Protein AF-0000000087416310 (afdb_homodimer)

Secondary structure (DSSP, 8-state):
-----------------------------------------------GGG--HHHHHHHHTTS-GGGEE--SSSSPP-HHHHHHHHHHT---EEEETTEEEEPP--HHHHHHHHHHHHHHHHHHHHTT-EEEE-TT-EEEEETTEEE--SEEEEEGGGSGGGS---SSEE----SEEEEEE-TT--HHHHHHHHHHHHHTT--EEEEEETTTTEEEEEEETTEEEEE-TTSEEEETTTEEEEEEEGGGTS--/-----------------------------------------------GGG--HHHHHHHHTTS-GGGEE--SSSSPP-HHHHHHHHHHTS--EEEETTEEEEPP--HHHHHHHHHHHHHHHHHHHHTT-EEEE-TT-EEEEETTEEE--SEEEEEGGGSGGGS---SSEE----SEEEEEE-TT--HHHHHHHHHHHHHTT--EEEEEETTTTEEEEEEETTEEEEE-TTSEEEETTTEEEEEEEGGGTS--

Solvent-accessible surface area (backbone atoms only — not comparable to full-atom values): 28622 Å² total; per-residue (Å²): 131,84,81,86,88,78,81,80,86,83,81,86,75,80,74,89,83,74,82,78,72,80,78,75,81,77,79,76,73,69,79,69,74,69,74,70,70,69,78,76,72,76,70,76,62,81,54,47,42,70,52,45,75,64,50,46,38,71,74,43,53,78,55,60,66,69,41,49,51,70,42,91,54,70,50,51,41,46,61,62,44,52,48,37,26,41,64,57,49,34,14,46,60,27,33,49,73,29,31,37,37,52,54,86,75,22,28,41,49,20,30,47,36,36,51,49,40,22,63,49,37,55,56,30,59,76,64,67,44,46,49,51,29,26,55,50,24,35,24,32,55,45,96,57,30,33,45,55,42,35,29,32,34,36,46,41,90,73,33,67,93,65,38,82,54,83,37,52,63,35,82,49,67,38,39,32,42,30,39,62,57,51,93,81,59,44,72,66,58,52,49,51,49,42,47,55,42,45,73,65,59,34,54,34,37,38,42,35,32,69,89,78,46,32,35,40,37,29,69,42,81,86,41,74,44,81,42,42,44,92,35,63,46,66,37,56,91,78,36,70,89,45,70,42,55,38,43,70,74,70,61,118,136,79,86,77,88,73,82,76,84,80,87,86,86,87,84,87,71,80,73,80,75,82,75,87,80,75,74,66,73,72,69,74,78,74,79,72,74,68,76,78,73,77,74,76,63,82,53,43,40,68,53,45,75,63,51,46,38,72,74,40,53,78,54,59,66,69,43,50,52,70,45,92,55,69,50,50,40,46,63,63,43,52,49,38,27,40,62,59,50,34,14,46,59,26,33,50,75,31,30,37,36,54,53,84,76,20,28,40,49,18,31,47,37,38,52,50,40,23,62,51,39,54,56,30,60,75,64,69,45,44,49,50,29,27,56,49,24,34,26,33,55,44,95,57,32,33,45,54,41,35,28,32,34,36,47,40,89,75,33,66,94,65,38,82,55,82,37,52,62,33,84,49,67,39,40,32,40,29,40,62,57,50,93,79,58,42,70,65,58,52,50,52,49,41,46,55,41,44,75,64,58,34,54,33,37,37,42,36,31,69,89,78,47,32,33,41,38,29,68,43,82,86,41,75,45,82,40,43,45,92,36,66,48,66,36,56,89,78,35,71,88,45,71,42,52,38,43,70,72,71,62,117

Sequence (504 aa):
MGSLIVYRCGPHLDLFRSRSQRIIGEETKEMLFFWEQAPMSHAVDSIAADWTAVDLAARYGAIPLSRIRLPHDSDPATEEDVVDIHDRENRLYELVDGVLLEKTMGTYESYIAMLLGQFLGDFIRQNNLGILLGADGILRLAPGLVRIPDVSFIARHKLPDGKVPRTLVATLVPDLAIEVISKGNTAEEMQEKLRDYFEVGVGLVWYVDHLRKQVRVYTAVDQEQIVGIEESLDGGDVLPGFTLPVSSIYAEMGSLIVYRCGPHLDLFRSRSQRIIGEETKEMLFFWEQAPMSHAVDSIAADWTAVDLAARYGAIPLSRIRLPHDSDPATEEDVVDIHDRENRLYELVDGVLLEKTMGTYESYIAMLLGQFLGDFIRQNNLGILLGADGILRLAPGLVRIPDVSFIARHKLPDGKVPRTLVATLVPDLAIEVISKGNTAEEMQEKLRDYFEVGVGLVWYVDHLRKQVRVYTAVDQEQIVGIEESLDGGDVLPGFTLPVSSIYAE

Nearest PDB structures (foldseek):
  6okh-assembly1_B  TM=8.309E-01  e=1.858E-12  Leptospira borgpetersenii serovar Hardjo-bovis str. JB197
  1wdj-assembly1_B  TM=8.757E-01  e=1.156E-11  Thermus thermophilus
  1wdj-assembly1_C  TM=8.071E-01  e=1.156E-11  Thermus thermophilus
  3ot2-assembly1_B  TM=8.196E-01  e=3.258E-11  Trichormus variabilis ATCC 29413
  4czl-assembly1_A  TM=5.033E-01  e=1.241E-01  Caulobacter vibrioides

Structure (mmCIF, N/CA/C/O backbone):
data_AF-0000000087416310-model_v1
#
loop_
_entity.id
_entity.type
_entity.pdbx_description
1 polymer 'Putative restriction endonuclease domain-containing protein'
#
loop_
_atom_site.group_PDB
_atom_site.id
_atom_site.type_symbol
_atom_site.label_atom_id
_atom_site.label_alt_id
_atom_site.label_comp_id
_atom_site.label_asym_id
_atom_site.label_entity_id
_atom_site.label_seq_id
_atom_site.pdbx_PDB_ins_code
_atom_site.Cartn_x
_atom_site.Cartn_y
_atom_site.Cartn_z
_atom_site.occupancy
_atom_site.B_iso_or_equiv
_atom_site.auth_seq_id
_atom_site.auth_comp_id
_atom_site.auth_asym_id
_atom_site.auth_atom_id
_atom_site.pdbx_PDB_model_num
ATOM 1 N N . MET A 1 1 ? -47.656 100.875 27.812 1 19.78 1 MET A N 1
ATOM 2 C CA . MET A 1 1 ? -47.5 101.438 26.469 1 19.78 1 MET A CA 1
ATOM 3 C C . MET A 1 1 ? -46.594 100.562 25.625 1 19.78 1 MET A C 1
ATOM 5 O O . MET A 1 1 ? -46.594 100.625 24.391 1 19.78 1 MET A O 1
ATOM 9 N N . GLY A 1 2 ? -45.406 100.125 26.234 1 18.08 2 GLY A N 1
ATOM 10 C CA . GLY A 1 2 ? -44.281 100.125 25.328 1 18.08 2 GLY A CA 1
ATOM 11 C C . GLY A 1 2 ? -44.469 99.188 24.125 1 18.08 2 GLY A C 1
ATOM 12 O O . GLY A 1 2 ? -45.375 98.375 24.125 1 18.08 2 GLY A O 1
ATOM 13 N N . SER A 1 3 ? -43.312 98.75 23.469 1 19.38 3 SER A N 1
ATOM 14 C CA . SER A 1 3 ? -42.531 99 22.266 1 19.38 3 SER A CA 1
ATOM 15 C C . SER A 1 3 ? -42.531 97.812 21.328 1 19.38 3 SER A C 1
ATOM 17 O O . SER A 1 3 ? -41.938 96.75 21.641 1 19.38 3 SER A O 1
ATOM 19 N N . LEU A 1 4 ? -43.656 97.5 20.75 1 18.33 4 LEU A N 1
ATOM 20 C CA . LEU A 1 4 ? -43.812 96.312 19.953 1 18.33 4 LEU A CA 1
ATOM 21 C C . LEU A 1 4 ? -42.562 96 19.125 1 18.33 4 LEU A C 1
ATOM 23 O O . LEU A 1 4 ? -41.75 96.938 18.922 1 18.33 4 LEU A O 1
ATOM 27 N N . ILE A 1 5 ? -42.656 95.25 17.953 1 17.64 5 ILE A N 1
ATOM 28 C CA . ILE A 1 5 ? -42.344 94 17.344 1 17.64 5 ILE A CA 1
ATOM 29 C C . ILE A 1 5 ? -41.25 94.188 16.281 1 17.64 5 ILE A C 1
ATOM 31 O O . ILE A 1 5 ? -40.219 93.5 16.328 1 17.64 5 ILE A O 1
ATOM 35 N N . VAL A 1 6 ? -41.562 94.125 14.844 1 18.02 6 VAL A N 1
ATOM 36 C CA . VAL A 1 6 ? -41.312 93.125 13.836 1 18.02 6 VAL A CA 1
ATOM 37 C C . VAL A 1 6 ? -40.219 93.625 12.875 1 18.02 6 VAL A C 1
ATOM 39 O O . VAL A 1 6 ? -39.688 92.812 12.109 1 18.02 6 VAL A O 1
ATOM 42 N N . TYR A 1 7 ? -39.906 95 12.898 1 15.37 7 TYR A N 1
ATOM 43 C CA . TYR A 1 7 ? -40.031 95.375 11.508 1 15.37 7 TYR A CA 1
ATOM 44 C C . TYR A 1 7 ? -39 94.688 10.641 1 15.37 7 TYR A C 1
ATOM 46 O O . TYR A 1 7 ? -39.312 94.125 9.586 1 15.37 7 TYR A O 1
ATOM 54 N N . ARG A 1 8 ? -37.75 95 10.812 1 16.84 8 ARG A N 1
ATOM 55 C CA . ARG A 1 8 ? -37.125 95.938 9.883 1 16.84 8 ARG A CA 1
ATOM 56 C C . ARG A 1 8 ? -36.531 95.188 8.68 1 16.84 8 ARG A C 1
ATOM 58 O O . ARG A 1 8 ? -36.344 94 8.727 1 16.84 8 ARG A O 1
ATOM 65 N N . CYS A 1 9 ? -35.312 95.625 8.258 1 16.92 9 CYS A N 1
ATOM 66 C CA . CYS A 1 9 ? -34.781 96.312 7.109 1 16.92 9 CYS A CA 1
ATOM 67 C C . CYS A 1 9 ? -34.312 95.375 6.027 1 16.92 9 CYS A C 1
ATOM 69 O O . CYS A 1 9 ? -34.031 94.188 6.305 1 16.92 9 CYS A O 1
ATOM 71 N N . GLY A 1 10 ? -33.781 95.875 4.984 1 18.34 10 GLY A N 1
ATOM 72 C CA . GLY A 1 10 ? -33.688 96.188 3.559 1 18.34 10 GLY A CA 1
ATOM 73 C C . GLY A 1 10 ? -32.844 95.188 2.795 1 18.34 10 GLY A C 1
ATOM 74 O O . GLY A 1 10 ? -32.25 94.25 3.389 1 18.34 10 GLY A O 1
ATOM 75 N N . PRO A 1 11 ? -32.094 95.75 1.868 1 20.34 11 PRO A N 1
ATOM 76 C CA . PRO A 1 11 ? -31.75 95.562 0.457 1 20.34 11 PRO A CA 1
ATOM 77 C C . PRO A 1 11 ? -30.625 94.562 0.253 1 20.34 11 PRO A C 1
ATOM 79 O O . PRO A 1 11 ? -29.797 94.375 1.143 1 20.34 11 PRO A O 1
ATOM 82 N N . HIS A 1 12 ? -30.781 93.5 -0.565 1 20.34 12 HIS A N 1
ATOM 83 C CA . HIS A 1 12 ? -30.188 92.25 -0.985 1 20.34 12 HIS A CA 1
ATOM 84 C C . HIS A 1 12 ? -28.812 92.438 -1.605 1 20.34 12 HIS A C 1
ATOM 86 O O . HIS A 1 12 ? -28.266 91.562 -2.207 1 20.34 12 HIS A O 1
ATOM 92 N N . LEU A 1 13 ? -28.5 93.75 -1.856 1 17.41 13 LEU A N 1
ATOM 93 C CA . LEU A 1 13 ? -27.781 93.938 -3.107 1 17.41 13 LEU A CA 1
ATOM 94 C C . LEU A 1 13 ? -26.531 93.062 -3.172 1 17.41 13 LEU A C 1
ATOM 96 O O . LEU A 1 13 ? -26.328 92.312 -4.148 1 17.41 13 LEU A O 1
ATOM 100 N N . ASP A 1 14 ? -25.453 93.812 -3.258 1 16.75 14 ASP A N 1
ATOM 101 C CA . ASP A 1 14 ? -24.422 94 -4.285 1 16.75 14 ASP A CA 1
ATOM 102 C C . ASP A 1 14 ? -23.328 92.938 -4.141 1 16.75 14 ASP A C 1
ATOM 104 O O . ASP A 1 14 ? -22.812 92.438 -5.137 1 16.75 14 ASP A O 1
ATOM 108 N N . LEU A 1 15 ? -22.672 93.125 -2.99 1 15.94 15 LEU A N 1
ATOM 109 C CA . LEU A 1 15 ? -21.234 93.312 -3.057 1 15.94 15 LEU A CA 1
ATOM 110 C C . LEU A 1 15 ? -20.5 92.125 -3.541 1 15.94 15 LEU A C 1
ATOM 112 O O . LEU A 1 15 ? -19.672 92.188 -4.449 1 15.94 15 LEU A O 1
ATOM 116 N N . PHE A 1 16 ? -19.984 91.375 -2.602 1 17.59 16 PHE A N 1
ATOM 117 C CA . PHE A 1 16 ? -18.562 91.188 -2.428 1 17.59 16 PHE A CA 1
ATOM 118 C C . PHE A 1 16 ? -18.078 90.062 -3.395 1 17.59 16 PHE A C 1
ATOM 120 O O . PHE A 1 16 ? -18.828 89.188 -3.758 1 17.59 16 PHE A O 1
ATOM 127 N N . ARG A 1 17 ? -16.812 90.188 -3.965 1 18.12 17 ARG A N 1
ATOM 128 C CA . ARG A 1 17 ? -15.719 90.062 -4.91 1 18.12 17 ARG A CA 1
ATOM 129 C C . ARG A 1 17 ? -15.383 88.562 -5.078 1 18.12 17 ARG A C 1
ATOM 131 O O . ARG A 1 17 ? -15.742 87.75 -4.234 1 18.12 17 ARG A O 1
ATOM 138 N N . SER A 1 18 ? -14.344 88.312 -5.922 1 18.08 18 SER A N 1
ATOM 139 C CA . SER A 1 18 ? -13.773 87.438 -6.922 1 18.08 18 SER A CA 1
ATOM 140 C C . SER A 1 18 ? -13.234 86.188 -6.285 1 18.08 18 SER A C 1
ATOM 142 O O . SER A 1 18 ? -13.023 85.188 -6.973 1 18.08 18 SER A O 1
ATOM 144 N N . ARG A 1 19 ? -12.75 86.312 -5.07 1 18.91 19 ARG A N 1
ATOM 145 C CA . ARG A 1 19 ? -11.477 85.625 -4.875 1 18.91 19 ARG A CA 1
ATOM 146 C C . ARG A 1 19 ? -11.633 84.125 -5.105 1 18.91 19 ARG A C 1
ATOM 148 O O . ARG A 1 19 ? -12.422 83.438 -4.43 1 18.91 19 ARG A O 1
ATOM 155 N N . SER A 1 20 ? -11.516 83.688 -6.367 1 19.28 20 SER A N 1
ATOM 156 C CA . SER A 1 20 ? -11.445 82.312 -6.977 1 19.28 20 SER A CA 1
ATOM 157 C C . SER A 1 20 ? -10.641 81.375 -6.113 1 19.28 20 SER A C 1
ATOM 159 O O . SER A 1 20 ? -9.406 81.438 -6.098 1 19.28 20 SER A O 1
ATOM 161 N N . GLN A 1 21 ? -10.773 81.25 -4.906 1 18.45 21 GLN A N 1
ATOM 162 C CA . GLN A 1 21 ? -10.008 80.5 -3.912 1 18.45 21 GLN A CA 1
ATOM 163 C C . GLN A 1 21 ? -9.727 79.125 -4.379 1 18.45 21 GLN A C 1
ATOM 165 O O . GLN A 1 21 ? -10.641 78.375 -4.805 1 18.45 21 GLN A O 1
ATOM 170 N N . ARG A 1 22 ? -8.375 78.75 -4.5 1 20.3 22 ARG A N 1
ATOM 171 C CA . ARG A 1 22 ? -7.457 77.688 -4.91 1 20.3 22 ARG A CA 1
ATOM 172 C C . ARG A 1 22 ? -7.844 76.375 -4.289 1 20.3 22 ARG A C 1
ATOM 174 O O . ARG A 1 22 ? -7.75 76.188 -3.07 1 20.3 22 ARG A O 1
ATOM 181 N N . ILE A 1 23 ? -8.836 75.75 -4.512 1 21.36 23 ILE A N 1
ATOM 182 C CA . ILE A 1 23 ? -9.352 74.438 -4.012 1 21.36 23 ILE A CA 1
ATOM 183 C C . ILE A 1 23 ? -8.266 73.375 -4.078 1 21.36 23 ILE A C 1
ATOM 185 O O . ILE A 1 23 ? -8.094 72.75 -5.113 1 21.36 23 ILE A O 1
ATOM 189 N N . ILE A 1 24 ? -7.012 73.812 -4.012 1 19.62 24 ILE A N 1
ATOM 190 C CA . ILE A 1 24 ? -5.938 72.875 -4.426 1 19.62 24 ILE A CA 1
ATOM 191 C C . ILE A 1 24 ? -6.234 71.5 -3.941 1 19.62 24 ILE A C 1
ATOM 193 O O . ILE A 1 24 ? -7.078 71.312 -3.062 1 19.62 24 ILE A O 1
ATOM 197 N N . GLY A 1 25 ? -5.012 70.5 -3.801 1 19.22 25 GLY A N 1
ATOM 198 C CA . GLY A 1 25 ? -4.246 69.312 -4.094 1 19.22 25 GLY A CA 1
ATOM 199 C C . GLY A 1 25 ? -4.395 68.25 -3.035 1 19.22 25 GLY A C 1
ATOM 200 O O . GLY A 1 25 ? -3.551 67.375 -2.93 1 19.22 25 GLY A O 1
ATOM 201 N N . GLU A 1 26 ? -5.168 68.188 -2.219 1 21.11 26 GLU A N 1
ATOM 202 C CA . GLU A 1 26 ? -5.07 67.562 -0.908 1 21.11 26 GLU A CA 1
ATOM 203 C C . GLU A 1 26 ? -4.812 66.062 -1.039 1 21.11 26 GLU A C 1
ATOM 205 O O . GLU A 1 26 ? -5.426 65.438 -1.871 1 21.11 26 GLU A O 1
ATOM 210 N N . GLU A 1 27 ? -3.668 65.625 -0.492 1 22.61 27 GLU A N 1
ATOM 211 C CA . GLU A 1 27 ? -2.941 64.375 -0.361 1 22.61 27 GLU A CA 1
ATOM 212 C C . GLU A 1 27 ? -3.854 63.25 0.141 1 22.61 27 GLU A C 1
ATOM 214 O O . GLU A 1 27 ? -4.41 63.344 1.237 1 22.61 27 GLU A O 1
ATOM 219 N N . THR A 1 28 ? -4.715 62.812 -0.566 1 22.88 28 THR A N 1
ATOM 220 C CA . THR A 1 28 ? -5.535 61.625 -0.338 1 22.88 28 THR A CA 1
ATOM 221 C C . THR A 1 28 ? -4.75 60.562 0.427 1 22.88 28 THR A C 1
ATOM 223 O O . THR A 1 28 ? -3.809 59.969 -0.109 1 22.88 28 THR A O 1
ATOM 226 N N . LYS A 1 29 ? -4.426 60.75 1.566 1 23.19 29 LYS A N 1
ATOM 227 C CA . LYS A 1 29 ? -3.865 59.844 2.566 1 23.19 29 LYS A CA 1
ATOM 228 C C . LYS A 1 29 ? -4.457 58.438 2.434 1 23.19 29 LYS A C 1
ATOM 230 O O . LYS A 1 29 ? -5.633 58.219 2.734 1 23.19 29 LYS A O 1
ATOM 235 N N . GLU A 1 30 ? -4.176 57.781 1.393 1 20.86 30 GLU A N 1
ATOM 236 C CA . GLU A 1 30 ? -4.402 56.375 1.148 1 20.86 30 GLU A CA 1
ATOM 237 C C . GLU A 1 30 ? -4.234 55.562 2.43 1 20.86 30 GLU A C 1
ATOM 239 O O . GLU A 1 30 ? -3.164 55.562 3.039 1 20.86 30 GLU A O 1
ATOM 244 N N . MET A 1 31 ? -5.09 55.562 3.303 1 19.27 31 MET A N 1
ATOM 245 C CA . MET A 1 31 ? -5.07 54.688 4.473 1 19.27 31 MET A CA 1
ATOM 246 C C . MET A 1 31 ? -4.496 53.312 4.121 1 19.27 31 MET A C 1
ATOM 248 O O . MET A 1 31 ? -5.125 52.562 3.398 1 19.27 31 MET A O 1
ATOM 252 N N . LEU A 1 32 ? -3.307 53.219 3.74 1 20.62 32 LEU A N 1
ATOM 253 C CA . LEU A 1 32 ? -2.508 52 3.729 1 20.62 32 LEU A CA 1
ATOM 254 C C . LEU A 1 32 ? -2.764 51.156 4.984 1 20.62 32 LEU A C 1
ATOM 256 O O . LEU A 1 32 ? -2.277 51.5 6.066 1 20.62 32 LEU A O 1
ATOM 260 N N . PHE A 1 33 ? -3.965 50.844 5.262 1 20.27 33 PHE A N 1
ATOM 261 C CA . PHE A 1 33 ? -4.117 49.906 6.371 1 20.27 33 PHE A CA 1
ATOM 262 C C . PHE A 1 33 ? -2.992 48.875 6.371 1 20.27 33 PHE A C 1
ATOM 264 O O . PHE A 1 33 ? -2.836 48.125 5.41 1 20.27 33 PHE A O 1
ATOM 271 N N . PHE A 1 34 ? -1.854 49.219 6.754 1 21.61 34 PHE A N 1
ATOM 272 C CA . PHE A 1 34 ? -0.766 48.344 7.188 1 21.61 34 PHE A CA 1
ATOM 273 C C . PHE A 1 34 ? -1.309 47.125 7.898 1 21.61 34 PHE A C 1
ATOM 275 O O . PHE A 1 34 ? -1.822 47.219 9.016 1 21.61 34 PHE A O 1
ATOM 282 N N . TRP A 1 35 ? -1.974 46.25 7.223 1 20.14 35 TRP A N 1
ATOM 283 C CA . TRP A 1 35 ? -2.109 44.906 7.758 1 20.14 35 TRP A CA 1
ATOM 284 C C . TRP A 1 35 ? -0.836 44.469 8.477 1 20.14 35 TRP A C 1
ATOM 286 O O . TRP A 1 35 ? 0.201 44.25 7.84 1 20.14 35 TRP A O 1
ATOM 296 N N . GLU A 1 36 ? -0.45 45.156 9.414 1 24.09 36 GLU A N 1
ATOM 297 C CA . GLU A 1 36 ? 0.564 44.656 10.336 1 24.09 36 GLU A CA 1
ATOM 298 C C . GLU A 1 36 ? 0.565 43.125 10.398 1 24.09 36 GLU A C 1
ATOM 300 O O . GLU A 1 36 ? -0.477 42.531 10.625 1 24.09 36 GLU A O 1
ATOM 305 N N . GLN A 1 37 ? 1.399 42.594 9.719 1 22.31 37 GLN A N 1
ATOM 306 C CA . GLN A 1 37 ? 1.951 41.25 9.695 1 22.31 37 GLN A CA 1
ATOM 307 C C . GLN A 1 37 ? 2.09 40.688 11.102 1 22.31 37 GLN A C 1
ATOM 309 O O . GLN A 1 37 ? 2.98 41.062 11.852 1 22.31 37 GLN A O 1
ATOM 314 N N . ALA A 1 38 ? 1.118 40.656 11.828 1 26.48 38 ALA A N 1
ATOM 315 C CA . ALA A 1 38 ? 1.539 40.031 13.086 1 26.48 38 ALA A CA 1
ATOM 316 C C . ALA A 1 38 ? 2.426 38.812 12.828 1 26.48 38 ALA A C 1
ATOM 318 O O . ALA A 1 38 ? 2.148 38.031 11.938 1 26.48 38 ALA A O 1
ATOM 319 N N . PRO A 1 39 ? 3.688 38.906 13.102 1 26.88 39 PRO A N 1
ATOM 320 C CA . PRO A 1 39 ? 4.613 37.781 13 1 26.88 39 PRO A CA 1
ATOM 321 C C . PRO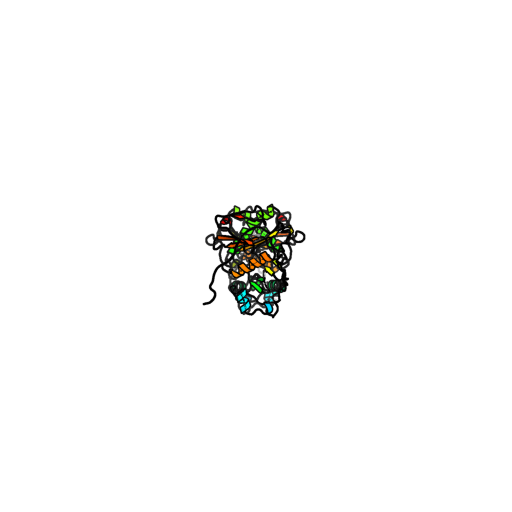 A 1 39 ? 3.986 36.469 13.469 1 26.88 39 PRO A C 1
ATOM 323 O O . PRO A 1 39 ? 3.479 36.375 14.586 1 26.88 39 PRO A O 1
ATOM 326 N N . MET A 1 40 ? 3.293 35.844 12.664 1 25.67 40 MET A N 1
ATOM 327 C CA . MET A 1 40 ? 2.855 34.5 13.031 1 25.67 40 MET A CA 1
ATOM 328 C C . MET A 1 40 ? 4.02 33.688 13.57 1 25.67 40 MET A C 1
ATOM 330 O O . MET A 1 40 ? 4.914 33.312 12.82 1 25.67 40 MET A O 1
ATOM 334 N N . SER A 1 41 ? 4.629 34.094 14.695 1 25.09 41 SER A N 1
ATOM 335 C CA . SER A 1 41 ? 5.574 33.25 15.414 1 25.09 41 SER A CA 1
ATOM 336 C C . SER A 1 41 ? 5.156 31.766 15.352 1 25.09 41 SER A C 1
ATOM 338 O O . SER A 1 41 ? 4.043 31.422 15.75 1 25.09 41 SER A O 1
ATOM 340 N N . HIS A 1 42 ? 5.496 31.062 14.461 1 29.58 42 HIS A N 1
ATOM 341 C CA . HIS A 1 42 ? 5.504 29.641 14.141 1 29.58 42 HIS A CA 1
ATOM 342 C C . HIS A 1 42 ? 5.855 28.797 15.359 1 29.58 42 HIS A C 1
ATOM 344 O O . HIS A 1 42 ? 6.672 27.875 15.281 1 29.58 42 HIS A O 1
ATOM 350 N N . ALA A 1 43 ? 5.812 29.359 16.578 1 28.77 43 ALA A N 1
ATOM 351 C CA . ALA A 1 43 ? 5.988 28.516 17.75 1 28.77 43 ALA A CA 1
ATOM 352 C C . ALA A 1 43 ? 4.992 27.359 17.75 1 28.77 43 ALA A C 1
ATOM 354 O O . ALA A 1 43 ? 3.814 27.547 18.078 1 28.77 43 ALA A O 1
ATOM 355 N N . VAL A 1 44 ? 5.008 26.547 16.844 1 30.45 44 VAL A N 1
ATOM 356 C CA . VAL A 1 44 ? 4.348 25.281 17.094 1 30.45 44 VAL A CA 1
ATOM 357 C C . VAL A 1 44 ? 4.738 24.766 18.484 1 30.45 44 VAL A C 1
ATOM 359 O O . VAL A 1 44 ? 5.859 24.297 18.688 1 30.45 44 VAL A O 1
ATOM 362 N N . ASP A 1 45 ? 4.406 25.359 19.5 1 29.48 45 ASP A N 1
ATOM 363 C CA . ASP A 1 45 ? 4.531 25.016 20.906 1 29.48 45 ASP A CA 1
ATOM 364 C C . ASP A 1 45 ? 4.262 23.531 21.125 1 29.48 45 ASP A C 1
ATOM 366 O O . ASP A 1 45 ? 3.428 22.938 20.453 1 29.48 45 ASP A O 1
ATOM 370 N N . SER A 1 46 ? 5.211 22.75 21.641 1 33.97 46 SER A N 1
ATOM 371 C CA . SER A 1 46 ? 5.172 21.438 22.281 1 33.97 46 SER A CA 1
ATOM 372 C C . SER A 1 46 ? 3.842 21.203 22.984 1 33.97 46 SER A C 1
ATOM 374 O O . SER A 1 46 ? 3.801 21.078 24.203 1 33.97 46 SER A O 1
ATOM 376 N N . ILE A 1 47 ? 2.854 21.672 22.453 1 38.06 47 ILE A N 1
ATOM 377 C CA . ILE A 1 47 ? 1.534 21.812 23.062 1 38.06 47 ILE A CA 1
ATOM 378 C C . ILE A 1 47 ? 0.995 20.422 23.438 1 38.06 47 ILE A C 1
ATOM 380 O O . ILE A 1 47 ? 0.213 20.297 24.375 1 38.06 47 ILE A O 1
ATOM 384 N N . ALA A 1 48 ? 1.454 19.375 22.719 1 43.78 48 ALA A N 1
ATOM 385 C CA . ALA A 1 48 ? 0.713 18.141 22.984 1 43.78 48 ALA A CA 1
ATOM 386 C C . ALA A 1 48 ? 1.027 17.594 24.375 1 43.78 48 ALA A C 1
ATOM 388 O O . ALA A 1 48 ? 0.209 16.891 24.969 1 43.78 48 ALA A O 1
ATOM 389 N N . ALA A 1 49 ? 2.195 17.891 24.844 1 44.25 49 ALA A N 1
ATOM 390 C CA . ALA A 1 49 ? 2.553 17.312 26.141 1 44.25 49 ALA A CA 1
ATOM 391 C C . ALA A 1 49 ? 1.502 17.656 27.188 1 44.25 49 ALA A C 1
ATOM 393 O O . ALA A 1 49 ? 1.348 16.922 28.172 1 44.25 49 ALA A O 1
ATOM 394 N N . ASP A 1 50 ? 0.751 18.703 26.906 1 49.28 50 ASP A N 1
ATOM 395 C CA . ASP A 1 50 ? -0.187 19.125 27.953 1 49.28 50 ASP A CA 1
ATOM 396 C C . ASP A 1 50 ? -1.632 18.922 27.5 1 49.28 50 ASP A C 1
ATOM 398 O O . ASP A 1 50 ? -2.547 19.547 28.031 1 49.28 50 ASP A O 1
ATOM 402 N N . TRP A 1 51 ? -1.698 18.016 26.438 1 51.38 51 TRP A N 1
ATOM 403 C CA . TRP A 1 51 ? -3.084 17.906 25.984 1 51.38 51 TRP A CA 1
ATOM 404 C C . TRP A 1 51 ? -3.898 17.031 26.938 1 51.38 51 TRP A C 1
ATOM 406 O O . TRP A 1 51 ? -3.453 15.953 27.328 1 51.38 51 TRP A O 1
ATOM 416 N N . THR A 1 52 ? -4.949 17.656 27.516 1 55.31 52 THR A N 1
ATOM 417 C CA . THR A 1 52 ? -5.941 16.906 28.281 1 55.31 52 THR A CA 1
ATOM 418 C C . THR A 1 52 ? -6.828 16.078 27.344 1 55.31 52 THR A C 1
ATOM 420 O O . THR A 1 52 ? -6.781 16.25 26.125 1 55.31 52 THR A O 1
ATOM 423 N N . ALA A 1 53 ? -7.43 15.125 27.859 1 54.06 53 ALA A N 1
ATOM 424 C CA . ALA A 1 53 ? -8.461 14.391 27.141 1 54.06 53 ALA A CA 1
ATOM 425 C C . ALA A 1 53 ? -9.438 15.344 26.453 1 54.06 53 ALA A C 1
ATOM 427 O O . ALA A 1 53 ? -9.914 15.07 25.359 1 54.06 53 ALA A O 1
ATOM 428 N N . VAL A 1 54 ? -9.602 16.469 27.016 1 54.47 54 VAL A N 1
ATOM 429 C CA . VAL A 1 54 ? -10.516 17.453 26.469 1 54.47 54 VAL A CA 1
ATOM 430 C C . VAL A 1 54 ? -9.922 18.078 25.203 1 54.47 54 VAL A C 1
ATOM 432 O O . VAL A 1 54 ? -10.633 18.281 24.203 1 54.47 54 VAL A O 1
ATOM 435 N N . ASP A 1 55 ? -8.594 18.297 25.188 1 56.75 55 ASP A N 1
ATOM 436 C CA . ASP A 1 55 ? -7.922 18.875 24.031 1 56.75 55 ASP A CA 1
ATOM 437 C C . ASP A 1 55 ? -7.973 17.906 22.844 1 56.75 55 ASP A C 1
ATOM 439 O O . ASP A 1 55 ? -8.227 18.328 21.703 1 56.75 55 ASP A O 1
ATOM 443 N N . LEU A 1 56 ? -7.738 16.719 23.172 1 57.06 56 LEU A N 1
ATOM 444 C CA . LEU A 1 56 ? -7.773 15.688 22.141 1 57.06 56 LEU A CA 1
ATOM 445 C C . LEU A 1 56 ? -9.172 15.555 21.562 1 57.06 56 LEU A C 1
ATOM 447 O O . LEU A 1 56 ? -9.328 15.461 20.344 1 57.06 56 LEU A O 1
ATOM 451 N N . ALA A 1 57 ? -10.109 15.57 22.469 1 57.53 57 ALA A N 1
ATOM 452 C CA . ALA A 1 57 ? -11.5 15.469 22.016 1 57.53 57 ALA A CA 1
ATOM 453 C C . ALA A 1 57 ? -11.891 16.656 21.156 1 57.53 57 ALA A C 1
ATOM 455 O O . ALA A 1 57 ? -12.602 16.516 20.156 1 57.53 57 ALA A O 1
ATOM 456 N N . ALA A 1 58 ? -11.359 17.781 21.531 1 60.47 58 ALA A N 1
ATOM 457 C CA . ALA A 1 58 ? -11.703 19 20.797 1 60.47 58 ALA A CA 1
ATOM 458 C C . ALA A 1 58 ? -11.094 18.984 19.406 1 60.47 58 ALA A C 1
ATOM 460 O O . ALA A 1 58 ? -11.719 19.438 18.438 1 60.47 58 ALA A O 1
ATOM 461 N N . ARG A 1 59 ? -9.891 18.438 19.406 1 59.09 59 ARG A N 1
ATOM 462 C CA . ARG A 1 59 ? -9.164 18.484 18.141 1 59.09 59 ARG A CA 1
ATOM 463 C C . ARG A 1 59 ? -9.531 17.312 17.25 1 59.09 59 ARG A C 1
ATOM 465 O O . ARG A 1 59 ? -9.664 17.453 16.031 1 59.09 59 ARG A O 1
ATOM 472 N N . TYR A 1 60 ? -9.633 16.125 17.984 1 59.06 60 TYR A N 1
ATOM 473 C CA . TYR A 1 60 ? -9.758 14.891 17.219 1 59.06 60 TYR A CA 1
ATOM 474 C C . TYR A 1 60 ? -11.086 14.203 17.5 1 59.06 60 TYR A C 1
ATOM 476 O O . TYR A 1 60 ? -11.273 13.031 17.156 1 59.06 60 TYR A O 1
ATOM 484 N N . GLY A 1 61 ? -11.992 14.805 18.359 1 53.75 61 GLY A N 1
ATOM 485 C CA . GLY A 1 61 ? -13.164 14.273 19.031 1 53.75 61 GLY A CA 1
ATOM 486 C C . GLY A 1 61 ? -13.891 13.211 18.234 1 53.75 61 GLY A C 1
ATOM 487 O O . GLY A 1 61 ? -14.453 12.273 18.797 1 53.75 61 GLY A O 1
ATOM 488 N N . ALA A 1 62 ? -13.773 13.359 16.875 1 63.78 62 ALA A N 1
ATOM 489 C CA . ALA A 1 62 ? -14.555 12.312 16.203 1 63.78 62 ALA A CA 1
ATOM 490 C C . ALA A 1 62 ? -13.695 11.086 15.93 1 63.78 62 ALA A C 1
ATOM 492 O O . ALA A 1 62 ? -14.211 10.039 15.523 1 63.78 62 ALA A O 1
ATOM 493 N N . ILE A 1 63 ? -12.469 11.203 16.094 1 57.84 63 ILE A N 1
ATOM 494 C CA . ILE A 1 63 ? -11.594 10.047 15.953 1 57.84 63 ILE A CA 1
ATOM 495 C C . ILE A 1 63 ? -11.609 9.227 17.234 1 57.84 63 ILE A C 1
ATOM 497 O O . ILE A 1 63 ? -11.344 9.758 18.328 1 57.84 63 ILE A O 1
ATOM 501 N N . PRO A 1 64 ? -12.07 7.945 17.156 1 60.5 64 PRO A N 1
ATOM 502 C CA . PRO A 1 64 ? -12.055 7.117 18.359 1 60.5 64 PRO A CA 1
ATOM 503 C C . PRO A 1 64 ? -10.711 7.137 19.062 1 60.5 64 PRO A C 1
ATOM 505 O O . PRO A 1 64 ? -9.664 7.09 18.422 1 60.5 64 PRO A O 1
ATOM 508 N N . LEU A 1 65 ? -10.758 7.32 20.359 1 60.38 65 LEU A N 1
ATOM 509 C CA . LEU A 1 65 ? -9.547 7.383 21.172 1 60.38 65 LEU A CA 1
ATOM 510 C C . LEU A 1 65 ? -8.68 6.148 20.969 1 60.38 65 LEU A C 1
ATOM 512 O O . LEU A 1 65 ? -7.453 6.219 21.078 1 60.38 65 LEU A O 1
ATOM 516 N N . SER A 1 66 ? -9.32 5.055 20.594 1 61.06 66 SER A N 1
ATOM 517 C CA . SER A 1 66 ? -8.586 3.812 20.391 1 61.06 66 SER A CA 1
ATOM 518 C C . SER A 1 66 ? -7.621 3.924 19.219 1 61.06 66 SER A C 1
ATOM 520 O O . SER A 1 66 ? -6.664 3.152 19.109 1 61.06 66 SER A O 1
ATOM 522 N N . ARG A 1 67 ? -7.871 4.953 18.406 1 61.88 67 ARG A N 1
ATOM 523 C CA . ARG A 1 67 ? -7.02 5.133 17.234 1 61.88 67 ARG A CA 1
ATOM 524 C C . ARG A 1 67 ? -5.949 6.188 17.484 1 61.88 67 ARG A C 1
ATOM 526 O O . ARG A 1 67 ? -5.164 6.508 16.594 1 61.88 67 ARG A O 1
ATOM 533 N N . ILE A 1 68 ? -5.949 6.703 18.734 1 59.44 68 ILE A N 1
ATOM 534 C CA . ILE A 1 68 ? -4.996 7.75 19.094 1 59.44 68 ILE A CA 1
ATOM 535 C C . ILE A 1 68 ? -3.955 7.195 20.062 1 59.44 68 ILE A C 1
ATOM 537 O O . ILE A 1 68 ? -4.305 6.578 21.062 1 59.44 68 ILE A O 1
ATOM 541 N N . ARG A 1 69 ? -2.711 7.148 19.703 1 60.47 69 ARG A N 1
ATOM 542 C CA . ARG A 1 69 ? -1.635 6.785 20.609 1 60.47 69 ARG A CA 1
ATOM 543 C C . ARG A 1 69 ? -0.894 8.023 21.109 1 60.47 69 ARG A C 1
ATOM 545 O O . ARG A 1 69 ? -0.262 8.727 20.312 1 60.47 69 ARG A O 1
ATOM 552 N N . LEU A 1 70 ? -1.13 8.258 22.375 1 54.38 70 LEU A N 1
ATOM 553 C CA . LEU A 1 70 ? -0.477 9.406 23 1 54.38 70 LEU A CA 1
ATOM 554 C C . LEU A 1 70 ? 0.917 9.031 23.5 1 54.38 70 LEU A C 1
ATOM 556 O O . LEU A 1 70 ? 1.169 7.879 23.844 1 54.38 70 LEU A O 1
ATOM 560 N N . PRO A 1 71 ? 1.865 9.938 23.359 1 50.03 71 PRO A N 1
ATOM 561 C CA . PRO A 1 71 ? 3.18 9.641 23.938 1 50.03 71 PRO A CA 1
ATOM 562 C C . PRO A 1 71 ? 3.107 9.312 25.422 1 50.03 71 PRO A C 1
ATOM 564 O O . PRO A 1 71 ? 2.186 9.75 26.109 1 50.03 71 PRO A O 1
ATOM 567 N N . HIS A 1 72 ? 3.83 8.125 25.734 1 51.78 72 HIS A N 1
ATOM 568 C CA . HIS A 1 72 ? 3.848 7.68 27.125 1 51.78 72 HIS A CA 1
ATOM 569 C C . HIS A 1 72 ? 4.223 8.82 28.062 1 51.78 72 HIS A C 1
ATOM 571 O O . HIS A 1 72 ? 3.713 8.898 29.172 1 51.78 72 HIS A O 1
ATOM 577 N N . ASP A 1 73 ? 5.293 9.422 27.656 1 51.66 73 ASP A N 1
ATOM 578 C CA . ASP A 1 73 ? 5.754 10.492 28.547 1 51.66 73 ASP A CA 1
ATOM 579 C C . ASP A 1 73 ? 5.281 11.859 28.047 1 51.66 73 ASP A C 1
ATOM 581 O O . ASP A 1 73 ? 4.555 11.945 27.047 1 51.66 73 ASP A O 1
ATOM 585 N N . SER A 1 74 ? 5.402 12.969 28.938 1 53.62 74 SER A N 1
ATOM 586 C CA . SER A 1 74 ? 5.039 14.367 28.719 1 53.62 74 SER A CA 1
ATOM 587 C C . SER A 1 74 ? 5.594 14.875 27.391 1 53.62 74 SER A C 1
ATOM 589 O O . SER A 1 74 ? 5.238 15.969 26.953 1 53.62 74 SER A O 1
ATOM 591 N N . ASP A 1 75 ? 6.281 13.977 26.609 1 55.44 75 ASP A N 1
ATOM 592 C CA . ASP A 1 75 ? 6.891 14.484 25.375 1 55.44 75 ASP A CA 1
ATOM 593 C C . ASP A 1 75 ? 6.066 14.094 24.156 1 55.44 75 ASP A C 1
ATOM 595 O O . ASP A 1 75 ? 5.586 12.961 24.062 1 55.44 75 ASP A O 1
ATOM 599 N N . PRO A 1 76 ? 5.824 15.141 23.391 1 57.12 76 PRO A N 1
ATOM 600 C CA . PRO A 1 76 ? 5.109 14.859 22.141 1 57.12 76 PRO A CA 1
ATOM 601 C C . PRO A 1 76 ? 5.77 13.758 21.328 1 57.12 76 PRO A C 1
ATOM 603 O O . PRO A 1 76 ? 6.984 13.562 21.406 1 57.12 76 PRO A O 1
ATOM 606 N N . ALA A 1 77 ? 4.879 12.875 20.688 1 58.72 77 ALA A N 1
ATOM 607 C CA . ALA A 1 77 ? 5.406 11.875 19.766 1 58.72 77 ALA A CA 1
ATOM 608 C C . ALA A 1 77 ? 6.266 12.523 18.688 1 58.72 77 ALA A C 1
ATOM 610 O O . ALA A 1 77 ? 6.027 13.672 18.297 1 58.72 77 ALA A O 1
ATOM 611 N N . THR A 1 78 ? 7.438 11.961 18.453 1 59.38 78 THR A N 1
ATOM 612 C CA . THR A 1 78 ? 8.383 12.453 17.453 1 59.38 78 THR A CA 1
ATOM 613 C C . THR A 1 78 ? 8.391 11.555 16.219 1 59.38 78 THR A C 1
ATOM 615 O O . THR A 1 78 ? 7.777 10.484 16.219 1 59.38 78 THR A O 1
ATOM 618 N N . GLU A 1 79 ? 8.906 12.047 15.148 1 58.09 79 GLU A N 1
ATOM 619 C CA . GLU A 1 79 ? 9.125 11.242 13.953 1 58.09 79 GLU A CA 1
ATOM 620 C C . GLU A 1 79 ? 9.859 9.945 14.281 1 58.09 79 GLU A C 1
ATOM 622 O O . GLU A 1 79 ? 9.602 8.906 13.672 1 58.09 79 GLU A O 1
ATOM 627 N N . GLU A 1 80 ? 10.797 10.156 15.164 1 57.94 80 GLU A N 1
ATOM 628 C CA . GLU A 1 80 ? 11.523 8.977 15.609 1 57.94 80 GLU A CA 1
ATOM 629 C C . GLU A 1 80 ? 10.562 7.918 16.156 1 57.94 80 GLU A C 1
ATOM 631 O O . GLU A 1 80 ? 10.789 6.719 15.992 1 57.94 80 GLU A O 1
ATOM 636 N N . ASP A 1 81 ? 9.539 8.5 16.828 1 57 81 ASP A N 1
ATOM 637 C CA . ASP A 1 81 ? 8.547 7.559 17.344 1 57 81 ASP A CA 1
ATOM 638 C C . ASP A 1 81 ? 7.859 6.805 16.203 1 57 81 ASP A C 1
ATOM 640 O O . ASP A 1 81 ? 7.594 5.605 16.328 1 57 81 ASP A O 1
ATOM 644 N N . VAL A 1 82 ? 7.527 7.566 15.133 1 53.69 82 VAL A N 1
ATOM 645 C CA . VAL A 1 82 ? 6.926 6.918 13.969 1 53.69 82 VAL A CA 1
ATOM 646 C C . VAL A 1 82 ? 7.844 5.809 13.461 1 53.69 82 VAL A C 1
ATOM 648 O O . VAL A 1 82 ? 7.395 4.688 13.219 1 53.69 82 VAL A O 1
ATOM 651 N N . VAL A 1 83 ? 9.086 6.266 13.312 1 53.91 83 VAL A N 1
ATOM 652 C CA . VAL A 1 83 ? 10.078 5.309 12.852 1 53.91 83 VAL A CA 1
ATOM 653 C C . VAL A 1 83 ? 10.234 4.184 13.867 1 53.91 83 VAL A C 1
ATOM 655 O O . VAL A 1 83 ? 10.289 3.006 13.5 1 53.91 83 VAL A O 1
ATOM 658 N N . ASP A 1 84 ? 10.297 4.691 15.094 1 51.84 84 ASP A N 1
ATOM 659 C CA . ASP A 1 84 ? 10.453 3.707 16.156 1 51.84 84 ASP A CA 1
ATOM 660 C C . ASP A 1 84 ? 9.258 2.758 16.203 1 51.84 84 ASP A C 1
ATOM 662 O O . ASP A 1 84 ? 9.43 1.548 16.375 1 51.84 84 ASP A O 1
ATOM 666 N N . ILE A 1 85 ? 8.141 3.369 16.234 1 54.12 85 ILE A N 1
ATOM 667 C CA . ILE A 1 85 ? 6.941 2.541 16.219 1 54.12 85 ILE A CA 1
ATOM 668 C C . ILE A 1 85 ? 6.938 1.658 14.977 1 54.12 85 ILE A C 1
ATOM 670 O O . ILE A 1 85 ? 6.602 0.473 15.055 1 54.12 85 ILE A O 1
ATOM 674 N N . HIS A 1 86 ? 7.16 2.393 13.891 1 50.31 86 HIS A N 1
ATOM 675 C CA . HIS A 1 86 ? 7.387 1.58 12.703 1 50.31 86 HIS A CA 1
ATOM 676 C C . HIS A 1 86 ? 8.453 0.518 12.953 1 50.31 86 HIS A C 1
ATOM 678 O O . HIS A 1 86 ? 8.266 -0.651 12.617 1 50.31 86 HIS A O 1
ATOM 684 N N . ASP A 1 87 ? 9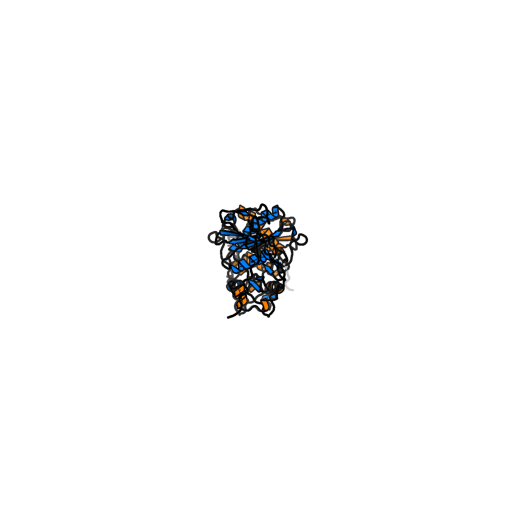.516 1.106 13.453 1 46.09 87 ASP A N 1
ATOM 685 C CA . ASP A 1 87 ? 10.602 0.182 13.773 1 46.09 87 ASP A CA 1
ATOM 686 C C . ASP A 1 87 ? 10.18 -0.801 14.867 1 46.09 87 ASP A C 1
ATOM 688 O O . ASP A 1 87 ? 10.633 -1.949 14.875 1 46.09 87 ASP A O 1
ATOM 692 N N . ARG A 1 88 ? 9.359 -0.183 15.789 1 42.97 88 ARG A N 1
ATOM 693 C CA . ARG A 1 88 ? 9.031 -0.985 16.969 1 42.97 88 ARG A CA 1
ATOM 694 C C . ARG A 1 88 ? 7.617 -1.543 16.875 1 42.97 88 ARG A C 1
ATOM 696 O O . ARG A 1 88 ? 7.336 -2.631 17.375 1 42.97 88 ARG A O 1
ATOM 703 N N . GLU A 1 89 ? 6.633 -0.653 16.422 1 44.94 89 GLU A N 1
ATOM 704 C CA . GLU A 1 89 ? 5.223 -0.959 16.656 1 44.94 89 GLU A CA 1
ATOM 705 C C . GLU A 1 89 ? 4.438 -0.926 15.344 1 44.94 89 GLU A C 1
ATOM 707 O O . GLU A 1 89 ? 3.447 -1.645 15.188 1 44.94 89 GLU A O 1
ATOM 712 N N . ASN A 1 90 ? 4.309 0.326 14.594 1 43 90 ASN A N 1
ATOM 713 C CA . ASN A 1 90 ? 3.424 0.861 13.562 1 43 90 ASN A CA 1
ATOM 714 C C . ASN A 1 90 ? 3.58 0.109 12.242 1 43 90 ASN A C 1
ATOM 716 O O . ASN A 1 90 ? 3.857 0.716 11.203 1 43 90 ASN A O 1
ATOM 720 N N . ARG A 1 91 ? 3.4 -1.171 12.523 1 53.88 91 ARG A N 1
ATOM 721 C CA . ARG A 1 91 ? 3.865 -2.176 11.57 1 53.88 91 ARG A CA 1
ATOM 722 C C . ARG A 1 91 ? 2.695 -2.959 10.984 1 53.88 91 ARG A C 1
ATOM 724 O O . ARG A 1 91 ? 1.622 -3.027 11.594 1 53.88 91 ARG A O 1
ATOM 731 N N . LEU A 1 92 ? 2.5 -2.781 9.719 1 63.5 92 LEU A N 1
ATOM 732 C CA . LEU A 1 92 ? 1.681 -3.881 9.227 1 63.5 92 LEU A CA 1
ATOM 733 C C . LEU A 1 92 ? 2.252 -5.227 9.664 1 63.5 92 LEU A C 1
ATOM 735 O O . LEU A 1 92 ? 3.465 -5.441 9.602 1 63.5 92 LEU A O 1
ATOM 739 N N . TYR A 1 93 ? 1.331 -5.996 10.344 1 63.81 93 TYR A N 1
ATOM 740 C CA . TYR A 1 93 ? 1.777 -7.301 10.812 1 63.81 93 TYR A CA 1
ATOM 741 C C . TYR A 1 93 ? 1.143 -8.422 9.992 1 63.81 93 TYR A C 1
ATOM 743 O O . TYR A 1 93 ? -0.036 -8.344 9.641 1 63.81 93 TYR A O 1
ATOM 751 N N . GLU A 1 94 ? 1.93 -9.359 9.695 1 62.44 94 GLU A N 1
ATOM 752 C CA . GLU A 1 94 ? 1.495 -10.648 9.156 1 62.44 94 GLU A CA 1
ATOM 753 C C . GLU A 1 94 ? 1.326 -11.68 10.266 1 62.44 94 GLU A C 1
ATOM 755 O O . GLU A 1 94 ? 2.002 -11.609 11.289 1 62.44 94 GLU A O 1
ATOM 760 N N . LEU A 1 95 ? 0.343 -12.531 10.203 1 58.12 95 LEU A N 1
ATOM 761 C CA . LEU A 1 95 ? 0.101 -13.609 11.156 1 58.12 95 LEU A CA 1
ATOM 762 C C . LEU A 1 95 ? 0.526 -14.953 10.578 1 58.12 95 LEU A C 1
ATOM 764 O O . LEU A 1 95 ? -0.018 -15.398 9.562 1 58.12 95 LEU A O 1
ATOM 768 N N . VAL A 1 96 ? 1.525 -15.508 11.148 1 59.47 96 VAL A N 1
ATOM 769 C CA . VAL A 1 96 ? 2.043 -16.828 10.773 1 59.47 96 VAL A CA 1
ATOM 770 C C . VAL A 1 96 ? 2.246 -17.672 12.016 1 59.47 96 VAL A C 1
ATOM 772 O O . VAL A 1 96 ? 2.969 -17.281 12.938 1 59.47 96 VAL A O 1
ATOM 775 N N . ASP A 1 97 ? 1.604 -18.844 12.031 1 65 97 ASP A N 1
ATOM 776 C CA . ASP A 1 97 ? 1.771 -19.797 13.117 1 65 97 ASP A CA 1
ATOM 777 C C . ASP A 1 97 ? 1.53 -19.141 14.477 1 65 97 ASP A C 1
ATOM 779 O O . ASP A 1 97 ? 2.297 -19.359 15.414 1 65 97 ASP A O 1
ATOM 783 N N . GLY A 1 98 ? 0.595 -18.406 14.523 1 61.25 98 GLY A N 1
ATOM 784 C CA . GLY A 1 98 ? 0.2 -17.797 15.789 1 61.25 98 GLY A CA 1
ATOM 785 C C . GLY A 1 98 ? 1.12 -16.672 16.219 1 61.25 98 GLY A C 1
ATOM 786 O O . GLY A 1 98 ? 1.069 -16.234 17.375 1 61.25 98 GLY A O 1
ATOM 787 N N . VAL A 1 99 ? 2.01 -16.375 15.336 1 59.41 99 VAL A N 1
ATOM 788 C CA . VAL A 1 99 ? 2.955 -15.305 15.617 1 59.41 99 VAL A CA 1
ATOM 789 C C . VAL A 1 99 ? 2.713 -14.133 14.672 1 59.41 99 VAL A C 1
ATOM 791 O O . VAL A 1 99 ? 2.416 -14.328 13.492 1 59.41 99 VAL A O 1
ATOM 794 N N . LEU A 1 100 ? 2.803 -12.914 15.328 1 63.72 100 LEU A N 1
ATOM 795 C CA . LEU A 1 100 ? 2.697 -11.719 14.5 1 63.72 100 LEU A CA 1
ATOM 796 C C . LEU A 1 100 ? 4.074 -11.242 14.055 1 63.72 100 LEU A C 1
ATOM 798 O O . LEU A 1 100 ? 4.969 -11.039 14.883 1 63.72 100 LEU A O 1
ATOM 802 N N . LEU A 1 101 ? 4.25 -11.18 12.664 1 64.38 101 LEU A N 1
ATOM 803 C CA . LEU A 1 101 ? 5.492 -10.695 12.07 1 64.38 101 LEU A CA 1
ATOM 804 C C . LEU A 1 101 ? 5.293 -9.328 11.43 1 64.38 101 LEU A C 1
ATOM 806 O O . LEU A 1 101 ? 4.398 -9.148 10.594 1 64.38 101 LEU A O 1
ATOM 810 N N . GLU A 1 102 ? 6.141 -8.375 11.828 1 65.94 102 GLU A N 1
ATOM 811 C CA . GLU A 1 102 ? 6.078 -7.043 11.242 1 65.94 102 GLU A CA 1
ATOM 812 C C . GLU A 1 102 ? 6.531 -7.062 9.781 1 65.94 102 GLU A C 1
ATOM 814 O O . GLU A 1 102 ? 7.578 -7.633 9.461 1 65.94 102 GLU A O 1
ATOM 819 N N . LYS A 1 103 ? 5.723 -6.387 8.938 1 70.06 103 LYS A N 1
ATOM 820 C CA . LYS A 1 103 ? 6.09 -6.27 7.527 1 70.06 103 LYS A CA 1
ATOM 821 C C . LYS A 1 103 ? 7.082 -5.133 7.312 1 70.06 103 LYS A C 1
ATOM 823 O O . LYS A 1 103 ? 6.914 -4.043 7.859 1 70.06 103 LYS A O 1
ATOM 828 N N . THR A 1 104 ? 8.156 -5.348 6.578 1 70.19 104 THR A N 1
ATOM 829 C CA . THR A 1 104 ? 9.094 -4.305 6.176 1 70.19 104 THR A CA 1
ATOM 830 C C . THR A 1 104 ? 8.484 -3.424 5.086 1 70.19 104 THR A C 1
ATOM 832 O O . THR A 1 104 ? 7.738 -3.908 4.234 1 70.19 104 THR A O 1
ATOM 835 N N . MET A 1 105 ? 8.727 -2.068 5.27 1 76.75 105 MET A N 1
ATOM 836 C CA . MET A 1 105 ? 8.234 -1.073 4.324 1 76.75 105 MET A CA 1
ATOM 837 C C . MET A 1 105 ? 9.352 -0.119 3.908 1 76.75 105 MET A C 1
ATOM 839 O O . MET A 1 105 ? 10.375 -0.016 4.59 1 76.75 105 MET A O 1
ATOM 843 N N . GLY A 1 106 ? 9.195 0.569 2.77 1 83 106 GLY A N 1
ATOM 844 C CA . GLY A 1 106 ? 10.125 1.564 2.26 1 83 106 GLY A CA 1
ATOM 845 C C . GLY A 1 106 ? 9.594 2.314 1.054 1 83 106 GLY A C 1
ATOM 846 O O . GLY A 1 106 ? 8.773 1.789 0.301 1 83 106 GLY A O 1
ATOM 847 N N . THR A 1 107 ? 10.18 3.537 0.941 1 89.56 107 THR A N 1
ATOM 848 C CA . THR A 1 107 ? 9.734 4.391 -0.152 1 89.56 107 THR A CA 1
ATOM 849 C C . THR A 1 107 ? 10.023 3.742 -1.502 1 89.56 107 THR A C 1
ATOM 851 O O . THR A 1 107 ? 9.164 3.719 -2.385 1 89.56 107 THR A O 1
ATOM 854 N N . TYR A 1 108 ? 11.195 3.232 -1.643 1 93.06 108 TYR A N 1
ATOM 855 C CA . TYR A 1 108 ? 11.562 2.623 -2.916 1 93.06 108 TYR A CA 1
ATOM 856 C C . TYR A 1 108 ? 10.734 1.37 -3.18 1 93.06 108 TYR A C 1
ATOM 858 O O . TYR A 1 108 ? 10.32 1.122 -4.312 1 93.06 108 TYR A O 1
ATOM 866 N N . GLU A 1 109 ? 10.508 0.583 -2.182 1 91.56 109 GLU A N 1
ATOM 867 C CA . GLU A 1 109 ? 9.672 -0.605 -2.318 1 91.56 109 GLU A CA 1
ATOM 868 C C . GLU A 1 109 ? 8.25 -0.233 -2.727 1 91.56 109 GLU A C 1
ATOM 870 O O . GLU A 1 109 ? 7.641 -0.91 -3.559 1 91.56 109 GLU A O 1
ATOM 875 N N . SER A 1 110 ? 7.754 0.818 -2.078 1 94.25 110 SER A N 1
ATOM 876 C CA . SER A 1 110 ? 6.441 1.316 -2.467 1 94.25 110 SER A CA 1
ATOM 877 C C . SER A 1 110 ? 6.41 1.715 -3.938 1 94.25 110 SER A C 1
ATOM 879 O O . SER A 1 110 ? 5.473 1.377 -4.66 1 94.25 110 SER A O 1
ATOM 881 N N . TYR A 1 111 ? 7.477 2.416 -4.43 1 97.06 111 TYR A N 1
ATOM 882 C CA . TYR A 1 111 ? 7.602 2.84 -5.82 1 97.06 111 TYR A CA 1
ATOM 883 C C . TYR A 1 111 ? 7.586 1.64 -6.758 1 97.06 111 TYR A C 1
ATOM 885 O O . TYR A 1 111 ? 6.824 1.612 -7.727 1 97.06 111 TYR A O 1
ATOM 893 N N . ILE A 1 112 ? 8.344 0.619 -6.438 1 96.88 112 ILE A N 1
ATOM 894 C CA . ILE A 1 112 ? 8.445 -0.569 -7.277 1 96.88 112 ILE A CA 1
ATOM 895 C C . ILE A 1 112 ? 7.109 -1.3 -7.309 1 96.88 112 ILE A C 1
ATOM 897 O O . ILE A 1 112 ? 6.66 -1.748 -8.367 1 96.88 112 ILE A O 1
ATOM 901 N N . ALA A 1 113 ? 6.473 -1.425 -6.164 1 96.62 113 ALA A N 1
ATOM 902 C CA . ALA A 1 113 ? 5.18 -2.098 -6.102 1 96.62 113 ALA A CA 1
ATOM 903 C C . ALA A 1 113 ? 4.145 -1.379 -6.969 1 96.62 113 ALA A C 1
ATOM 905 O O . ALA A 1 113 ? 3.396 -2.018 -7.711 1 96.62 113 ALA A O 1
ATOM 906 N N . MET A 1 114 ? 4.098 -0.058 -6.859 1 97.38 114 MET A N 1
ATOM 907 C CA . MET A 1 114 ? 3.172 0.719 -7.68 1 97.38 114 MET A CA 1
ATOM 908 C C . MET A 1 114 ? 3.492 0.562 -9.164 1 97.38 114 MET A C 1
ATOM 910 O O . MET A 1 114 ? 2.586 0.426 -9.984 1 97.38 114 MET A O 1
ATOM 914 N N . LEU A 1 115 ? 4.781 0.593 -9.5 1 96.75 115 LEU A N 1
ATOM 915 C CA . LEU A 1 115 ? 5.207 0.436 -10.891 1 96.75 115 LEU A CA 1
ATOM 916 C C . LEU A 1 115 ? 4.762 -0.913 -11.445 1 96.75 115 LEU A C 1
ATOM 918 O O . LEU A 1 115 ? 4.258 -0.991 -12.562 1 96.75 115 LEU A O 1
ATOM 922 N N . LEU A 1 116 ? 4.961 -1.941 -10.672 1 97.69 116 LEU A N 1
ATOM 923 C CA . LEU A 1 116 ? 4.508 -3.266 -11.078 1 97.69 116 LEU A CA 1
ATOM 924 C C . LEU A 1 116 ? 2.99 -3.297 -11.242 1 97.69 116 LEU A C 1
ATOM 926 O O . LEU A 1 116 ? 2.475 -3.916 -12.172 1 97.69 116 LEU A O 1
ATOM 930 N N . GLY A 1 117 ? 2.273 -2.67 -10.297 1 97.62 117 GLY A N 1
ATOM 931 C CA . GLY A 1 117 ? 0.83 -2.545 -10.43 1 97.62 117 GLY A CA 1
ATOM 932 C C . GLY A 1 117 ? 0.401 -1.868 -11.719 1 97.62 117 GLY A C 1
ATOM 933 O O . GLY A 1 117 ? -0.618 -2.234 -12.305 1 97.62 117 GLY A O 1
ATOM 934 N N . GLN A 1 118 ? 1.179 -0.909 -12.164 1 96.44 118 GLN A N 1
ATOM 935 C CA . GLN A 1 118 ? 0.889 -0.216 -13.414 1 96.44 118 GLN A CA 1
ATOM 936 C C . GLN A 1 118 ? 1.015 -1.159 -14.609 1 96.44 118 GLN A C 1
ATOM 938 O O . GLN A 1 118 ? 0.093 -1.268 -15.422 1 96.44 118 GLN A O 1
ATOM 943 N N . PHE A 1 119 ? 2.113 -1.857 -14.688 1 96.44 119 PHE A N 1
ATOM 944 C CA . PHE A 1 119 ? 2.373 -2.736 -15.828 1 96.44 119 PHE A CA 1
ATOM 945 C C . PHE A 1 119 ? 1.393 -3.902 -15.844 1 96.44 119 PHE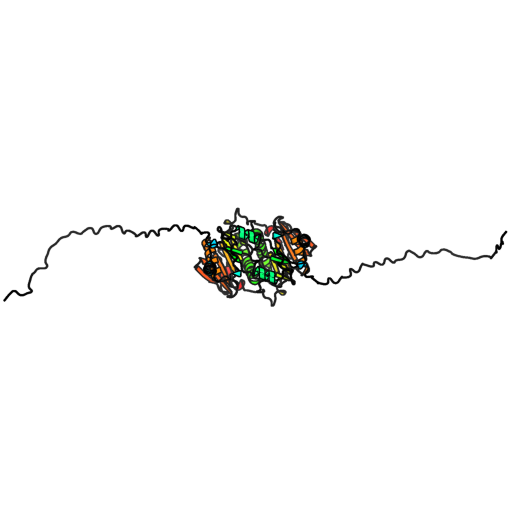 A C 1
ATOM 947 O O . PHE A 1 119 ? 0.826 -4.227 -16.891 1 96.44 119 PHE A O 1
ATOM 954 N N . LEU A 1 120 ? 1.143 -4.492 -14.719 1 97.56 120 LEU A N 1
ATOM 955 C CA . LEU A 1 120 ? 0.217 -5.617 -14.617 1 97.56 120 LEU A CA 1
ATOM 956 C C . LEU A 1 120 ? -1.219 -5.16 -14.852 1 97.56 120 LEU A C 1
ATOM 958 O O . LEU A 1 120 ? -2.004 -5.867 -15.484 1 97.56 120 LEU A O 1
ATOM 962 N N . GLY A 1 121 ? -1.461 -4 -14.266 1 95.81 121 GLY A N 1
ATOM 963 C CA . GLY A 1 121 ? -2.824 -3.494 -14.281 1 95.81 121 GLY A CA 1
ATOM 964 C C . GLY A 1 121 ? -3.375 -3.303 -15.68 1 95.81 121 GLY A C 1
ATOM 965 O O . GLY A 1 121 ? -4.527 -3.652 -15.953 1 95.81 121 GLY A O 1
ATOM 966 N N . ASP A 1 122 ? -2.619 -2.725 -16.531 1 91.19 122 ASP A N 1
ATOM 967 C CA . ASP A 1 122 ? -3.027 -2.523 -17.922 1 91.19 122 ASP A CA 1
ATOM 968 C C . ASP A 1 122 ? -3.42 -3.846 -18.578 1 91.19 122 ASP A C 1
ATOM 970 O O . ASP A 1 122 ? -4.48 -3.945 -19.203 1 91.19 122 ASP A O 1
ATOM 974 N N . PHE A 1 123 ? -2.598 -4.828 -18.406 1 96.06 123 PHE A N 1
ATOM 975 C CA . PHE A 1 123 ? -2.816 -6.145 -19 1 96.06 123 PHE A CA 1
ATOM 976 C C . PHE A 1 123 ? -4.055 -6.805 -18.406 1 96.06 123 PHE A C 1
ATOM 978 O O . PHE A 1 123 ? -4.891 -7.336 -19.141 1 96.06 123 PHE A O 1
ATOM 985 N N . ILE A 1 124 ? -4.227 -6.703 -17.125 1 96.5 124 ILE A N 1
ATOM 986 C CA . ILE A 1 124 ? -5.305 -7.367 -16.391 1 96.5 124 ILE A CA 1
ATOM 987 C C . ILE A 1 124 ? -6.641 -6.719 -16.734 1 96.5 124 ILE A C 1
ATOM 989 O O . ILE A 1 124 ? -7.629 -7.414 -16.984 1 96.5 124 ILE A O 1
ATOM 993 N N . ARG A 1 125 ? -6.672 -5.445 -16.812 1 92.56 125 ARG A N 1
ATOM 994 C CA . ARG A 1 125 ? -7.902 -4.727 -17.141 1 92.56 125 ARG A CA 1
ATOM 995 C C . ARG A 1 125 ? -8.32 -4.973 -18.578 1 92.56 125 ARG A C 1
ATOM 997 O O . ARG A 1 125 ? -9.492 -5.246 -18.859 1 92.56 125 ARG A O 1
ATOM 1004 N N . GLN A 1 126 ? -7.359 -4.918 -19.453 1 93.06 126 GLN A N 1
ATOM 1005 C CA . GLN A 1 126 ? -7.645 -5.082 -20.875 1 93.06 126 GLN A CA 1
ATOM 1006 C C . GLN A 1 126 ? -8.195 -6.473 -21.172 1 93.06 126 GLN A C 1
ATOM 1008 O O . GLN A 1 126 ? -8.984 -6.648 -22.109 1 93.06 126 GLN A O 1
ATOM 1013 N N . ASN A 1 127 ? -7.816 -7.453 -20.391 1 96.31 127 ASN A N 1
ATOM 1014 C CA . ASN A 1 127 ? -8.219 -8.836 -20.656 1 96.31 127 ASN A CA 1
ATOM 1015 C C . ASN A 1 127 ? -9.242 -9.312 -19.625 1 96.31 127 ASN A C 1
ATOM 1017 O O . ASN A 1 127 ? -9.602 -10.492 -19.609 1 96.31 127 ASN A O 1
ATOM 1021 N N . ASN A 1 128 ? -9.711 -8.398 -18.75 1 94.31 128 ASN A N 1
ATOM 1022 C CA . ASN A 1 128 ? -10.727 -8.695 -17.75 1 94.31 128 ASN A CA 1
ATOM 1023 C C . ASN A 1 128 ? -10.375 -9.938 -16.938 1 94.31 128 ASN A C 1
ATOM 1025 O O . ASN A 1 128 ? -11.195 -10.852 -16.797 1 94.31 128 ASN A O 1
ATOM 1029 N N . LEU A 1 129 ? -9.172 -9.93 -16.406 1 97.44 129 LEU A N 1
ATOM 1030 C CA . LEU A 1 129 ? -8.648 -11.156 -15.82 1 97.44 129 LEU A CA 1
ATOM 1031 C C . LEU A 1 129 ? -8.93 -11.203 -14.32 1 97.44 129 LEU A C 1
ATOM 1033 O O . LEU A 1 129 ? -8.898 -12.273 -13.711 1 97.44 129 LEU A O 1
ATOM 1037 N N . GLY A 1 130 ? -9.133 -10.031 -13.656 1 97.44 130 GLY A N 1
ATOM 1038 C CA . GLY A 1 130 ? -9.297 -9.969 -12.211 1 97.44 130 GLY A CA 1
ATOM 1039 C C . GLY A 1 130 ? -8.828 -8.656 -11.617 1 97.44 130 GLY A C 1
ATOM 1040 O O . GLY A 1 130 ? -8.977 -7.598 -12.227 1 97.44 130 GLY A O 1
ATOM 1041 N N . ILE A 1 131 ? -8.328 -8.711 -10.352 1 97.5 131 ILE A N 1
ATOM 1042 C CA . ILE A 1 131 ? -7.988 -7.473 -9.656 1 97.5 131 ILE A CA 1
ATOM 1043 C C . ILE A 1 131 ? -6.562 -7.551 -9.125 1 97.5 131 ILE A C 1
ATOM 1045 O O . ILE A 1 131 ? -5.988 -8.641 -9.023 1 97.5 131 ILE A O 1
ATOM 1049 N N . LEU A 1 132 ? -6.047 -6.348 -8.875 1 98.25 132 LEU A N 1
ATOM 1050 C CA . LEU A 1 132 ? -4.793 -6.199 -8.148 1 98.25 132 LEU A CA 1
ATOM 1051 C C . LEU A 1 132 ? -5.027 -5.551 -6.789 1 98.25 132 LEU A C 1
ATOM 1053 O O . LEU A 1 132 ? -5.84 -4.633 -6.664 1 98.25 132 LEU A O 1
ATOM 1057 N N . LEU A 1 133 ? -4.355 -6.043 -5.773 1 97.69 133 LEU A N 1
ATOM 1058 C CA . LEU A 1 133 ? -4.262 -5.391 -4.473 1 97.69 133 LEU A CA 1
ATOM 1059 C C . LEU A 1 133 ? -2.832 -4.938 -4.191 1 97.69 133 LEU A C 1
ATOM 1061 O O . LEU A 1 133 ? -1.875 -5.559 -4.664 1 97.69 133 LEU A O 1
ATOM 1065 N N . GLY A 1 134 ? -2.744 -3.789 -3.473 1 96.06 134 GLY A N 1
ATOM 1066 C CA . GLY A 1 134 ? -1.438 -3.256 -3.117 1 96.06 134 GLY A CA 1
ATOM 1067 C C . GLY A 1 134 ? -0.992 -3.65 -1.722 1 96.06 134 GLY A C 1
ATOM 1068 O O . GLY A 1 134 ? -1.476 -4.641 -1.166 1 96.06 134 GLY A O 1
ATOM 1069 N N . ALA A 1 135 ? -0.022 -2.879 -1.203 1 91.56 135 ALA A N 1
ATOM 1070 C CA . ALA A 1 135 ? 0.71 -3.225 0.012 1 91.56 135 ALA A CA 1
ATOM 1071 C C . ALA A 1 135 ? -0.176 -3.084 1.246 1 91.56 135 ALA A C 1
ATOM 1073 O O . ALA A 1 135 ? 0.23 -3.441 2.354 1 91.56 135 ALA A O 1
ATOM 1074 N N . ASP A 1 136 ? -1.361 -2.662 1.065 1 87.31 136 ASP A N 1
ATOM 1075 C CA . ASP A 1 136 ? -2.328 -2.576 2.154 1 87.31 136 ASP A CA 1
ATOM 1076 C C . ASP A 1 136 ? -3.457 -3.588 1.968 1 87.31 136 ASP A C 1
ATOM 1078 O O . ASP A 1 136 ? -4.477 -3.52 2.656 1 87.31 136 ASP A O 1
ATOM 1082 N N . GLY A 1 137 ? -3.35 -4.465 1.01 1 89.94 137 GLY A N 1
ATOM 1083 C CA . GLY A 1 137 ? -4.266 -5.582 0.85 1 89.94 137 GLY A CA 1
ATOM 1084 C C . GLY A 1 137 ? -3.957 -6.742 1.778 1 89.94 137 GLY A C 1
ATOM 1085 O O . GLY A 1 137 ? -3.066 -7.547 1.5 1 89.94 137 GLY A O 1
ATOM 1086 N N . ILE A 1 138 ? -4.746 -6.898 2.824 1 85.25 138 ILE A N 1
ATOM 1087 C CA . ILE A 1 138 ? -4.516 -7.922 3.84 1 85.25 138 ILE A CA 1
ATOM 1088 C C . ILE A 1 138 ? -5.285 -9.188 3.479 1 85.25 138 ILE A C 1
ATOM 1090 O O . ILE A 1 138 ? -6.512 -9.164 3.346 1 85.25 138 ILE A O 1
ATOM 1094 N N . LEU A 1 139 ? -4.551 -10.281 3.314 1 90 139 LEU A N 1
ATOM 1095 C CA . LEU A 1 139 ? -5.156 -11.516 2.836 1 90 139 LEU A CA 1
ATOM 1096 C C . LEU A 1 139 ? -5.07 -12.609 3.9 1 90 139 LEU A C 1
ATOM 1098 O O . LEU A 1 139 ? -3.99 -12.898 4.418 1 90 139 LEU A O 1
ATOM 1102 N N . ARG A 1 140 ? -6.207 -13.117 4.273 1 86.44 140 ARG A N 1
ATOM 1103 C CA . ARG A 1 140 ? -6.262 -14.391 4.984 1 86.44 140 ARG A CA 1
ATOM 1104 C C . ARG A 1 140 ? -6.137 -15.57 4.02 1 86.44 140 ARG A C 1
ATOM 1106 O O . ARG A 1 140 ? -7.09 -15.898 3.311 1 86.44 140 ARG A O 1
ATOM 1113 N N . LEU A 1 141 ? -4.969 -16.172 4.008 1 90.81 141 LEU A N 1
ATOM 1114 C CA . LEU A 1 141 ? -4.68 -17.266 3.074 1 90.81 141 LEU A CA 1
ATOM 1115 C C . LEU A 1 141 ? -5.273 -18.578 3.561 1 90.81 141 LEU A C 1
ATOM 1117 O O . LEU A 1 141 ? -5.656 -19.422 2.754 1 90.81 141 LEU A O 1
ATOM 1121 N N . ALA A 1 142 ? -5.297 -18.781 4.785 1 86.44 142 ALA A N 1
ATOM 1122 C CA . ALA A 1 142 ? -5.836 -19.922 5.523 1 86.44 142 ALA A CA 1
ATOM 1123 C C . ALA A 1 142 ? -6.117 -19.547 6.977 1 86.44 142 ALA A C 1
ATOM 1125 O O . ALA A 1 142 ? -5.723 -18.469 7.434 1 86.44 142 ALA A O 1
ATOM 1126 N N . PRO A 1 143 ? -6.918 -20.422 7.621 1 78.62 143 PRO A N 1
ATOM 1127 C CA . PRO A 1 143 ? -7.113 -20.141 9.047 1 78.62 143 PRO A CA 1
ATOM 1128 C C . PRO A 1 143 ? -5.797 -19.953 9.797 1 78.62 143 PRO A C 1
ATOM 1130 O O . PRO A 1 143 ? -4.941 -20.844 9.773 1 78.62 143 PRO A O 1
ATOM 1133 N N . GLY A 1 144 ? -5.59 -18.797 10.359 1 70.38 144 GLY A N 1
ATOM 1134 C CA . GLY A 1 144 ? -4.402 -18.516 11.148 1 70.38 144 GLY A CA 1
ATOM 1135 C C . GLY A 1 144 ? -3.215 -18.078 10.312 1 70.38 144 GLY A C 1
ATOM 1136 O O . GLY A 1 144 ? -2.104 -17.938 10.828 1 70.38 144 GLY A O 1
ATOM 1137 N N . LEU A 1 145 ? -3.424 -17.844 9.039 1 80.75 145 LEU A N 1
ATOM 1138 C CA . LEU A 1 145 ? -2.357 -17.422 8.141 1 80.75 145 LEU A CA 1
ATOM 1139 C C . LEU A 1 145 ? -2.762 -16.188 7.363 1 80.75 145 LEU A C 1
ATOM 1141 O O . LEU A 1 145 ? -3.553 -16.266 6.422 1 80.75 145 LEU A O 1
ATOM 1145 N N . VAL A 1 146 ? -2.264 -15.008 7.875 1 82.81 146 VAL A N 1
ATOM 1146 C CA . VAL A 1 146 ? -2.537 -13.727 7.238 1 82.81 146 VAL A CA 1
ATOM 1147 C C . VAL A 1 146 ? -1.245 -13.141 6.668 1 82.81 146 VAL A C 1
ATOM 1149 O O . VAL A 1 146 ? -0.236 -13.047 7.371 1 82.81 146 VAL A O 1
ATOM 1152 N N . ARG A 1 147 ? -1.246 -12.875 5.355 1 84.75 147 ARG A N 1
ATOM 1153 C CA . ARG A 1 147 ? -0.116 -12.258 4.668 1 84.75 147 ARG A CA 1
ATOM 1154 C C . ARG A 1 147 ? -0.539 -10.977 3.961 1 84.75 147 ARG A C 1
ATOM 1156 O O . ARG A 1 147 ? -1.725 -10.766 3.691 1 84.75 147 ARG A O 1
ATOM 1163 N N . ILE A 1 148 ? 0.447 -10.109 3.76 1 88.06 148 ILE A N 1
ATOM 1164 C CA . ILE A 1 148 ? 0.252 -8.852 3.039 1 88.06 148 ILE A CA 1
ATOM 1165 C C . ILE A 1 148 ? 1.31 -8.719 1.946 1 88.06 148 ILE A C 1
ATOM 1167 O O . ILE A 1 148 ? 2.295 -7.992 2.115 1 88.06 148 ILE A O 1
ATOM 1171 N N . PRO A 1 149 ? 1.087 -9.312 0.79 1 93.88 149 PRO A N 1
ATOM 1172 C CA . PRO A 1 149 ? 2.033 -9.109 -0.311 1 93.88 149 PRO A CA 1
ATOM 1173 C C . PRO A 1 149 ? 2.137 -7.652 -0.741 1 93.88 149 PRO A C 1
ATOM 1175 O O . PRO A 1 149 ? 1.199 -6.875 -0.535 1 93.88 149 PRO A O 1
ATOM 1178 N N . ASP A 1 150 ? 3.252 -7.332 -1.355 1 94.12 150 ASP A N 1
ATOM 1179 C CA . ASP A 1 150 ? 3.387 -5.973 -1.867 1 94.12 150 ASP A CA 1
ATOM 1180 C C . ASP A 1 150 ? 2.428 -5.723 -3.029 1 94.12 150 ASP A C 1
ATOM 1182 O O . ASP A 1 150 ? 1.929 -4.609 -3.201 1 94.12 150 ASP A O 1
ATOM 1186 N N . VAL A 1 151 ? 2.281 -6.691 -3.861 1 98.19 151 VAL A N 1
ATOM 1187 C CA . VAL A 1 151 ? 1.264 -6.723 -4.906 1 98.19 151 VAL A CA 1
ATOM 1188 C C . VAL A 1 151 ? 0.676 -8.125 -5.012 1 98.19 151 VAL A C 1
ATOM 1190 O O . VAL A 1 151 ? 1.404 -9.117 -4.93 1 98.19 151 VAL A O 1
ATOM 1193 N N . SER A 1 152 ? -0.646 -8.219 -5.203 1 98.5 152 SER A N 1
ATOM 1194 C CA . SER A 1 152 ? -1.277 -9.516 -5.426 1 98.5 152 SER A CA 1
ATOM 1195 C C . SER A 1 152 ? -2.279 -9.453 -6.574 1 98.5 152 SER A C 1
ATOM 1197 O O . SER A 1 152 ? -2.998 -8.461 -6.727 1 98.5 152 SER A O 1
ATOM 1199 N N . PHE A 1 153 ? -2.27 -10.445 -7.367 1 98.81 153 PHE A N 1
ATOM 1200 C CA . PHE A 1 153 ? -3.277 -10.625 -8.406 1 98.81 153 PHE A CA 1
ATOM 1201 C C . PHE A 1 153 ? -4.27 -11.719 -8.008 1 98.81 153 PHE A C 1
ATOM 1203 O O . PHE A 1 153 ? -3.871 -12.805 -7.598 1 98.81 153 PHE A O 1
ATOM 1210 N N . ILE A 1 154 ? -5.527 -11.398 -8.062 1 98.5 154 ILE A N 1
ATOM 1211 C CA . ILE A 1 154 ? -6.617 -12.344 -7.824 1 98.5 154 ILE A CA 1
ATOM 1212 C C . ILE A 1 154 ? -7.48 -12.461 -9.078 1 98.5 154 ILE A C 1
ATOM 1214 O O . ILE A 1 154 ? -8.023 -11.461 -9.562 1 98.5 154 ILE A O 1
ATOM 1218 N N . ALA A 1 155 ? -7.559 -13.641 -9.578 1 98.38 155 ALA A N 1
ATOM 1219 C CA . ALA A 1 155 ? -8.344 -13.883 -10.781 1 98.38 155 ALA A CA 1
ATOM 1220 C C . ALA A 1 155 ? -9.828 -13.609 -10.531 1 98.38 155 ALA A C 1
ATOM 1222 O O . ALA A 1 155 ? -10.328 -13.844 -9.43 1 98.38 155 ALA A O 1
ATOM 1223 N N . ARG A 1 156 ? -10.523 -13.312 -11.547 1 96.75 156 ARG A N 1
ATOM 1224 C CA . ARG A 1 156 ? -11.93 -12.922 -11.484 1 96.75 156 ARG A CA 1
ATOM 1225 C C . ARG A 1 156 ? -12.781 -14.039 -10.906 1 96.75 156 ARG A C 1
ATOM 1227 O O . ARG A 1 156 ? -13.672 -13.789 -10.086 1 96.75 156 ARG A O 1
ATOM 1234 N N . HIS A 1 157 ? -12.57 -15.234 -11.281 1 96.88 157 HIS A N 1
ATOM 1235 C CA . HIS A 1 157 ? -13.414 -16.359 -10.875 1 96.88 157 HIS A CA 1
ATOM 1236 C C . HIS A 1 157 ? -13.273 -16.641 -9.383 1 96.88 157 HIS A C 1
ATOM 1238 O O . HIS A 1 157 ? -14.102 -17.344 -8.797 1 96.88 157 HIS A O 1
ATOM 1244 N N . LYS A 1 158 ? -12.227 -16.109 -8.688 1 97.06 158 LYS A N 1
ATOM 1245 C CA . LYS A 1 158 ? -12.008 -16.344 -7.262 1 97.06 158 LYS A CA 1
ATOM 1246 C C . LYS A 1 158 ? -12.719 -15.297 -6.418 1 97.06 158 LYS A C 1
ATOM 1248 O O . LYS A 1 158 ? -12.844 -15.453 -5.199 1 97.06 158 LYS A O 1
ATOM 1253 N N . LEU A 1 159 ? -13.164 -14.227 -7.051 1 96.62 159 LEU A N 1
ATOM 1254 C CA . LEU A 1 159 ? -13.852 -13.172 -6.309 1 96.62 159 LEU A CA 1
ATOM 1255 C C . LEU A 1 159 ? -15.25 -13.617 -5.898 1 96.62 159 LEU A C 1
ATOM 1257 O O . LEU A 1 159 ? -16.031 -14.07 -6.734 1 96.62 159 LEU A O 1
ATOM 1261 N N . PRO A 1 160 ? -15.555 -13.461 -4.594 1 94.31 160 PRO A N 1
ATOM 1262 C CA . PRO A 1 160 ? -16.906 -13.812 -4.164 1 94.31 160 PRO A CA 1
ATOM 1263 C C . PRO A 1 160 ? -17.984 -12.969 -4.855 1 94.31 160 PRO A C 1
ATOM 1265 O O . PRO A 1 160 ? -17.938 -11.742 -4.809 1 94.31 160 PRO A O 1
ATOM 1268 N N . ASP A 1 161 ? -18.906 -13.656 -5.523 1 91.88 161 ASP A N 1
ATOM 1269 C CA . ASP A 1 161 ? -20.016 -13.023 -6.242 1 91.88 161 ASP A CA 1
ATOM 1270 C C . ASP A 1 161 ? -19.5 -12.055 -7.301 1 91.88 161 ASP A C 1
ATOM 1272 O O . ASP A 1 161 ? -20.156 -11.062 -7.613 1 91.88 161 ASP A O 1
ATOM 1276 N N . GLY A 1 162 ? -18.25 -12.273 -7.648 1 92.19 162 GLY A N 1
ATOM 1277 C CA . GLY A 1 162 ? -17.656 -11.453 -8.688 1 92.19 162 GLY A CA 1
ATOM 1278 C C . GLY A 1 162 ? -17.312 -10.047 -8.219 1 92.19 162 GLY A C 1
ATOM 1279 O O . GLY A 1 162 ? -17.094 -9.148 -9.039 1 92.19 162 GLY A O 1
ATOM 1280 N N . LYS A 1 163 ? -17.266 -9.844 -6.922 1 93.19 163 LYS A N 1
ATOM 1281 C CA . LYS A 1 163 ? -17.078 -8.5 -6.383 1 93.19 163 LYS A CA 1
ATOM 1282 C C . LYS A 1 163 ? -15.844 -8.438 -5.48 1 93.19 163 LYS A C 1
ATOM 1284 O O . LYS A 1 163 ? -15.492 -9.43 -4.836 1 93.19 163 LYS A O 1
ATOM 1289 N N . VAL A 1 164 ? -15.242 -7.293 -5.484 1 95.06 164 VAL A N 1
ATOM 1290 C CA . VAL A 1 164 ? -14.133 -7.074 -4.559 1 95.06 164 VAL A CA 1
ATOM 1291 C C . VAL A 1 164 ? -14.656 -7.031 -3.127 1 95.06 164 VAL A C 1
ATOM 1293 O O . VAL A 1 164 ? -15.617 -6.309 -2.828 1 95.06 164 VAL A O 1
ATOM 1296 N N . PRO A 1 165 ? -14.055 -7.789 -2.211 1 92.56 165 PRO A N 1
ATOM 1297 C CA . PRO A 1 165 ? -14.516 -7.773 -0.818 1 92.56 165 PRO A CA 1
ATOM 1298 C C . PRO A 1 165 ? -14.414 -6.391 -0.178 1 92.56 165 PRO A C 1
ATOM 1300 O O . PRO A 1 165 ? -13.523 -5.613 -0.518 1 92.56 165 PRO A O 1
ATOM 1303 N N . ARG A 1 166 ? -15.273 -6.133 0.765 1 87.94 166 ARG A N 1
ATOM 1304 C CA . ARG A 1 166 ? -15.289 -4.852 1.465 1 87.94 166 ARG A CA 1
ATOM 1305 C C . ARG A 1 166 ? -14.805 -5.004 2.9 1 87.94 166 ARG A C 1
ATOM 1307 O O . ARG A 1 166 ? -14.961 -4.094 3.717 1 87.94 166 ARG A O 1
ATOM 1314 N N . THR A 1 167 ? -14.117 -6.082 3.17 1 83.81 167 THR A N 1
ATOM 1315 C CA . THR A 1 167 ? -13.594 -6.375 4.5 1 83.81 167 THR A CA 1
ATOM 1316 C C . THR A 1 167 ? -12.172 -5.848 4.648 1 83.81 167 THR A C 1
ATOM 1318 O O . THR A 1 167 ? -11.492 -5.574 3.654 1 83.81 167 THR A O 1
ATOM 1321 N N . LEU A 1 168 ? -11.742 -5.641 5.875 1 80.19 168 LEU A N 1
ATOM 1322 C CA . LEU A 1 168 ? -10.352 -5.285 6.156 1 80.19 168 LEU A CA 1
ATOM 1323 C C . LEU A 1 168 ? -9.406 -6.391 5.703 1 80.19 168 LEU A C 1
ATOM 1325 O O . LEU A 1 168 ? -8.375 -6.113 5.082 1 80.19 168 LEU A O 1
ATOM 1329 N N . VAL A 1 169 ? -9.766 -7.613 6.141 1 83.94 169 VAL A N 1
ATOM 1330 C CA . VAL A 1 169 ? -9.031 -8.812 5.766 1 83.94 169 VAL A CA 1
ATOM 1331 C C . VAL A 1 169 ? -9.875 -9.664 4.824 1 83.94 169 VAL A C 1
ATOM 1333 O O . VAL A 1 169 ? -10.992 -10.062 5.168 1 83.94 169 VAL A O 1
ATOM 1336 N N . ALA A 1 170 ? -9.383 -9.898 3.631 1 89.5 170 ALA A N 1
ATOM 1337 C CA . ALA A 1 170 ? -10.109 -10.734 2.678 1 89.5 170 ALA A CA 1
ATOM 1338 C C . ALA A 1 170 ? -9.625 -12.18 2.736 1 89.5 170 ALA A C 1
ATOM 1340 O O . ALA A 1 170 ? -8.414 -12.438 2.789 1 89.5 170 ALA A O 1
ATOM 1341 N N . THR A 1 171 ? -10.586 -13.117 2.793 1 91.75 171 THR A N 1
ATOM 1342 C CA . THR A 1 171 ? -10.258 -14.531 2.682 1 91.75 171 THR A CA 1
ATOM 1343 C C . THR A 1 171 ? -10.102 -14.938 1.218 1 91.75 171 THR A C 1
ATOM 1345 O O . THR A 1 171 ? -11.062 -15.383 0.586 1 91.75 171 THR A O 1
ATOM 1348 N N . LEU A 1 172 ? -8.93 -14.688 0.643 1 95.56 172 LEU A N 1
ATOM 1349 C CA . LEU A 1 172 ? -8.602 -14.961 -0.75 1 95.56 172 LEU A CA 1
ATOM 1350 C C . LEU A 1 172 ? -7.164 -15.469 -0.877 1 95.56 172 LEU A C 1
ATOM 1352 O O . LEU A 1 172 ? -6.266 -14.961 -0.201 1 95.56 172 LEU A O 1
ATOM 1356 N N . VAL A 1 173 ? -6.984 -16.5 -1.68 1 97.12 173 VAL A N 1
ATOM 1357 C CA . VAL A 1 173 ? -5.656 -16.938 -2.084 1 97.12 173 VAL A CA 1
ATOM 1358 C C . VAL A 1 173 ? -5.289 -16.312 -3.428 1 97.12 173 VAL A C 1
ATOM 1360 O O . VAL A 1 173 ? -5.961 -16.547 -4.434 1 97.12 173 VAL A O 1
ATOM 1363 N N . PRO A 1 174 ? -4.266 -15.492 -3.494 1 98.5 174 PRO A N 1
ATOM 1364 C CA . PRO A 1 174 ? -3.912 -14.875 -4.777 1 98.5 174 PRO A CA 1
ATOM 1365 C C . PRO A 1 174 ? -3.357 -15.883 -5.781 1 98.5 174 PRO A C 1
ATOM 1367 O O . PRO A 1 174 ? -2.871 -16.953 -5.387 1 98.5 174 PRO A O 1
ATOM 1370 N N . ASP A 1 175 ? -3.494 -15.508 -7.055 1 98.88 175 ASP A N 1
ATOM 1371 C CA . ASP A 1 175 ? -2.893 -16.312 -8.117 1 98.88 175 ASP A CA 1
ATOM 1372 C C . ASP A 1 175 ? -1.424 -15.938 -8.312 1 98.88 175 ASP A C 1
ATOM 1374 O O . ASP A 1 175 ? -0.607 -16.797 -8.664 1 98.88 175 ASP A O 1
ATOM 1378 N N . LEU A 1 176 ? -1.097 -14.719 -8.133 1 98.88 176 LEU A N 1
ATOM 1379 C CA . LEU A 1 176 ? 0.257 -14.172 -8.141 1 98.88 176 LEU A CA 1
ATOM 1380 C C . LEU A 1 176 ? 0.519 -13.336 -6.895 1 98.88 176 LEU A C 1
ATOM 1382 O O . LEU A 1 176 ? -0.269 -12.445 -6.566 1 98.88 176 LEU A O 1
ATOM 1386 N N . ALA A 1 177 ? 1.558 -13.664 -6.133 1 98.69 177 ALA A N 1
ATOM 1387 C CA . ALA A 1 177 ? 2.049 -12.844 -5.027 1 98.69 177 ALA A CA 1
ATOM 1388 C C . ALA A 1 177 ? 3.414 -12.25 -5.352 1 98.69 177 ALA A C 1
ATOM 1390 O O . ALA A 1 177 ? 4.324 -12.961 -5.781 1 98.69 177 ALA A O 1
ATOM 1391 N N . ILE A 1 178 ? 3.549 -10.938 -5.18 1 98.62 178 ILE A N 1
ATOM 1392 C CA . ILE A 1 178 ? 4.805 -10.242 -5.434 1 98.62 178 ILE A CA 1
ATOM 1393 C C . ILE A 1 178 ? 5.332 -9.633 -4.137 1 98.62 178 ILE A C 1
ATOM 1395 O O . ILE A 1 178 ? 4.598 -8.938 -3.428 1 98.62 178 ILE A O 1
ATOM 1399 N N . GLU A 1 179 ? 6.57 -9.945 -3.799 1 96 179 GLU A N 1
ATOM 1400 C CA . GLU A 1 179 ? 7.305 -9.344 -2.693 1 96 179 GLU A CA 1
ATOM 1401 C C . GLU A 1 179 ? 8.5 -8.531 -3.199 1 96 179 GLU A C 1
ATOM 1403 O O . GLU A 1 179 ? 9.273 -9.016 -4.027 1 96 179 GLU A O 1
ATOM 1408 N N . VAL A 1 180 ? 8.547 -7.305 -2.824 1 95.44 180 VAL A N 1
ATOM 1409 C CA . VAL A 1 180 ? 9.734 -6.5 -3.104 1 95.44 180 VAL A CA 1
ATOM 1410 C C . VAL A 1 180 ? 10.719 -6.613 -1.943 1 95.44 180 VAL A C 1
ATOM 1412 O O . VAL A 1 180 ? 10.43 -6.172 -0.829 1 95.44 180 VAL A O 1
ATOM 1415 N N . ILE A 1 181 ? 11.836 -7.207 -2.252 1 89.38 181 ILE A N 1
ATOM 1416 C CA . ILE A 1 181 ? 12.812 -7.516 -1.212 1 89.38 181 ILE A CA 1
ATOM 1417 C C . ILE A 1 181 ? 13.508 -6.238 -0.758 1 89.38 181 ILE A C 1
ATOM 1419 O O . ILE A 1 181 ? 13.914 -5.418 -1.585 1 89.38 181 ILE A O 1
ATOM 1423 N N . SER A 1 182 ? 13.492 -6.039 0.494 1 77.06 182 SER A N 1
ATOM 1424 C CA . SER A 1 182 ? 14.219 -4.922 1.092 1 77.06 182 SER A CA 1
ATOM 1425 C C . SER A 1 182 ? 15.406 -5.406 1.914 1 77.06 182 SER A C 1
ATOM 1427 O O . SER A 1 182 ? 15.594 -6.609 2.088 1 77.06 182 SER A O 1
ATOM 1429 N N . LYS A 1 183 ? 16.25 -4.461 2.377 1 71 183 LYS A N 1
ATOM 1430 C CA . LYS A 1 183 ? 17.391 -4.793 3.215 1 71 183 LYS A CA 1
ATOM 1431 C C . LYS A 1 183 ? 16.953 -5.43 4.527 1 71 183 LYS A C 1
ATOM 1433 O O . LYS A 1 183 ? 17.688 -6.207 5.133 1 71 183 LYS A O 1
ATOM 1438 N N . GLY A 1 184 ? 15.656 -5.238 4.875 1 68.12 184 GLY A N 1
ATOM 1439 C CA . GLY A 1 184 ? 15.156 -5.75 6.145 1 68.12 184 GLY A CA 1
ATOM 1440 C C . GLY A 1 184 ? 14.609 -7.164 6.043 1 68.12 184 GLY A C 1
ATOM 1441 O O . GLY A 1 184 ? 14.367 -7.812 7.062 1 68.12 184 GLY A O 1
ATOM 1442 N N . ASN A 1 185 ? 14.492 -7.637 4.871 1 75.44 185 ASN A N 1
ATOM 1443 C CA . ASN A 1 185 ? 14.008 -9 4.703 1 75.44 185 ASN A CA 1
ATOM 1444 C C . ASN A 1 185 ? 15.125 -10.023 4.883 1 75.44 185 ASN A C 1
ATOM 1446 O O . ASN A 1 185 ? 16.234 -9.828 4.375 1 75.44 185 ASN A O 1
ATOM 1450 N N . THR A 1 186 ? 14.852 -11.07 5.652 1 75.12 186 THR A N 1
ATOM 1451 C CA . THR A 1 186 ? 15.82 -12.156 5.805 1 75.12 186 THR A CA 1
ATOM 1452 C C . THR A 1 186 ? 15.492 -13.305 4.859 1 75.12 186 THR A C 1
ATOM 1454 O O . THR A 1 186 ? 14.352 -13.453 4.422 1 75.12 186 THR A O 1
ATOM 1457 N N . ALA A 1 187 ? 16.516 -14.086 4.598 1 81.38 187 ALA A N 1
ATOM 1458 C CA . ALA A 1 187 ? 16.328 -15.258 3.75 1 81.38 187 ALA A CA 1
ATOM 1459 C C . ALA A 1 187 ? 15.305 -16.219 4.363 1 81.38 187 ALA A C 1
ATOM 1461 O O . ALA A 1 187 ? 14.484 -16.797 3.652 1 81.38 187 ALA A O 1
ATOM 1462 N N . GLU A 1 188 ? 15.375 -16.422 5.637 1 76.44 188 GLU A N 1
ATOM 1463 C CA . GLU A 1 188 ? 14.469 -17.312 6.344 1 76.44 188 GLU A CA 1
ATOM 1464 C C . GLU A 1 188 ? 13.023 -16.844 6.223 1 76.44 188 GLU A C 1
ATOM 1466 O O . GLU A 1 188 ? 12.125 -17.641 5.949 1 76.44 188 GLU A O 1
ATOM 1471 N N . GLU A 1 189 ? 12.812 -15.578 6.43 1 75.56 189 GLU A N 1
ATOM 1472 C CA . GLU A 1 189 ? 11.477 -15.008 6.289 1 75.56 189 GLU A CA 1
ATOM 1473 C C . GLU A 1 189 ? 10.93 -15.219 4.883 1 75.56 189 GLU A C 1
ATOM 1475 O O . GLU A 1 189 ? 9.766 -15.594 4.711 1 75.56 189 GLU A O 1
ATOM 1480 N N . MET A 1 190 ? 11.789 -15.023 3.955 1 86.75 190 MET A N 1
ATOM 1481 C CA . MET A 1 190 ? 11.352 -15.133 2.564 1 86.75 190 MET A CA 1
ATOM 1482 C C . MET A 1 190 ? 11.07 -16.594 2.203 1 86.75 190 MET A C 1
ATOM 1484 O O . MET A 1 190 ? 10.133 -16.875 1.448 1 86.75 190 MET A O 1
ATOM 1488 N N . GLN A 1 191 ? 11.844 -17.453 2.744 1 87.75 191 GLN A N 1
ATOM 1489 C CA . GLN A 1 191 ? 11.594 -18.875 2.512 1 87.75 191 GLN A CA 1
ATOM 1490 C C . GLN A 1 191 ? 10.289 -19.312 3.162 1 87.75 191 GLN A C 1
ATOM 1492 O O . GLN A 1 191 ? 9.539 -20.109 2.584 1 87.75 191 GLN A O 1
ATOM 1497 N N . GLU A 1 192 ? 10.047 -18.891 4.352 1 82.56 192 GLU A N 1
ATOM 1498 C CA . GLU A 1 192 ? 8.797 -19.219 5.031 1 82.56 192 GLU A CA 1
ATOM 1499 C C . GLU A 1 192 ? 7.598 -18.703 4.254 1 82.56 192 GLU A C 1
ATOM 1501 O O . GLU A 1 192 ? 6.598 -19.406 4.098 1 82.56 192 GLU A O 1
ATOM 1506 N N . LYS A 1 193 ? 7.695 -17.484 3.762 1 88.88 193 LYS A N 1
ATOM 1507 C CA . LYS A 1 193 ? 6.625 -16.922 2.943 1 88.88 193 LYS A CA 1
ATOM 1508 C C . LYS A 1 193 ? 6.375 -17.781 1.706 1 88.88 193 LYS A C 1
ATOM 1510 O O . LYS A 1 193 ? 5.223 -18.062 1.359 1 88.88 193 LYS A O 1
ATOM 1515 N N . LEU A 1 194 ? 7.445 -18.156 1.146 1 94.19 194 LEU A N 1
ATOM 1516 C CA . LEU A 1 194 ? 7.352 -18.953 -0.063 1 94.19 194 LEU A CA 1
ATOM 1517 C C . LEU A 1 194 ? 6.605 -20.266 0.213 1 94.19 194 LEU A C 1
ATOM 1519 O O . LEU A 1 194 ? 5.711 -20.641 -0.543 1 94.19 194 LEU A O 1
ATOM 1523 N N . ARG A 1 195 ? 6.965 -20.922 1.271 1 91.88 195 ARG A N 1
ATOM 1524 C CA . ARG A 1 195 ? 6.297 -22.156 1.659 1 91.88 195 ARG A CA 1
ATOM 1525 C C . ARG A 1 195 ? 4.812 -21.922 1.917 1 91.88 195 ARG A C 1
ATOM 1527 O O . ARG A 1 195 ? 3.965 -22.672 1.426 1 91.88 195 ARG A O 1
ATOM 1534 N N . ASP A 1 196 ? 4.492 -20.891 2.666 1 88.44 196 ASP A N 1
ATOM 1535 C CA . ASP A 1 196 ? 3.104 -20.547 2.967 1 88.44 196 ASP A CA 1
ATOM 1536 C C . ASP A 1 196 ? 2.299 -20.328 1.685 1 88.44 196 ASP A C 1
ATOM 1538 O O . ASP A 1 196 ? 1.194 -20.859 1.546 1 88.44 196 ASP A O 1
ATOM 1542 N N . TYR A 1 197 ? 2.855 -19.578 0.752 1 96.31 197 TYR A N 1
ATOM 1543 C CA . TYR A 1 197 ? 2.16 -19.25 -0.489 1 96.31 197 TYR A CA 1
ATOM 1544 C C . TYR A 1 197 ? 1.826 -20.516 -1.272 1 96.31 197 TYR A C 1
ATOM 1546 O O . TYR A 1 197 ? 0.678 -20.719 -1.675 1 96.31 197 TYR A O 1
ATOM 1554 N N . PHE A 1 198 ? 2.773 -21.359 -1.433 1 98 198 PHE A N 1
ATOM 1555 C CA . PHE A 1 198 ? 2.539 -22.5 -2.303 1 98 198 PHE A CA 1
ATOM 1556 C C . PHE A 1 198 ? 1.719 -23.578 -1.586 1 98 198 PHE A C 1
ATOM 1558 O O . PHE A 1 198 ? 0.934 -24.281 -2.215 1 98 198 PHE A O 1
ATOM 1565 N N . GLU A 1 199 ? 1.813 -23.641 -0.253 1 95.38 199 GLU A N 1
ATOM 1566 C CA . GLU A 1 199 ? 1.005 -24.594 0.517 1 95.38 199 GLU A CA 1
ATOM 1567 C C . GLU A 1 199 ? -0.485 -24.297 0.349 1 95.38 199 GLU A C 1
ATOM 1569 O O . GLU A 1 199 ? -1.302 -25.219 0.336 1 95.38 199 GLU A O 1
ATOM 1574 N N . VAL A 1 200 ? -0.808 -23.047 0.189 1 95.69 200 VAL A N 1
ATOM 1575 C CA . VAL A 1 200 ? -2.223 -22.703 0.136 1 95.69 200 VAL A CA 1
ATOM 1576 C C . VAL A 1 200 ? -2.676 -22.594 -1.318 1 95.69 200 VAL A C 1
ATOM 1578 O O . VAL A 1 200 ? -3.842 -22.312 -1.593 1 95.69 200 VAL A O 1
ATOM 1581 N N . GLY A 1 201 ? -1.76 -22.688 -2.303 1 97.5 201 GLY A N 1
ATOM 1582 C CA . GLY A 1 201 ? -2.199 -22.828 -3.682 1 97.5 201 GLY A CA 1
ATOM 1583 C C . GLY A 1 201 ? -1.89 -21.625 -4.543 1 97.5 201 GLY A C 1
ATOM 1584 O O . GLY A 1 201 ? -2.436 -21.484 -5.641 1 97.5 201 GLY A O 1
ATOM 1585 N N . VAL A 1 202 ? -1.091 -20.734 -4.094 1 98.12 202 VAL A N 1
ATOM 1586 C CA . VAL A 1 202 ? -0.614 -19.672 -4.969 1 98.12 202 VAL A CA 1
ATOM 1587 C C . VAL A 1 202 ? 0.125 -20.266 -6.16 1 98.12 202 VAL A C 1
ATOM 1589 O O . VAL A 1 202 ? 0.949 -21.172 -5.996 1 98.12 202 VAL A O 1
ATOM 1592 N N . GLY A 1 203 ? -0.153 -19.75 -7.375 1 98.12 203 GLY A N 1
ATOM 1593 C CA . GLY A 1 203 ? 0.387 -20.359 -8.578 1 98.12 203 GLY A CA 1
ATOM 1594 C C . GLY A 1 203 ? 1.729 -19.797 -8.992 1 98.12 203 GLY A C 1
ATOM 1595 O O . GLY A 1 203 ? 2.51 -20.453 -9.68 1 98.12 203 GLY A O 1
ATOM 1596 N N . LEU A 1 204 ? 1.961 -18.562 -8.648 1 98.81 204 LEU A N 1
ATOM 1597 C CA . LEU A 1 204 ? 3.145 -17.828 -9.078 1 98.81 204 LEU A CA 1
ATOM 1598 C C . LEU A 1 204 ? 3.58 -16.828 -8.008 1 98.81 204 LEU A C 1
ATOM 1600 O O . LEU A 1 204 ? 2.744 -16.141 -7.422 1 98.81 204 LEU A O 1
ATOM 1604 N N . VAL A 1 205 ? 4.918 -16.812 -7.707 1 98.81 205 VAL A N 1
ATOM 1605 C CA . VAL A 1 205 ? 5.48 -15.852 -6.77 1 98.81 205 VAL A CA 1
ATOM 1606 C C . VAL A 1 205 ? 6.66 -15.133 -7.414 1 98.81 205 VAL A C 1
ATOM 1608 O O . VAL A 1 205 ? 7.527 -15.766 -8.023 1 98.81 205 VAL A O 1
ATOM 1611 N N . TRP A 1 206 ? 6.684 -13.797 -7.363 1 98.75 206 TRP A N 1
ATOM 1612 C CA . TRP A 1 206 ? 7.828 -12.992 -7.762 1 98.75 206 TRP A CA 1
ATOM 1613 C C . TRP A 1 206 ? 8.477 -12.328 -6.551 1 98.75 206 TRP A C 1
ATOM 1615 O O . TRP A 1 206 ? 7.812 -11.625 -5.789 1 98.75 206 TRP A O 1
ATOM 1625 N N . TYR A 1 207 ? 9.719 -12.633 -6.328 1 97.88 207 TYR A N 1
ATOM 1626 C CA . TYR A 1 207 ? 10.547 -11.836 -5.422 1 97.88 207 TYR A CA 1
ATOM 1627 C C . TYR A 1 207 ? 11.391 -10.836 -6.199 1 97.88 207 TYR A C 1
ATOM 1629 O O . TYR A 1 207 ? 12.312 -11.219 -6.922 1 97.88 207 TYR A O 1
ATOM 1637 N N . VAL A 1 208 ? 11.07 -9.57 -6.07 1 97.81 208 VAL A N 1
ATOM 1638 C CA . VAL A 1 208 ? 11.75 -8.5 -6.781 1 97.81 208 VAL A CA 1
ATOM 1639 C C . VAL A 1 208 ? 12.922 -7.984 -5.949 1 97.81 208 VAL A C 1
ATOM 1641 O O . VAL A 1 208 ? 12.719 -7.406 -4.875 1 97.81 208 VAL A O 1
ATOM 1644 N N . ASP A 1 209 ? 14.117 -8.203 -6.457 1 94.38 209 ASP A N 1
ATOM 1645 C CA . ASP A 1 209 ? 15.344 -7.832 -5.77 1 94.38 209 ASP A CA 1
ATOM 1646 C C . ASP A 1 209 ? 15.984 -6.598 -6.398 1 94.38 209 ASP A C 1
ATOM 1648 O O . ASP A 1 209 ? 16.75 -6.711 -7.355 1 94.38 209 ASP A O 1
ATOM 1652 N N . HIS A 1 210 ? 15.719 -5.453 -5.816 1 90.5 210 HIS A N 1
ATOM 1653 C CA . HIS A 1 210 ? 16.188 -4.215 -6.426 1 90.5 210 HIS A CA 1
ATOM 1654 C C . HIS A 1 210 ? 17.672 -4.008 -6.18 1 90.5 210 HIS A C 1
ATOM 1656 O O . HIS A 1 210 ? 18.328 -3.262 -6.91 1 90.5 210 HIS A O 1
ATOM 1662 N N . LEU A 1 211 ? 18.219 -4.68 -5.168 1 86.06 211 LEU A N 1
ATOM 1663 C CA . LEU A 1 211 ? 19.656 -4.566 -4.926 1 86.06 211 LEU A CA 1
ATOM 1664 C C . LEU A 1 211 ? 20.453 -5.25 -6.035 1 86.06 211 LEU A C 1
ATOM 1666 O O . LEU A 1 211 ? 21.469 -4.723 -6.496 1 86.06 211 LEU A O 1
ATOM 1670 N N . ARG A 1 212 ? 20 -6.375 -6.473 1 91.81 212 ARG A N 1
ATOM 1671 C CA . ARG A 1 212 ? 20.672 -7.125 -7.523 1 91.81 212 ARG A CA 1
ATOM 1672 C C . ARG A 1 212 ? 20.031 -6.859 -8.883 1 91.81 212 ARG A C 1
ATOM 1674 O O . ARG A 1 212 ? 20.5 -7.371 -9.906 1 91.81 212 ARG A O 1
ATOM 1681 N N . LYS A 1 213 ? 19 -6.102 -8.945 1 94.44 213 LYS A N 1
ATOM 1682 C CA . LYS A 1 213 ? 18.266 -5.742 -10.164 1 94.44 213 LYS A CA 1
ATOM 1683 C C . LYS A 1 213 ? 17.844 -6.988 -10.93 1 94.44 213 LYS A C 1
ATOM 1685 O O . LYS A 1 213 ? 18.094 -7.102 -12.133 1 94.44 213 LYS A O 1
ATOM 1690 N N . GLN A 1 214 ? 17.172 -7.867 -10.234 1 97.25 214 GLN A N 1
ATOM 1691 C CA . GLN A 1 214 ? 16.641 -9.109 -10.789 1 97.25 214 GLN A CA 1
ATOM 1692 C C . GLN A 1 214 ? 15.305 -9.477 -10.133 1 97.25 214 GLN A C 1
ATOM 1694 O O . GLN A 1 214 ? 14.914 -8.867 -9.133 1 97.25 214 GLN A O 1
ATOM 1699 N N . VAL A 1 215 ? 14.648 -10.391 -10.781 1 98.44 215 VAL A N 1
ATOM 1700 C CA . VAL A 1 215 ? 13.438 -10.977 -10.219 1 98.44 215 VAL A CA 1
ATOM 1701 C C . VAL A 1 215 ? 13.602 -12.484 -10.102 1 98.44 215 VAL A C 1
ATOM 1703 O O . VAL A 1 215 ? 14.008 -13.148 -11.055 1 98.44 215 VAL A O 1
ATOM 1706 N N . ARG A 1 216 ? 13.398 -13.023 -8.891 1 98.31 216 ARG A N 1
ATOM 1707 C CA . ARG A 1 216 ? 13.289 -14.469 -8.703 1 98.31 216 ARG A CA 1
ATOM 1708 C C . ARG A 1 216 ? 11.852 -14.938 -8.883 1 98.31 216 ARG A C 1
ATOM 1710 O O . ARG A 1 216 ? 10.945 -14.445 -8.211 1 98.31 216 ARG A O 1
ATOM 1717 N N . VAL A 1 217 ? 11.727 -15.852 -9.797 1 98.81 217 VAL A N 1
ATOM 1718 C CA . VAL A 1 217 ? 10.406 -16.359 -10.148 1 98.81 217 VAL A CA 1
ATOM 1719 C C . VAL A 1 217 ? 10.242 -17.781 -9.609 1 98.81 217 VAL A C 1
ATOM 1721 O O . VAL A 1 217 ? 11.07 -18.656 -9.883 1 98.81 217 VAL A O 1
ATOM 1724 N N . TYR A 1 218 ? 9.141 -17.984 -8.812 1 98.75 218 TYR A N 1
ATOM 1725 C CA . TYR A 1 218 ? 8.859 -19.297 -8.242 1 98.75 218 TYR A CA 1
ATOM 1726 C C . TYR A 1 218 ? 7.531 -19.844 -8.75 1 98.75 218 TYR A C 1
ATOM 1728 O O . TYR A 1 218 ? 6.508 -19.141 -8.688 1 98.75 218 TYR A O 1
ATOM 1736 N N . THR A 1 219 ? 7.547 -21.062 -9.281 1 98.5 219 THR A N 1
ATOM 1737 C CA . THR A 1 219 ? 6.32 -21.766 -9.641 1 98.5 219 THR A CA 1
ATOM 1738 C C . THR A 1 219 ? 6.039 -22.906 -8.664 1 98.5 219 THR A C 1
ATOM 1740 O O . THR A 1 219 ? 4.969 -23.516 -8.703 1 98.5 219 THR A O 1
ATOM 1743 N N . ALA A 1 220 ? 6.93 -23.203 -7.848 1 98 220 ALA A N 1
ATOM 1744 C CA . ALA A 1 220 ? 6.891 -24.078 -6.672 1 98 220 ALA A CA 1
ATOM 1745 C C . ALA A 1 220 ? 7.992 -23.703 -5.684 1 98 220 ALA A C 1
ATOM 1747 O O . ALA A 1 220 ? 8.898 -22.938 -6.012 1 98 220 ALA A O 1
ATOM 1748 N N . VAL A 1 221 ? 7.906 -24.172 -4.484 1 96.06 221 VAL A N 1
ATOM 1749 C CA . VAL A 1 221 ? 8.836 -23.797 -3.424 1 96.06 221 VAL A CA 1
ATOM 1750 C C . VAL A 1 221 ? 10.273 -24.047 -3.883 1 96.06 221 VAL A C 1
ATOM 1752 O O . VAL A 1 221 ? 11.172 -23.25 -3.596 1 96.06 221 VAL A O 1
ATOM 1755 N N . ASP A 1 222 ? 10.438 -25.078 -4.652 1 96.06 222 ASP A N 1
ATOM 1756 C CA . ASP A 1 222 ? 11.789 -25.484 -5.027 1 96.06 222 ASP A CA 1
ATOM 1757 C C . ASP A 1 222 ? 12.047 -25.234 -6.512 1 96.06 222 ASP A C 1
ATOM 1759 O O . ASP A 1 222 ? 13.023 -25.734 -7.07 1 96.06 222 ASP A O 1
ATOM 1763 N N . GLN A 1 223 ? 11.203 -24.547 -7.207 1 97.75 223 GLN A N 1
ATOM 1764 C CA . GLN A 1 223 ? 11.367 -24.219 -8.617 1 97.75 223 GLN A CA 1
ATOM 1765 C C . GLN A 1 223 ? 11.562 -22.719 -8.82 1 97.75 223 GLN A C 1
ATOM 1767 O O . GLN A 1 223 ? 10.602 -21.984 -9.023 1 97.75 223 GLN A O 1
ATOM 1772 N N . GLU A 1 224 ? 12.828 -22.359 -8.789 1 97.81 224 GLU A N 1
ATOM 1773 C CA . GLU A 1 224 ? 13.219 -20.953 -8.898 1 97.81 224 GLU A CA 1
ATOM 1774 C C . GLU A 1 224 ? 13.852 -20.672 -10.258 1 97.81 224 GLU A C 1
ATOM 1776 O O . GLU A 1 224 ? 14.641 -21.469 -10.766 1 97.81 224 GLU A O 1
ATOM 1781 N N . GLN A 1 225 ? 13.5 -19.609 -10.875 1 98.19 225 GLN A N 1
ATOM 1782 C CA . GLN A 1 225 ? 14.172 -19.031 -12.031 1 98.19 225 GLN A CA 1
ATOM 1783 C C . GLN A 1 225 ? 14.57 -17.578 -11.758 1 98.19 225 GLN A C 1
ATOM 1785 O O . GLN A 1 225 ? 13.75 -16.781 -11.312 1 98.19 225 GLN A O 1
ATOM 1790 N N . ILE A 1 226 ? 15.812 -17.25 -11.977 1 98.25 226 ILE A N 1
ATOM 1791 C CA . ILE A 1 226 ? 16.281 -15.883 -11.836 1 98.25 226 ILE A CA 1
ATOM 1792 C C . ILE A 1 226 ? 16.203 -15.172 -13.188 1 98.25 226 ILE A C 1
ATOM 1794 O O . ILE A 1 226 ? 16.734 -15.656 -14.188 1 98.25 226 ILE A O 1
ATOM 1798 N N . VAL A 1 227 ? 15.469 -14.078 -13.234 1 98.56 227 VAL A N 1
ATOM 1799 C CA . VAL A 1 227 ? 15.344 -13.258 -14.43 1 98.56 227 VAL A CA 1
ATOM 1800 C C . VAL A 1 227 ? 16.109 -11.945 -14.242 1 98.56 227 VAL A C 1
ATOM 1802 O O . VAL A 1 227 ? 15.75 -11.125 -13.398 1 98.56 227 VAL A O 1
ATOM 1805 N N . GLY A 1 228 ? 17.094 -11.75 -15.062 1 97.62 228 GLY A N 1
ATOM 1806 C CA . GLY A 1 228 ? 17.984 -10.602 -14.891 1 97.62 228 GLY A CA 1
ATOM 1807 C C . GLY A 1 228 ? 17.516 -9.375 -15.656 1 97.62 228 GLY A C 1
ATOM 1808 O O . GLY A 1 228 ? 16.5 -9.422 -16.359 1 97.62 228 GLY A O 1
ATOM 1809 N N . ILE A 1 229 ? 18.297 -8.336 -15.508 1 96.31 229 ILE A N 1
ATOM 1810 C CA . ILE A 1 229 ? 17.938 -7.008 -15.984 1 96.31 229 ILE A CA 1
ATOM 1811 C C . ILE A 1 229 ? 17.844 -7.012 -17.5 1 96.31 229 ILE A C 1
ATOM 1813 O O . ILE A 1 229 ? 17.094 -6.23 -18.094 1 96.31 229 ILE A O 1
ATOM 1817 N N . GLU A 1 230 ? 18.5 -7.922 -18.219 1 96.81 230 GLU A N 1
ATOM 1818 C CA . GLU A 1 230 ? 18.516 -7.953 -19.688 1 96.81 230 GLU A CA 1
ATOM 1819 C C . GLU A 1 230 ? 17.422 -8.883 -20.219 1 96.81 230 GLU A C 1
ATOM 1821 O O . GLU A 1 230 ? 17.266 -9.023 -21.438 1 96.81 230 GLU A O 1
ATOM 1826 N N . GLU A 1 231 ? 16.688 -9.445 -19.312 1 98.25 231 GLU A N 1
ATOM 1827 C CA . GLU A 1 231 ? 15.672 -10.422 -19.688 1 98.25 231 GLU A CA 1
ATOM 1828 C C . GLU A 1 231 ? 14.266 -9.875 -19.453 1 98.25 231 GLU A C 1
ATOM 1830 O O . GLU A 1 231 ? 14.102 -8.703 -19.109 1 98.25 231 GLU A O 1
ATOM 1835 N N . SER A 1 232 ? 13.289 -10.742 -19.828 1 98.38 232 SER A N 1
ATOM 1836 C CA . SER A 1 232 ? 11.891 -10.359 -19.641 1 98.38 232 SER A CA 1
ATOM 1837 C C . SER A 1 232 ? 11.18 -11.32 -18.703 1 98.38 232 SER A C 1
ATOM 1839 O O . SER A 1 232 ? 11.383 -12.531 -18.766 1 98.38 232 SER A O 1
ATOM 1841 N N . LEU A 1 233 ? 10.414 -10.695 -17.844 1 97.56 233 LEU A N 1
ATOM 1842 C CA . LEU A 1 233 ? 9.5 -11.445 -16.984 1 97.56 233 LEU A CA 1
ATOM 1843 C C . LEU A 1 233 ? 8.266 -11.891 -17.766 1 97.56 233 LEU A C 1
ATOM 1845 O O . LEU A 1 233 ? 7.777 -11.164 -18.641 1 97.56 233 LEU A O 1
ATOM 1849 N N . ASP A 1 234 ? 7.762 -13.086 -17.469 1 97 234 ASP A N 1
ATOM 1850 C CA . ASP A 1 234 ? 6.496 -13.5 -18.062 1 97 234 ASP A CA 1
ATOM 1851 C C . ASP A 1 234 ? 5.523 -13.992 -17 1 97 234 ASP A C 1
ATOM 1853 O O . ASP A 1 234 ? 5.938 -14.398 -15.906 1 97 234 ASP A O 1
ATOM 1857 N N . GLY A 1 235 ? 4.238 -13.961 -17.312 1 97.75 235 GLY A N 1
ATOM 1858 C CA . GLY A 1 235 ? 3.184 -14.289 -16.359 1 97.75 235 GLY A CA 1
ATOM 1859 C C . GLY A 1 235 ? 2.875 -15.773 -16.312 1 97.75 235 GLY A C 1
ATOM 1860 O O . GLY A 1 235 ? 1.975 -16.203 -15.578 1 97.75 235 GLY A O 1
ATOM 1861 N N . GLY A 1 236 ? 3.605 -16.594 -17.031 1 96.75 236 GLY A N 1
ATOM 1862 C CA . GLY A 1 236 ? 3.377 -18.031 -17.047 1 96.75 236 GLY A CA 1
ATOM 1863 C C . GLY A 1 236 ? 1.919 -18.391 -17.234 1 96.75 236 GLY A C 1
ATOM 1864 O O . GLY A 1 236 ? 1.199 -17.75 -17.984 1 96.75 236 GLY A O 1
ATOM 1865 N N . ASP A 1 237 ? 1.538 -19.516 -16.531 1 97.38 237 ASP A N 1
ATOM 1866 C CA . ASP A 1 237 ? 0.173 -20.031 -16.656 1 97.38 237 ASP A CA 1
ATOM 1867 C C . ASP A 1 237 ? -0.813 -19.109 -15.93 1 97.38 237 ASP A C 1
ATOM 1869 O O . ASP A 1 237 ? -2.016 -19.156 -16.188 1 97.38 237 ASP A O 1
ATOM 1873 N N . VAL A 1 238 ? -0.318 -18.328 -15.055 1 98.38 238 VAL A N 1
ATOM 1874 C CA . VAL A 1 238 ? -1.164 -17.469 -14.227 1 98.38 238 VAL A CA 1
ATOM 1875 C C . VAL A 1 238 ? -1.631 -16.266 -15.039 1 98.38 238 VAL A C 1
ATOM 1877 O O . VAL A 1 238 ? -2.789 -15.852 -14.93 1 98.38 238 VAL A O 1
ATOM 1880 N N . LEU A 1 239 ? -0.757 -15.664 -15.82 1 98.38 239 LEU A N 1
ATOM 1881 C CA . LEU A 1 239 ? -1.05 -14.539 -16.703 1 98.38 239 LEU A CA 1
ATOM 1882 C C . LEU A 1 239 ? -0.514 -14.797 -18.109 1 98.38 239 LEU A C 1
ATOM 1884 O O . LEU A 1 239 ? 0.372 -14.078 -18.578 1 98.38 239 LEU A O 1
ATOM 1888 N N . PRO A 1 240 ? -1.187 -15.719 -18.781 1 98 240 PRO A N 1
ATOM 1889 C CA . PRO A 1 240 ? -0.688 -16.062 -20.109 1 98 240 PRO A CA 1
ATOM 1890 C C . PRO A 1 240 ? -0.637 -14.859 -21.047 1 98 240 PRO A C 1
ATOM 1892 O O . PRO A 1 240 ? -1.613 -14.109 -21.156 1 98 240 PRO A O 1
ATOM 1895 N N . GLY A 1 241 ? 0.559 -14.625 -21.672 1 97.81 241 GLY A N 1
ATOM 1896 C CA . GLY A 1 241 ? 0.725 -13.555 -22.641 1 97.81 241 GLY A CA 1
ATOM 1897 C C . GLY A 1 241 ? 1.366 -12.312 -22.062 1 97.81 241 GLY A C 1
ATOM 1898 O O . GLY A 1 241 ? 1.82 -11.438 -22.797 1 97.81 241 GLY A O 1
ATOM 1899 N N . PHE A 1 242 ? 1.413 -12.195 -20.75 1 98.31 242 PHE A N 1
ATOM 1900 C CA . PHE A 1 242 ? 2.039 -11.039 -20.125 1 98.31 242 PHE A CA 1
ATOM 1901 C C . PHE A 1 242 ? 3.557 -11.125 -20.219 1 98.31 242 PHE A C 1
ATOM 1903 O O . PHE A 1 242 ? 4.145 -12.172 -19.922 1 98.31 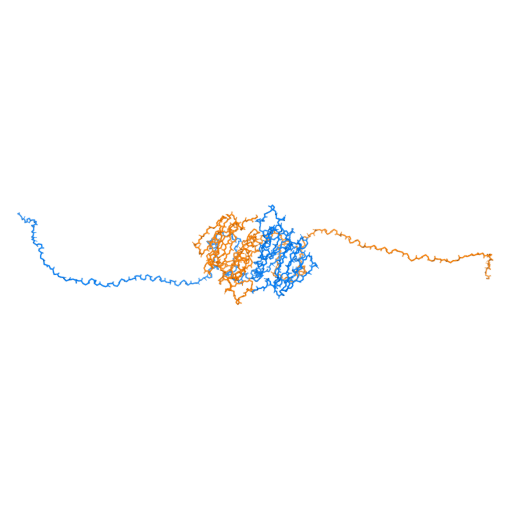242 PHE A O 1
ATOM 1910 N N . THR A 1 243 ? 4.172 -10.062 -20.594 1 98.06 243 THR A N 1
ATOM 1911 C CA . THR A 1 243 ? 5.621 -9.93 -20.578 1 98.06 243 THR A CA 1
ATOM 1912 C C . THR A 1 243 ? 6.035 -8.547 -20.094 1 98.06 243 THR A C 1
ATOM 1914 O O . THR A 1 243 ? 5.344 -7.559 -20.359 1 98.06 243 THR A O 1
ATOM 1917 N N . LEU A 1 244 ? 7.145 -8.469 -19.438 1 97.88 244 LEU A N 1
ATOM 1918 C CA . LEU A 1 244 ? 7.668 -7.223 -18.891 1 97.88 244 LEU A CA 1
ATOM 1919 C C . LEU A 1 244 ? 9.195 -7.238 -18.875 1 97.88 244 LEU A C 1
ATOM 1921 O O . LEU A 1 244 ? 9.805 -8.023 -18.156 1 97.88 244 LEU A O 1
ATOM 1925 N N . PRO A 1 245 ? 9.836 -6.383 -19.719 1 97.81 245 PRO A N 1
ATOM 1926 C CA . PRO A 1 245 ? 11.289 -6.281 -19.562 1 97.81 245 PRO A CA 1
ATOM 1927 C C . PRO A 1 245 ? 11.703 -5.898 -18.141 1 97.81 245 PRO A C 1
ATOM 1929 O O . PRO A 1 245 ? 11.195 -4.922 -17.594 1 97.81 245 PRO A O 1
ATOM 1932 N N . VAL A 1 246 ? 12.609 -6.656 -17.578 1 97.88 246 VAL A N 1
ATOM 1933 C CA . VAL A 1 246 ? 13.016 -6.414 -16.203 1 97.88 246 VAL A CA 1
ATOM 1934 C C . VAL A 1 246 ? 13.641 -5.027 -16.094 1 97.88 246 VAL A C 1
ATOM 1936 O O . VAL A 1 246 ? 13.484 -4.352 -15.07 1 97.88 246 VAL A O 1
ATOM 1939 N N . SER A 1 247 ? 14.258 -4.535 -17.156 1 96.38 247 SER A N 1
ATOM 1940 C CA . SER A 1 247 ? 14.875 -3.209 -17.156 1 96.38 247 SER A CA 1
ATOM 1941 C C . SER A 1 247 ? 13.828 -2.117 -16.922 1 96.38 247 SER A C 1
ATOM 1943 O O . SER A 1 247 ? 14.156 -1.046 -16.406 1 96.38 247 SER A O 1
ATOM 1945 N N . SER A 1 248 ? 12.57 -2.383 -17.281 1 94.75 248 SER A N 1
ATOM 1946 C CA . SER A 1 248 ? 11.5 -1.407 -17.109 1 94.75 248 SER A CA 1
ATOM 1947 C C . SER A 1 248 ? 11.172 -1.204 -15.641 1 94.75 248 SER A C 1
ATOM 1949 O O . SER A 1 248 ? 10.609 -0.173 -15.258 1 94.75 248 SER A O 1
ATOM 1951 N N . ILE A 1 249 ? 11.508 -2.184 -14.789 1 94.5 249 ILE A N 1
ATOM 1952 C CA . ILE A 1 249 ? 11.227 -2.109 -13.359 1 94.5 249 ILE A CA 1
ATOM 1953 C C . ILE A 1 249 ? 12.25 -1.196 -12.68 1 94.5 249 ILE A C 1
ATOM 1955 O O . ILE A 1 249 ? 11.93 -0.515 -11.703 1 94.5 249 ILE A O 1
ATOM 1959 N N . TYR A 1 250 ? 13.453 -1.133 -13.258 1 89.94 250 TYR A N 1
ATOM 1960 C CA . TYR A 1 250 ? 14.539 -0.445 -12.57 1 89.94 250 TYR A CA 1
ATOM 1961 C C . TYR A 1 250 ? 14.961 0.801 -13.336 1 89.94 250 TYR A C 1
ATOM 1963 O O . TYR A 1 250 ? 16.047 1.341 -13.109 1 89.94 250 TYR A O 1
ATOM 1971 N N . ALA A 1 251 ? 14.102 1.189 -14.336 1 74.56 251 ALA A N 1
ATOM 1972 C CA . ALA A 1 251 ? 14.438 2.316 -15.203 1 74.56 251 ALA A CA 1
ATOM 1973 C C . ALA A 1 251 ? 14.219 3.645 -14.484 1 74.56 251 ALA A C 1
ATOM 1975 O O . ALA A 1 251 ? 13.078 4.016 -14.195 1 74.56 251 ALA A O 1
ATOM 1976 N N . GLU A 1 252 ? 14.797 3.953 -13.367 1 66.81 252 GLU A N 1
ATOM 1977 C CA . GLU A 1 252 ? 14.562 5.234 -12.703 1 66.81 252 GLU A CA 1
ATOM 1978 C C . GLU A 1 252 ? 14.922 6.398 -13.625 1 66.81 252 GLU A C 1
ATOM 1980 O O . GLU A 1 252 ? 15.773 6.27 -14.5 1 66.81 252 GLU A O 1
ATOM 1985 N N . MET B 1 1 ? 40.125 -104.188 19.047 1 21.84 1 MET B N 1
ATOM 1986 C CA . MET B 1 1 ? 40.406 -105 17.844 1 21.84 1 MET B CA 1
ATOM 1987 C C . MET B 1 1 ? 39.25 -104.938 16.875 1 21.84 1 MET B C 1
ATOM 1989 O O . MET B 1 1 ? 39.094 -105.812 16.031 1 21.84 1 MET B O 1
ATOM 1993 N N . GLY B 1 2 ? 38.406 -103.812 17.031 1 21.47 2 GLY B N 1
ATOM 1994 C CA . GLY B 1 2 ? 37 -103.938 16.797 1 21.47 2 GLY B CA 1
ATOM 1995 C C . GLY B 1 2 ? 36.656 -104.062 15.32 1 21.47 2 GLY B C 1
ATOM 1996 O O . GLY B 1 2 ? 37.438 -103.688 14.453 1 21.47 2 GLY B O 1
ATOM 1997 N N . SER B 1 3 ? 35.469 -104.5 15.047 1 19.34 3 SER B N 1
ATOM 1998 C CA . SER B 1 3 ? 35 -105.375 13.938 1 19.34 3 SER B CA 1
ATOM 1999 C C . SER B 1 3 ? 34.844 -104.562 12.656 1 19.34 3 SER B C 1
ATOM 2001 O O . SER B 1 3 ? 34.531 -103.375 12.711 1 19.34 3 SER B O 1
ATOM 2003 N N . LEU B 1 4 ? 35.062 -105.125 11.375 1 18.83 4 LEU B N 1
ATOM 2004 C CA . LEU B 1 4 ? 35.656 -105.125 10.039 1 18.83 4 LEU B CA 1
ATOM 2005 C C . LEU B 1 4 ? 34.656 -104.625 9.008 1 18.83 4 LEU B C 1
ATOM 2007 O O . LEU B 1 4 ? 35.031 -104.062 7.984 1 18.83 4 LEU B O 1
ATOM 2011 N N . ILE B 1 5 ? 33.219 -104.5 9.336 1 19.58 5 ILE B N 1
ATOM 2012 C CA . ILE B 1 5 ? 32.531 -105.188 8.25 1 19.58 5 ILE B CA 1
ATOM 2013 C C . ILE B 1 5 ? 32.5 -104.25 7.012 1 19.58 5 ILE B C 1
ATOM 2015 O O . ILE B 1 5 ? 32 -103.188 7.062 1 19.58 5 ILE B O 1
ATOM 2019 N N . VAL B 1 6 ? 33.156 -104.562 5.777 1 18.5 6 VAL B N 1
ATOM 2020 C CA . VAL B 1 6 ? 33.75 -104.062 4.551 1 18.5 6 VAL B CA 1
ATOM 2021 C C . VAL B 1 6 ? 32.656 -103.938 3.479 1 18.5 6 VAL B C 1
ATOM 2023 O O . VAL B 1 6 ? 32.938 -103.5 2.357 1 18.5 6 VAL B O 1
ATOM 2026 N N . TYR B 1 7 ? 31.359 -104.062 3.891 1 16.5 7 TYR B N 1
ATOM 2027 C CA . TYR B 1 7 ? 30.703 -104.75 2.787 1 16.5 7 TYR B CA 1
ATOM 2028 C C . TYR B 1 7 ? 30.812 -103.938 1.497 1 16.5 7 TYR B C 1
ATOM 2030 O O . TYR B 1 7 ? 30.969 -102.75 1.531 1 16.5 7 TYR B O 1
ATOM 2038 N N . ARG B 1 8 ? 30.594 -104.562 0.297 1 16.5 8 ARG B N 1
ATOM 2039 C CA . ARG B 1 8 ? 30.906 -105 -1.071 1 16.5 8 ARG B CA 1
ATOM 2040 C C . ARG B 1 8 ? 30.125 -104.125 -2.078 1 16.5 8 ARG B C 1
ATOM 2042 O O . ARG B 1 8 ? 30.453 -104.125 -3.266 1 16.5 8 ARG B O 1
ATOM 2049 N N . CYS B 1 9 ? 28.859 -103.625 -1.614 1 16.86 9 CYS B N 1
ATOM 2050 C CA . CYS B 1 9 ? 27.875 -103.875 -2.658 1 16.86 9 CYS B CA 1
ATOM 2051 C C . CYS B 1 9 ? 28.266 -103.188 -3.963 1 16.86 9 CYS B C 1
ATOM 2053 O O . CYS B 1 9 ? 28.875 -102.125 -3.947 1 16.86 9 CYS B O 1
ATOM 2055 N N . GLY B 1 10 ? 27.797 -103.688 -5.059 1 18 10 GLY B N 1
ATOM 2056 C CA . GLY B 1 10 ? 28 -104 -6.461 1 18 10 GLY B CA 1
ATOM 2057 C C . GLY B 1 10 ? 27.953 -102.812 -7.367 1 18 10 GLY B C 1
ATOM 2058 O O . GLY B 1 10 ? 27.547 -101.688 -6.945 1 18 10 GLY B O 1
ATOM 2059 N N . PRO B 1 11 ? 27.531 -102.938 -8.625 1 18.97 11 PRO B N 1
ATOM 2060 C CA . PRO B 1 11 ? 28.094 -102.75 -9.961 1 18.97 11 PRO B CA 1
ATOM 2061 C C . PRO B 1 11 ? 27.844 -101.312 -10.5 1 18.97 11 PRO B C 1
ATOM 2063 O O . PRO B 1 11 ? 27.359 -100.5 -9.773 1 18.97 11 PRO B O 1
ATOM 2066 N N . HIS B 1 12 ? 27.031 -101.125 -11.625 1 18.11 12 HIS B N 1
ATOM 2067 C CA . HIS B 1 12 ? 27.391 -100.75 -12.984 1 18.11 12 HIS B CA 1
ATOM 2068 C C . HIS B 1 12 ? 27.141 -99.25 -13.211 1 18.11 12 HIS B C 1
ATOM 2070 O O . HIS B 1 12 ? 28.031 -98.562 -13.648 1 18.11 12 HIS B O 1
ATOM 2076 N N . LEU B 1 13 ? 25.859 -98.75 -13.875 1 17.23 13 LEU B N 1
ATOM 2077 C CA . LEU B 1 13 ? 25.641 -98.312 -15.242 1 17.23 13 LEU B CA 1
ATOM 2078 C C . LEU B 1 13 ? 25.797 -96.812 -15.344 1 17.23 13 LEU B C 1
ATOM 2080 O O . LEU B 1 13 ? 25.719 -96.125 -14.336 1 17.23 13 LEU B O 1
ATOM 2084 N N . ASP B 1 14 ? 24.938 -96.062 -16.375 1 17.03 14 ASP B N 1
ATOM 2085 C CA . ASP B 1 14 ? 25.25 -95.312 -17.578 1 17.03 14 ASP B CA 1
ATOM 2086 C C . ASP B 1 14 ? 25.422 -93.812 -17.25 1 17.03 14 ASP B C 1
ATOM 2088 O O . ASP B 1 14 ? 25.172 -93.375 -16.125 1 17.03 14 ASP B O 1
ATOM 2092 N N . LEU B 1 15 ? 24.531 -92.938 -18.109 1 17.52 15 LEU B N 1
ATOM 2093 C CA . LEU B 1 15 ? 24.797 -91.875 -19.125 1 17.52 15 LEU B CA 1
ATOM 2094 C C . LEU B 1 15 ? 24.984 -90.5 -18.469 1 17.52 15 LEU B C 1
ATOM 2096 O O . LEU B 1 15 ? 24.625 -90.312 -17.297 1 17.52 15 LEU B O 1
ATOM 2100 N N . PHE B 1 16 ? 24.438 -89.438 -19.344 1 18.47 16 PHE B N 1
ATOM 2101 C CA . PHE B 1 16 ? 24.906 -88.125 -19.781 1 18.47 16 PHE B CA 1
ATOM 2102 C C . PHE B 1 16 ? 24.625 -87.062 -18.734 1 18.47 16 PHE B C 1
ATOM 2104 O O . PHE B 1 16 ? 23.469 -86.938 -18.328 1 18.47 16 PHE B O 1
ATOM 2111 N N . ARG B 1 17 ? 25.5 -86.625 -18.016 1 17.27 17 ARG B N 1
ATOM 2112 C CA . ARG B 1 17 ? 25.672 -85.938 -16.75 1 17.27 17 ARG B CA 1
ATOM 2113 C C . ARG B 1 17 ? 25.281 -84.438 -16.859 1 17.27 17 ARG B C 1
ATOM 2115 O O . ARG B 1 17 ? 25.484 -83.688 -15.922 1 17.27 17 ARG B O 1
ATOM 2122 N N . SER B 1 18 ? 25.188 -83.938 -18.156 1 16.97 18 SER B N 1
ATOM 2123 C CA . SER B 1 18 ? 25.688 -82.625 -18.25 1 16.97 18 SER B CA 1
ATOM 2124 C C . SER B 1 18 ? 24.766 -81.625 -17.531 1 16.97 18 SER B C 1
ATOM 2126 O O . SER B 1 18 ? 23.594 -81.438 -17.906 1 16.97 18 SER B O 1
ATOM 2128 N N . ARG B 1 19 ? 24.75 -81.438 -16.312 1 19.94 19 ARG B N 1
ATOM 2129 C CA . ARG B 1 19 ? 23.828 -80.812 -15.398 1 19.94 19 ARG B CA 1
ATOM 2130 C C . ARG B 1 19 ? 23.75 -79.312 -15.688 1 19.94 19 ARG B C 1
ATOM 2132 O O . ARG B 1 19 ? 24.734 -78.562 -15.461 1 19.94 19 ARG B O 1
ATOM 2139 N N . SER B 1 20 ? 23.078 -78.938 -16.797 1 18.34 20 SER B N 1
ATOM 2140 C CA . SER B 1 20 ? 22.734 -77.625 -17.328 1 18.34 20 SER B CA 1
ATOM 2141 C C . SER B 1 20 ? 22.219 -76.688 -16.234 1 18.34 20 SER B C 1
ATOM 2143 O O . SER B 1 20 ? 21.172 -76.938 -15.641 1 18.34 20 SER B O 1
ATOM 2145 N N . GLN B 1 21 ? 23.031 -76.125 -15.438 1 19.61 21 GLN B N 1
ATOM 2146 C CA . GLN B 1 21 ? 23.016 -75.312 -14.227 1 19.61 21 GLN B CA 1
ATOM 2147 C C . GLN B 1 21 ? 22.047 -74.125 -14.367 1 19.61 21 GLN B C 1
ATOM 2149 O O . GLN B 1 21 ? 22.094 -73.375 -15.359 1 19.61 21 GLN B O 1
ATOM 2154 N N . ARG B 1 22 ? 20.875 -74.25 -13.664 1 20.25 22 ARG B N 1
ATOM 2155 C CA . ARG B 1 22 ? 19.656 -73.5 -13.383 1 20.25 22 ARG B CA 1
ATOM 2156 C C . ARG B 1 22 ? 19.984 -72 -13.07 1 20.25 22 ARG B C 1
ATOM 2158 O O . ARG B 1 22 ? 20.656 -71.75 -12.086 1 20.25 22 ARG B O 1
ATOM 2165 N N . ILE B 1 23 ? 20.219 -71.25 -14.07 1 20.06 23 ILE B N 1
ATOM 2166 C CA . ILE B 1 23 ? 20.578 -69.875 -14.172 1 20.06 23 ILE B CA 1
ATOM 2167 C C . ILE B 1 23 ? 19.875 -69.062 -13.062 1 20.06 23 ILE B C 1
ATOM 2169 O O . ILE B 1 23 ? 18.812 -69.5 -12.578 1 20.06 23 ILE B O 1
ATOM 2173 N N . ILE B 1 24 ? 20.484 -67.938 -12.602 1 22.3 24 ILE B N 1
ATOM 2174 C CA . ILE B 1 24 ? 20.656 -66.812 -11.703 1 22.3 24 ILE B CA 1
ATOM 2175 C C . ILE B 1 24 ? 19.359 -66 -11.633 1 22.3 24 ILE B C 1
ATOM 2177 O O . ILE B 1 24 ? 18.859 -65.5 -12.648 1 22.3 24 ILE B O 1
ATOM 2181 N N . GLY B 1 25 ? 18.422 -66.25 -10.734 1 21.41 25 GLY B N 1
ATOM 2182 C CA . GLY B 1 25 ? 17.078 -65.938 -10.312 1 21.41 25 GLY B CA 1
ATOM 2183 C C . GLY B 1 25 ? 16.812 -64.438 -10.383 1 21.41 25 GLY B C 1
ATOM 2184 O O . GLY B 1 25 ? 17.719 -63.625 -10.148 1 21.41 25 GLY B O 1
ATOM 2185 N N . GLU B 1 26 ? 15.898 -63.969 -11.164 1 24.39 26 GLU B N 1
ATOM 2186 C CA . GLU B 1 26 ? 15.219 -62.844 -11.781 1 24.39 26 GLU B CA 1
ATOM 2187 C C . GLU B 1 26 ? 14.734 -61.844 -10.734 1 24.39 26 GLU B C 1
ATOM 2189 O O . GLU B 1 26 ? 14.016 -60.875 -11.055 1 24.39 26 GLU B O 1
ATOM 2194 N N . GLU B 1 27 ? 14.891 -62.281 -9.438 1 23.27 27 GLU B N 1
ATOM 2195 C CA . GLU B 1 27 ? 13.922 -61.562 -8.609 1 23.27 27 GLU B CA 1
ATOM 2196 C C . GLU B 1 27 ? 14.133 -60.062 -8.688 1 23.27 27 GLU B C 1
ATOM 2198 O O . GLU B 1 27 ? 14.977 -59.5 -7.98 1 23.27 27 GLU B O 1
ATOM 2203 N N . THR B 1 28 ? 14.648 -59.594 -9.633 1 21.5 28 THR B N 1
ATOM 2204 C CA . THR B 1 28 ? 14.914 -58.156 -9.484 1 21.5 28 THR B CA 1
ATOM 2205 C C . THR B 1 28 ? 13.672 -57.406 -9.008 1 21.5 28 THR B C 1
ATOM 2207 O O . THR B 1 28 ? 12.781 -57.125 -9.805 1 21.5 28 THR B O 1
ATOM 2210 N N . LYS B 1 29 ? 12.977 -57.938 -8.07 1 22.88 29 LYS B N 1
ATOM 2211 C CA . LYS B 1 29 ? 11.797 -57.219 -7.605 1 22.88 29 LYS B CA 1
ATOM 2212 C C . LYS B 1 29 ? 12.047 -55.719 -7.605 1 22.88 29 LYS B C 1
ATOM 2214 O O . LYS B 1 29 ? 12.938 -55.219 -6.914 1 22.88 29 LYS B O 1
ATOM 2219 N N . GLU B 1 30 ? 11.945 -55.094 -8.633 1 19.77 30 GLU B N 1
ATOM 2220 C CA . GLU B 1 30 ? 11.852 -53.656 -8.844 1 19.77 30 GLU B CA 1
ATOM 2221 C C . GLU B 1 30 ? 11.016 -53 -7.746 1 19.77 30 GLU B C 1
ATOM 2223 O O . GLU B 1 30 ? 9.797 -52.875 -7.867 1 19.77 30 GLU B O 1
ATOM 2228 N N . MET B 1 31 ? 10.812 -53.562 -6.633 1 20.03 31 MET B N 1
ATOM 2229 C CA . MET B 1 31 ? 9.805 -52.969 -5.746 1 20.03 31 MET B CA 1
ATOM 2230 C C . MET B 1 31 ? 10.008 -51.469 -5.598 1 20.03 31 MET B C 1
ATOM 2232 O O . MET B 1 31 ? 11.008 -51.031 -5.027 1 20.03 31 MET B O 1
ATOM 2236 N N . LEU B 1 32 ? 9.742 -50.688 -6.512 1 20.44 32 LEU B N 1
ATOM 2237 C CA . LEU B 1 32 ? 9.523 -49.25 -6.336 1 20.44 32 LEU B CA 1
ATOM 2238 C C . LEU B 1 32 ? 8.758 -48.969 -5.047 1 20.44 32 LEU B C 1
ATOM 2240 O O . LEU B 1 32 ? 7.703 -49.562 -4.805 1 20.44 32 LEU B O 1
ATOM 2244 N N . PHE B 1 33 ? 9.406 -48.5 -3.992 1 20.48 33 PHE B N 1
ATOM 2245 C CA . PHE B 1 33 ? 9.133 -47.875 -2.699 1 20.48 33 PHE B CA 1
ATOM 2246 C C . PHE B 1 33 ? 7.902 -46.969 -2.771 1 20.48 33 PHE B C 1
ATOM 2248 O O . PHE B 1 33 ? 7.879 -46 -3.537 1 20.48 33 PHE B O 1
ATOM 2255 N N . PHE B 1 34 ? 6.75 -47.469 -2.766 1 21.94 34 PHE B N 1
ATOM 2256 C CA . PHE B 1 34 ? 5.477 -46.844 -2.467 1 21.94 34 PHE B CA 1
ATOM 2257 C C . PHE B 1 34 ? 5.633 -45.812 -1.354 1 21.94 34 PHE B C 1
ATOM 2259 O O . PHE B 1 34 ? 5.977 -46.156 -0.222 1 21.94 34 PHE B O 1
ATOM 2266 N N . TRP B 1 35 ? 6.09 -44.562 -1.634 1 20.22 35 TRP B N 1
ATOM 2267 C CA . TRP B 1 35 ? 5.961 -43.375 -0.812 1 20.22 35 TRP B CA 1
ATOM 2268 C C . TRP B 1 35 ? 4.59 -43.312 -0.149 1 20.22 35 TRP B C 1
ATOM 2270 O O . TRP B 1 35 ? 3.576 -43.094 -0.82 1 20.22 35 TRP B O 1
ATOM 2280 N N . GLU B 1 36 ? 4.305 -44.25 0.631 1 24.78 36 GLU B N 1
ATOM 2281 C CA . GLU B 1 36 ? 3.168 -44.156 1.54 1 24.78 36 GLU B CA 1
ATOM 2282 C C . GLU B 1 36 ? 2.961 -42.719 2.012 1 24.78 36 GLU B C 1
ATOM 2284 O O . GLU B 1 36 ? 3.895 -42.062 2.498 1 24.78 36 GLU B O 1
ATOM 2289 N N . GLN B 1 37 ? 2.031 -42.125 1.555 1 22.2 37 GLN B N 1
ATOM 2290 C CA . GLN B 1 37 ? 1.316 -40.875 1.817 1 22.2 37 GLN B CA 1
ATOM 2291 C C . GLN B 1 37 ? 1.036 -40.719 3.309 1 22.2 37 GLN B C 1
ATOM 2293 O O . GLN B 1 37 ? 0.187 -41.406 3.869 1 22.2 37 GLN B O 1
ATOM 2298 N N . ALA B 1 38 ? 1.963 -40.656 4.141 1 25.2 38 ALA B N 1
ATOM 2299 C CA . ALA B 1 38 ? 1.512 -40.406 5.508 1 25.2 38 ALA B CA 1
ATOM 2300 C C . ALA B 1 38 ? 0.495 -39.25 5.555 1 25.2 38 ALA B C 1
ATOM 2302 O O . ALA B 1 38 ? 0.672 -38.25 4.891 1 25.2 38 ALA B O 1
ATOM 2303 N N . PRO B 1 39 ? -0.694 -39.594 5.922 1 26.81 39 PRO B N 1
ATOM 2304 C CA . PRO B 1 39 ? -1.738 -38.594 6.113 1 26.81 39 PRO B CA 1
ATOM 2305 C C . PRO B 1 39 ? -1.253 -37.375 6.906 1 26.81 39 PRO B C 1
ATOM 2307 O O . PRO B 1 39 ? -0.695 -37.531 7.996 1 26.81 39 PRO B O 1
ATOM 2310 N N . MET B 1 40 ? -0.707 -36.406 6.309 1 25.78 40 MET B N 1
ATOM 2311 C CA . MET B 1 40 ? -0.387 -35.156 6.984 1 25.78 40 MET B CA 1
ATOM 2312 C C . MET B 1 40 ? -1.58 -34.656 7.789 1 25.78 40 MET B C 1
ATOM 2314 O O . MET B 1 40 ? -2.588 -34.219 7.219 1 25.78 40 MET B O 1
ATOM 2318 N N . SER B 1 41 ? -1.947 -35.406 8.844 1 25.67 41 SER B N 1
ATOM 2319 C CA . SER B 1 41 ? -2.873 -34.875 9.844 1 25.67 41 SER B CA 1
ATOM 2320 C C . SER B 1 41 ? -2.617 -33.406 10.109 1 25.67 41 SER B C 1
ATOM 2322 O O . SER B 1 41 ? -1.479 -33 10.359 1 25.67 41 SER B O 1
ATOM 2324 N N . HIS B 1 42 ? -3.322 -32.5 9.633 1 27.11 42 HIS B N 1
ATOM 2325 C CA . HIS B 1 42 ? -3.564 -31.078 9.703 1 27.11 42 HIS B CA 1
ATOM 2326 C C . HIS B 1 42 ? -3.629 -30.609 11.148 1 27.11 42 HIS B C 1
ATOM 2328 O O . HIS B 1 42 ? -4.277 -29.594 11.453 1 27.11 42 HIS B O 1
ATOM 2334 N N . ALA B 1 43 ? -3.33 -31.422 12.211 1 27.17 43 ALA B N 1
ATOM 2335 C CA . ALA B 1 43 ? -3.309 -30.812 13.539 1 27.17 43 ALA B CA 1
ATOM 2336 C C . ALA B 1 43 ? -2.357 -29.625 13.594 1 27.17 43 ALA B C 1
ATOM 2338 O O . ALA B 1 43 ? -1.137 -29.797 13.633 1 27.17 43 ALA B O 1
ATOM 2339 N N . VAL B 1 44 ? -2.527 -28.594 12.906 1 28.7 44 VAL B N 1
ATOM 2340 C CA . VAL B 1 44 ? -1.86 -27.359 13.32 1 28.7 44 VAL B CA 1
ATOM 2341 C C . VAL B 1 44 ? -1.973 -27.188 14.836 1 28.7 44 VAL B C 1
ATOM 2343 O O . VAL B 1 44 ? -3.043 -26.859 15.352 1 28.7 44 VAL B O 1
ATOM 2346 N N . ASP B 1 45 ? -1.435 -27.969 15.578 1 29.5 45 ASP B N 1
ATOM 2347 C CA . ASP B 1 45 ? -1.28 -27.891 17.031 1 29.5 45 ASP B CA 1
ATOM 2348 C C . ASP B 1 45 ? -0.957 -26.469 17.469 1 29.5 45 ASP B C 1
ATOM 2350 O O . ASP B 1 45 ? -0.231 -25.75 16.781 1 29.5 45 ASP B O 1
ATOM 2354 N N . SER B 1 46 ? -1.755 -25.766 18.266 1 34.28 46 SER B N 1
ATOM 2355 C CA . SER B 1 46 ? -1.622 -24.562 19.094 1 34.28 46 SER B CA 1
ATOM 2356 C C . SER B 1 46 ? -0.201 -24.422 19.625 1 34.28 46 SER B C 1
ATOM 2358 O O . SER B 1 46 ? 0.029 -24.531 20.828 1 34.28 46 SER B O 1
ATOM 2360 N N . ILE B 1 47 ? 0.712 -24.719 18.906 1 37.69 47 ILE B N 1
ATOM 2361 C CA . ILE B 1 47 ? 2.109 -24.938 19.281 1 37.69 47 ILE B CA 1
ATOM 2362 C C . ILE B 1 47 ? 2.715 -23.625 19.766 1 37.69 47 ILE B C 1
ATOM 2364 O O . ILE B 1 47 ? 3.621 -23.625 20.594 1 37.69 47 ILE B O 1
ATOM 2368 N N . ALA B 1 48 ? 2.162 -22.484 19.375 1 43.41 48 ALA B N 1
ATOM 2369 C CA . ALA B 1 48 ? 2.953 -21.297 19.703 1 43.41 48 ALA B CA 1
ATOM 2370 C C . ALA B 1 48 ? 2.879 -20.984 21.188 1 43.41 48 ALA B C 1
ATOM 2372 O O . ALA B 1 48 ? 3.807 -20.406 21.766 1 43.41 48 ALA B O 1
ATOM 2373 N N . ALA B 1 49 ? 1.753 -21.344 21.812 1 44.94 49 ALA B N 1
ATOM 2374 C CA . ALA B 1 49 ? 1.629 -20.969 23.219 1 44.94 49 ALA B CA 1
ATOM 2375 C C . ALA B 1 49 ? 2.826 -21.469 24.016 1 44.94 49 ALA B C 1
ATOM 2377 O O . ALA B 1 49 ? 3.158 -20.891 25.062 1 44.94 49 ALA B O 1
ATOM 2378 N N . ASP B 1 50 ? 3.469 -22.438 23.438 1 49.59 50 ASP B N 1
ATOM 2379 C CA . ASP B 1 50 ? 4.543 -23.016 24.234 1 49.59 50 ASP B CA 1
ATOM 2380 C C . ASP B 1 50 ? 5.906 -22.766 23.609 1 49.59 50 ASP B C 1
ATOM 2382 O O . ASP B 1 50 ? 6.871 -23.469 23.875 1 49.59 50 ASP B O 1
ATOM 2386 N N . TRP B 1 51 ? 5.809 -21.703 22.719 1 51.94 51 TRP B N 1
ATOM 2387 C CA . TRP B 1 51 ? 7.109 -21.531 22.094 1 51.94 51 TRP B CA 1
ATOM 2388 C C . TRP B 1 51 ? 8.086 -20.828 23.016 1 51.94 51 TRP B C 1
ATOM 2390 O O . TRP B 1 51 ? 7.734 -19.812 23.625 1 51.94 51 TRP B O 1
ATOM 2400 N N . THR B 1 52 ? 9.203 -21.531 23.328 1 55.28 52 THR B N 1
ATOM 2401 C CA . THR B 1 52 ? 10.312 -20.906 24.047 1 55.28 52 THR B CA 1
ATOM 2402 C C . THR B 1 52 ? 11.062 -19.938 23.125 1 55.28 52 THR B C 1
ATOM 2404 O O . THR B 1 52 ? 10.828 -19.906 21.906 1 55.28 52 THR B O 1
ATOM 2407 N N . ALA B 1 53 ? 11.75 -19.062 23.719 1 54.47 53 ALA B N 1
ATOM 2408 C CA . ALA B 1 53 ? 12.664 -18.219 22.953 1 54.47 53 ALA B CA 1
ATOM 2409 C C . ALA B 1 53 ? 13.516 -19.047 22 1 54.47 53 ALA B C 1
ATOM 2411 O O . ALA B 1 53 ? 13.82 -18.594 20.891 1 54.47 53 ALA B O 1
ATOM 2412 N N . VAL B 1 54 ? 13.758 -20.25 22.344 1 55.31 54 VAL B N 1
ATOM 2413 C CA . VAL B 1 54 ? 14.562 -21.141 21.516 1 55.31 54 VAL B CA 1
ATOM 2414 C C . VAL B 1 54 ? 13.773 -21.547 20.266 1 55.31 54 VAL B C 1
ATOM 2416 O O . VAL B 1 54 ? 14.312 -21.594 19.156 1 55.31 54 VAL B O 1
ATOM 2419 N N . ASP B 1 55 ? 12.477 -21.797 20.438 1 57.09 55 ASP B N 1
ATOM 2420 C CA . ASP B 1 55 ? 11.617 -22.188 19.328 1 57.09 55 ASP B CA 1
ATOM 2421 C C . ASP B 1 55 ? 11.5 -21.062 18.312 1 57.09 55 ASP B C 1
ATOM 2423 O O . ASP B 1 55 ? 11.57 -21.297 17.094 1 57.09 55 ASP B O 1
ATOM 2427 N N . LEU B 1 56 ? 11.336 -19.922 18.859 1 57.5 56 LEU B N 1
ATOM 2428 C CA . LEU B 1 56 ? 11.227 -18.75 18.016 1 57.5 56 LEU B CA 1
ATOM 2429 C C . LEU B 1 56 ? 12.523 -18.516 17.234 1 57.5 56 LEU B C 1
ATOM 2431 O O . LEU B 1 56 ? 12.492 -18.234 16.031 1 57.5 56 LEU B O 1
ATOM 2435 N N . ALA B 1 57 ? 13.586 -18.688 17.969 1 57.97 57 ALA B N 1
ATOM 2436 C CA . ALA B 1 57 ? 14.891 -18.516 17.328 1 57.97 57 ALA B CA 1
ATOM 2437 C C . ALA B 1 57 ? 15.117 -19.562 16.234 1 57.97 57 ALA B C 1
ATOM 2439 O O . ALA B 1 57 ? 15.672 -19.25 15.18 1 57.97 57 ALA B O 1
ATOM 2440 N N . ALA B 1 58 ? 14.648 -20.734 16.516 1 61.03 58 ALA B N 1
ATOM 2441 C CA . ALA B 1 58 ? 14.844 -21.828 15.562 1 61.03 58 ALA B CA 1
ATOM 2442 C C . ALA B 1 58 ? 14.023 -21.594 14.289 1 61.03 58 ALA B C 1
ATOM 2444 O O . ALA B 1 58 ? 14.484 -21.891 13.188 1 61.03 58 ALA B O 1
ATOM 2445 N N . ARG B 1 59 ? 12.867 -21.062 14.57 1 59.75 59 ARG B N 1
ATOM 2446 C CA . ARG B 1 59 ? 11.953 -20.922 13.438 1 59.75 59 ARG B CA 1
ATOM 2447 C C . ARG B 1 59 ? 12.203 -19.625 12.695 1 59.75 59 ARG B C 1
ATOM 2449 O O . ARG B 1 59 ? 12.148 -19.594 11.461 1 59.75 59 ARG B O 1
ATOM 2456 N N . TYR B 1 60 ? 12.445 -18.562 13.586 1 59.44 60 TYR B N 1
ATOM 2457 C CA . TYR B 1 60 ? 12.469 -17.219 13 1 59.44 60 TYR B CA 1
ATOM 2458 C C . TYR B 1 60 ? 13.836 -16.578 13.164 1 59.44 60 TYR B C 1
ATOM 2460 O O . TYR B 1 60 ? 13.992 -15.375 12.961 1 59.44 60 TYR B O 1
ATOM 2468 N N . GLY B 1 61 ? 14.844 -17.312 13.766 1 54.19 61 GLY B N 1
ATOM 2469 C CA . GLY B 1 61 ? 16.125 -16.891 14.305 1 54.19 61 GLY B CA 1
ATOM 2470 C C . GLY B 1 61 ? 16.719 -15.695 13.578 1 54.19 61 GLY B C 1
ATOM 2471 O O . GLY B 1 61 ? 17.359 -14.836 14.195 1 54.19 61 GLY B O 1
ATOM 2472 N N . ALA B 1 62 ? 16.406 -15.625 12.258 1 64.31 62 ALA B N 1
ATOM 2473 C CA . ALA B 1 62 ? 17.078 -14.484 11.648 1 64.31 62 ALA B CA 1
ATOM 2474 C C . ALA B 1 62 ? 16.203 -13.234 11.688 1 64.31 62 ALA B C 1
ATOM 2476 O O . ALA B 1 62 ? 16.656 -12.133 11.367 1 64.31 62 ALA B O 1
ATOM 2477 N N . ILE B 1 63 ? 15.023 -13.414 12.039 1 58.25 63 ILE B N 1
ATOM 2478 C CA . ILE B 1 63 ? 14.148 -12.258 12.203 1 58.25 63 ILE B CA 1
ATOM 2479 C C . ILE B 1 63 ? 14.367 -11.633 13.578 1 58.25 63 ILE B C 1
ATOM 2481 O O . ILE B 1 63 ? 14.281 -12.312 14.602 1 58.25 63 ILE B O 1
ATOM 2485 N N . PRO B 1 64 ? 14.836 -10.336 13.602 1 60.88 64 PRO B N 1
ATOM 2486 C CA . PRO B 1 64 ? 15.031 -9.695 14.906 1 60.88 64 PRO B CA 1
ATOM 2487 C C . PRO B 1 64 ? 13.805 -9.828 15.812 1 60.88 64 PRO B C 1
ATOM 2489 O O . PRO B 1 64 ? 12.672 -9.688 15.352 1 60.88 64 PRO B O 1
ATOM 2492 N N . LEU B 1 65 ? 14.047 -10.195 17.047 1 60.84 65 LEU B N 1
ATOM 2493 C CA . LEU B 1 65 ? 12.992 -10.391 18.031 1 60.84 65 LEU B CA 1
ATOM 2494 C C . LEU B 1 65 ? 12.117 -9.141 18.141 1 60.84 65 LEU B C 1
ATOM 2496 O O . LEU B 1 65 ? 10.922 -9.234 18.422 1 60.84 65 LEU B O 1
ATOM 2500 N N . SER B 1 66 ? 12.703 -7.992 17.828 1 61.22 66 SER B N 1
ATOM 2501 C CA . SER B 1 66 ? 11.961 -6.738 17.938 1 61.22 66 SER B CA 1
ATOM 2502 C C . SER B 1 66 ? 10.828 -6.68 16.922 1 61.22 66 SER B C 1
ATOM 2504 O O . SER B 1 66 ? 9.875 -5.906 17.094 1 61.22 66 SER B O 1
ATOM 2506 N N . ARG B 1 67 ? 10.922 -7.594 15.938 1 62.19 67 ARG B N 1
ATOM 2507 C CA . ARG B 1 67 ? 9.891 -7.605 14.906 1 62.19 67 ARG B CA 1
ATOM 2508 C C . ARG B 1 67 ? 8.852 -8.688 15.18 1 62.19 67 ARG B C 1
ATOM 2510 O O . ARG B 1 67 ? 7.922 -8.875 14.398 1 62.19 67 ARG B O 1
ATOM 2517 N N . ILE B 1 68 ? 9.055 -9.391 16.328 1 59.72 68 ILE B N 1
ATOM 2518 C CA . ILE B 1 68 ? 8.148 -10.484 16.672 1 59.72 68 ILE B CA 1
ATOM 2519 C C . ILE B 1 68 ? 7.289 -10.078 17.875 1 59.72 68 ILE B C 1
ATOM 2521 O O . ILE B 1 68 ? 7.805 -9.602 18.875 1 59.72 68 ILE B O 1
ATOM 2525 N N . ARG B 1 69 ? 6 -9.984 17.719 1 60.81 69 ARG B N 1
ATOM 2526 C CA . ARG B 1 69 ? 5.09 -9.758 18.844 1 60.81 69 ARG B CA 1
ATOM 2527 C C . ARG B 1 69 ? 4.418 -11.062 19.266 1 60.81 69 ARG B C 1
ATOM 2529 O O . ARG B 1 69 ? 3.652 -11.648 18.5 1 60.81 69 ARG B O 1
ATOM 2536 N N . LEU B 1 70 ? 4.84 -11.469 20.438 1 54.59 70 LEU B N 1
ATOM 2537 C CA . LEU B 1 70 ? 4.27 -12.695 21 1 54.59 70 LEU B CA 1
ATOM 2538 C C . LEU B 1 70 ? 2.988 -12.398 21.766 1 54.59 70 LEU B C 1
ATOM 2540 O O . LEU B 1 70 ? 2.826 -11.312 22.312 1 54.59 70 LEU B O 1
ATOM 2544 N N . PRO B 1 71 ? 2.008 -13.266 21.656 1 50.47 71 PRO B N 1
ATOM 2545 C CA . PRO B 1 71 ? 0.811 -13.062 22.484 1 50.47 71 PRO B CA 1
ATOM 2546 C C . PRO B 1 71 ? 1.127 -12.961 23.969 1 50.47 71 PRO B C 1
ATOM 2548 O O . PRO B 1 71 ? 2.135 -13.5 24.438 1 50.47 71 PRO B O 1
ATOM 2551 N N . HIS B 1 72 ? 0.478 -11.844 24.562 1 51.75 72 HIS B N 1
ATOM 2552 C CA . HIS B 1 72 ? 0.689 -11.609 25.984 1 51.75 72 HIS B CA 1
ATOM 2553 C C . HIS B 1 72 ? 0.455 -12.883 26.781 1 51.75 72 HIS B C 1
ATOM 2555 O O . HIS B 1 72 ? 1.126 -13.125 27.797 1 51.75 72 HIS B O 1
ATOM 2561 N N . ASP B 1 73 ? -0.661 -13.445 26.484 1 52.31 73 ASP B N 1
ATOM 2562 C CA . ASP B 1 73 ? -0.984 -14.648 27.25 1 52.31 73 ASP B CA 1
ATOM 2563 C C . ASP B 1 73 ? -0.592 -15.914 26.484 1 52.31 73 ASP B C 1
ATOM 2565 O O . ASP B 1 73 ? -0.023 -15.828 25.391 1 52.31 73 ASP B O 1
ATOM 2569 N N . SER B 1 74 ? -0.582 -17.125 27.203 1 53.72 74 SER B N 1
ATOM 2570 C CA . SER B 1 74 ? -0.261 -18.469 26.719 1 53.72 74 SER B CA 1
ATOM 2571 C C . SER B 1 74 ? -1.03 -18.797 25.438 1 53.72 74 SER B C 1
ATOM 2573 O O . SER B 1 74 ? -0.761 -19.797 24.781 1 53.72 74 SER B O 1
ATOM 2575 N N . ASP B 1 75 ? -1.84 -17.812 24.906 1 55.66 75 ASP B N 1
ATOM 2576 C CA . ASP B 1 75 ? -2.645 -18.156 23.734 1 55.66 75 ASP B CA 1
ATOM 2577 C C . ASP B 1 75 ? -2.021 -17.578 22.469 1 55.66 75 ASP B C 1
ATOM 2579 O O . ASP B 1 75 ? -1.546 -16.438 22.453 1 55.66 75 ASP B O 1
ATOM 2583 N N . PRO B 1 76 ? -1.932 -18.531 21.531 1 57.22 76 PRO B N 1
ATOM 2584 C CA . PRO B 1 76 ? -1.422 -18.062 20.234 1 57.22 76 PRO B CA 1
ATOM 2585 C C . PRO B 1 76 ? -2.186 -16.859 19.688 1 57.22 76 PRO B C 1
ATOM 2587 O O . PRO B 1 76 ? -3.367 -16.688 20 1 57.22 76 PRO B O 1
ATOM 2590 N N . ALA B 1 77 ? -1.394 -15.906 19.078 1 59.25 77 ALA B N 1
ATOM 2591 C CA . ALA B 1 77 ? -2.045 -14.789 18.406 1 59.25 77 ALA B CA 1
ATOM 2592 C C . ALA B 1 77 ? -3.08 -15.281 17.406 1 59.25 77 ALA B C 1
ATOM 2594 O O . ALA B 1 77 ? -2.924 -16.359 16.812 1 59.25 77 ALA B O 1
ATOM 2595 N N . THR B 1 78 ? -4.246 -14.703 17.438 1 59.94 78 THR B N 1
ATOM 2596 C CA . THR B 1 78 ? -5.352 -15.055 16.547 1 59.94 78 THR B CA 1
ATOM 2597 C C . THR B 1 78 ? -5.543 -13.984 15.484 1 59.94 78 THR B C 1
ATOM 2599 O O . THR B 1 78 ? -4.918 -12.922 15.539 1 59.94 78 THR B O 1
ATOM 2602 N N . GLU B 1 79 ? -6.23 -14.32 14.445 1 58.31 79 GLU B N 1
ATOM 2603 C CA . GLU B 1 79 ? -6.625 -13.352 13.438 1 58.31 79 GLU B CA 1
ATOM 2604 C C . GLU B 1 79 ? -7.27 -12.117 14.07 1 58.31 79 GLU B C 1
ATOM 2606 O O . GLU B 1 79 ? -7.09 -11 13.586 1 58.31 79 GLU B O 1
ATOM 2611 N N . GLU B 1 80 ? -8.062 -12.477 15.062 1 58.09 80 GLU B N 1
ATOM 2612 C CA . GLU B 1 80 ? -8.68 -11.375 15.789 1 58.09 80 GLU B CA 1
ATOM 2613 C C . GLU B 1 80 ? -7.633 -10.406 16.328 1 58.09 80 GLU B C 1
ATOM 2615 O O . GLU B 1 80 ? -7.863 -9.195 16.375 1 58.09 80 GLU B O 1
ATOM 2620 N N . ASP B 1 81 ? -6.523 -11.062 16.703 1 57.47 81 ASP B N 1
ATOM 2621 C CA . ASP B 1 81 ? -5.445 -10.203 17.188 1 57.47 81 ASP B CA 1
ATOM 2622 C C . ASP B 1 81 ? -4.941 -9.281 16.078 1 57.47 81 ASP B C 1
ATOM 2624 O O . ASP B 1 81 ? -4.648 -8.109 16.328 1 57.47 81 ASP B O 1
ATOM 2628 N N . VAL B 1 82 ? -4.801 -9.875 14.867 1 53.69 82 VAL B N 1
ATOM 2629 C CA . VAL B 1 82 ? -4.383 -9.062 13.734 1 53.69 82 VAL B CA 1
ATOM 2630 C C . VAL B 1 82 ? -5.355 -7.895 13.547 1 53.69 82 VAL B C 1
ATOM 2632 O O . VAL B 1 82 ? -4.938 -6.746 13.406 1 53.69 82 VAL B O 1
ATOM 2635 N N . VAL B 1 83 ? -6.613 -8.336 13.555 1 54.06 83 VAL B N 1
ATOM 2636 C CA . VAL B 1 83 ? -7.66 -7.336 13.406 1 54.06 83 VAL B CA 1
ATOM 2637 C C . VAL B 1 83 ? -7.629 -6.367 14.586 1 54.06 83 VAL B C 1
ATOM 2639 O O . VAL B 1 83 ? -7.73 -5.152 14.406 1 54.06 83 VAL B O 1
ATOM 2642 N N . ASP B 1 84 ? -7.508 -7.035 15.711 1 52.38 84 ASP B N 1
ATOM 2643 C CA . ASP B 1 84 ? -7.477 -6.215 16.922 1 52.38 84 ASP B CA 1
ATOM 2644 C C . ASP B 1 84 ? -6.273 -5.273 16.906 1 52.38 84 ASP B C 1
ATOM 2646 O O . ASP B 1 84 ? -6.395 -4.098 17.266 1 52.38 84 ASP B O 1
ATOM 2650 N N . ILE B 1 85 ? -5.16 -5.898 16.672 1 54.53 85 ILE B N 1
ATOM 2651 C CA . ILE B 1 85 ? -3.965 -5.062 16.594 1 54.53 85 ILE B CA 1
ATOM 2652 C C . ILE B 1 85 ? -4.148 -4.012 15.492 1 54.53 85 ILE B C 1
ATOM 2654 O O . ILE B 1 85 ? -3.789 -2.848 15.68 1 54.53 85 ILE B O 1
ATOM 2658 N N . HIS B 1 86 ? -4.551 -4.574 14.375 1 51.56 86 HIS B N 1
ATOM 2659 C CA . HIS B 1 86 ? -4.949 -3.6 13.367 1 51.56 86 HIS B CA 1
ATOM 2660 C C . HIS B 1 86 ? -5.93 -2.584 13.938 1 51.56 86 HIS B C 1
ATOM 2662 O O . HIS B 1 86 ? -5.77 -1.377 13.742 1 51.56 86 HIS B O 1
ATOM 2668 N N . ASP B 1 87 ? -6.953 -3.225 14.5 1 46.31 87 ASP B N 1
ATOM 2669 C CA . ASP B 1 87 ? -7.945 -2.346 15.109 1 46.31 87 ASP B CA 1
ATOM 2670 C C . ASP B 1 87 ? -7.328 -1.52 16.234 1 46.31 87 ASP B C 1
ATOM 2672 O O . ASP B 1 87 ? -7.727 -0.374 16.469 1 46.31 87 ASP B O 1
ATOM 2676 N N . ARG B 1 88 ? -6.41 -2.27 16.938 1 43.12 88 ARG B N 1
ATOM 2677 C CA . ARG B 1 88 ? -5.883 -1.628 18.141 1 43.12 88 ARG B CA 1
ATOM 2678 C C . ARG B 1 88 ? -4.5 -1.044 17.891 1 43.12 88 ARG B C 1
ATOM 2680 O O . ARG B 1 88 ? -4.133 -0.025 18.484 1 43.12 88 ARG B O 1
ATOM 2687 N N . GLU B 1 89 ? -3.609 -1.863 17.156 1 44.94 89 GLU B N 1
ATOM 2688 C CA . GLU B 1 89 ? -2.176 -1.592 17.203 1 44.94 89 GLU B CA 1
ATOM 2689 C C . GLU B 1 89 ? -1.605 -1.442 15.789 1 44.94 89 GLU B C 1
ATOM 2691 O O . GLU B 1 89 ? -0.641 -0.704 15.578 1 44.94 89 GLU B O 1
ATOM 2696 N N . ASN B 1 90 ? -1.633 -2.553 14.883 1 42.97 90 ASN B N 1
ATOM 2697 C CA . ASN B 1 90 ? -0.91 -2.943 13.68 1 42.97 90 ASN B CA 1
ATOM 2698 C C . ASN B 1 90 ? -1.27 -2.049 12.492 1 42.97 90 ASN B C 1
ATOM 2700 O O . ASN B 1 90 ? -1.697 -2.539 11.445 1 42.97 90 ASN B O 1
ATOM 2704 N N . ARG B 1 91 ? -1.051 -0.828 12.906 1 53.81 91 ARG B N 1
ATOM 2705 C CA . ARG B 1 91 ? -1.664 0.291 12.203 1 53.81 91 ARG B CA 1
ATOM 2706 C C . ARG B 1 91 ? -0.605 1.173 11.547 1 53.81 91 ARG B C 1
ATOM 2708 O O . ARG B 1 91 ? 0.555 1.173 11.969 1 53.81 91 ARG B O 1
ATOM 2715 N N . LEU B 1 92 ? -0.615 1.175 10.258 1 63.16 92 LEU B N 1
ATOM 2716 C CA . LEU B 1 92 ? 0.117 2.35 9.797 1 63.16 92 LEU B CA 1
ATOM 2717 C C . LEU B 1 92 ? -0.365 3.605 10.516 1 63.16 92 LEU B C 1
ATOM 2719 O O . LEU B 1 92 ? -1.57 3.811 10.68 1 63.16 92 LEU B O 1
ATOM 2723 N N . TYR B 1 93 ? 0.676 4.293 11.141 1 63.47 93 TYR B N 1
ATOM 2724 C CA . TYR B 1 93 ? 0.324 5.508 11.867 1 63.47 93 TYR B CA 1
ATOM 2725 C C . TYR B 1 93 ? 0.832 6.746 11.141 1 63.47 93 TYR B C 1
ATOM 2727 O O . TYR B 1 93 ? 1.938 6.742 10.594 1 63.47 93 TYR B O 1
ATOM 2735 N N . GLU B 1 94 ? 0.008 7.691 11.102 1 62.09 94 GLU B N 1
ATOM 2736 C CA . GLU B 1 94 ? 0.364 9.047 10.695 1 62.09 94 GLU B CA 1
ATOM 2737 C C . GLU B 1 94 ? 0.721 9.906 11.906 1 62.09 94 GLU B C 1
ATOM 2739 O O . GLU B 1 94 ? 0.216 9.68 13.008 1 62.09 94 GLU B O 1
ATOM 27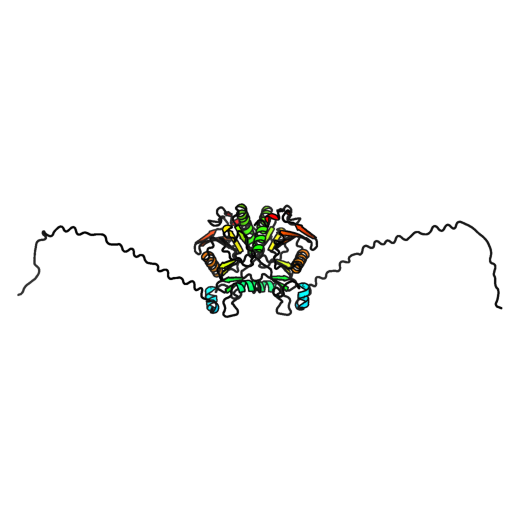44 N N . LEU B 1 95 ? 1.704 10.766 11.812 1 58 95 LEU B N 1
ATOM 2745 C CA . LEU B 1 95 ? 2.109 11.68 12.867 1 58 95 LEU B CA 1
ATOM 2746 C C . LEU B 1 95 ? 1.611 13.094 12.578 1 58 95 LEU B C 1
ATOM 2748 O O . LEU B 1 95 ? 1.991 13.695 11.57 1 58 95 LEU B O 1
ATOM 2752 N N . VAL B 1 96 ? 0.711 13.547 13.375 1 58.03 96 VAL B N 1
ATOM 2753 C CA . VAL B 1 96 ? 0.152 14.891 13.281 1 58.03 96 VAL B CA 1
ATOM 2754 C C . VAL B 1 96 ? 0.151 15.547 14.656 1 58.03 96 VAL B C 1
ATOM 2756 O O . VAL B 1 96 ? -0.416 15.008 15.609 1 58.03 96 VAL B O 1
ATOM 2759 N N . ASP B 1 97 ? 0.796 16.719 14.75 1 64.69 97 ASP B N 1
ATOM 2760 C CA . ASP B 1 97 ? 0.807 17.5 15.977 1 64.69 97 ASP B CA 1
ATOM 2761 C C . ASP B 1 97 ? 1.256 16.656 17.172 1 64.69 97 ASP B C 1
ATOM 2763 O O . ASP B 1 97 ? 0.654 16.719 18.234 1 64.69 97 ASP B O 1
ATOM 2767 N N . GLY B 1 98 ? 2.195 15.961 16.953 1 60.97 98 GLY B N 1
ATOM 2768 C CA . GLY B 1 98 ? 2.785 15.18 18.031 1 60.97 98 GLY B CA 1
ATOM 2769 C C . GLY B 1 98 ? 1.937 13.984 18.438 1 60.97 98 GLY B C 1
ATOM 2770 O O . GLY B 1 98 ? 2.172 13.383 19.484 1 60.97 98 GLY B O 1
ATOM 2771 N N . VAL B 1 99 ? 0.913 13.82 17.672 1 59.38 99 VAL B N 1
ATOM 2772 C CA . VAL B 1 99 ? 0.02 12.695 17.938 1 59.38 99 VAL B CA 1
ATOM 2773 C C . VAL B 1 99 ? 0.096 11.68 16.812 1 59.38 99 VAL B C 1
ATOM 2775 O O . VAL B 1 99 ? 0.202 12.055 15.633 1 59.38 99 VAL B O 1
ATOM 2778 N N . LEU B 1 100 ? 0.094 10.383 17.266 1 63.69 100 LEU B N 1
ATOM 2779 C CA . LEU B 1 100 ? 0.054 9.32 16.266 1 63.69 100 LEU B CA 1
ATOM 2780 C C . LEU B 1 100 ? -1.384 8.898 15.977 1 63.69 100 LEU B C 1
ATOM 2782 O O . LEU B 1 100 ? -2.135 8.57 16.906 1 63.69 100 LEU B O 1
ATOM 2786 N N . LEU B 1 101 ? -1.781 9.039 14.633 1 64.19 101 LEU B N 1
ATOM 2787 C CA . LEU B 1 101 ? -3.107 8.633 14.188 1 64.19 101 LEU B CA 1
ATOM 2788 C C . LEU B 1 101 ? -3.027 7.375 13.328 1 64.19 101 LEU B C 1
ATOM 2790 O O . LEU B 1 101 ? -2.287 7.336 12.344 1 64.19 101 LEU B O 1
ATOM 2794 N N . GLU B 1 102 ? -3.816 6.355 13.719 1 66.25 102 GLU B N 1
ATOM 2795 C CA . GLU B 1 102 ? -3.869 5.125 12.938 1 66.25 102 GLU B CA 1
ATOM 2796 C C . GLU B 1 102 ? -4.551 5.352 11.594 1 66.25 102 GLU B C 1
ATOM 2798 O O . GLU B 1 102 ? -5.633 5.945 11.531 1 66.25 102 GLU B O 1
ATOM 2803 N N . LYS B 1 103 ? -3.893 4.812 10.539 1 70.38 103 LYS B N 1
ATOM 2804 C CA . LYS B 1 103 ? -4.484 4.898 9.203 1 70.38 103 LYS B CA 1
AT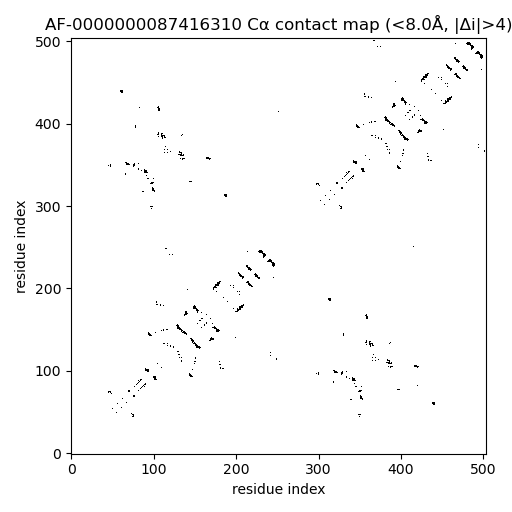OM 2805 C C . LYS B 1 103 ? -5.512 3.793 8.984 1 70.38 103 LYS B C 1
ATOM 2807 O O . LYS B 1 103 ? -5.27 2.635 9.336 1 70.38 103 LYS B O 1
ATOM 2812 N N . THR B 1 104 ? -6.699 4.098 8.484 1 70.25 104 THR B N 1
ATOM 2813 C CA . THR B 1 104 ? -7.699 3.113 8.094 1 70.25 104 THR B CA 1
ATOM 2814 C C . THR B 1 104 ? -7.285 2.404 6.809 1 70.25 104 THR B C 1
ATOM 2816 O O . THR B 1 104 ? -6.684 3.018 5.922 1 70.25 104 THR B O 1
ATOM 2819 N N . MET B 1 105 ? -7.523 1.029 6.832 1 76.94 105 MET B N 1
ATOM 2820 C CA . MET B 1 105 ? -7.203 0.187 5.684 1 76.94 105 MET B CA 1
ATOM 2821 C C . MET B 1 105 ? -8.383 -0.707 5.32 1 76.94 105 MET B C 1
ATOM 2823 O O . MET B 1 105 ? -9.281 -0.923 6.137 1 76.94 105 MET B O 1
ATOM 2827 N N . GLY B 1 106 ? -8.406 -1.217 4.082 1 83.12 106 GLY B N 1
ATOM 2828 C CA . GLY B 1 106 ? -9.422 -2.137 3.59 1 83.12 106 GLY B CA 1
ATOM 2829 C C . GLY B 1 106 ? -9.102 -2.695 2.217 1 83.12 106 GLY B C 1
ATOM 2830 O O . GLY B 1 106 ? -8.406 -2.053 1.425 1 83.12 106 GLY B O 1
ATOM 2831 N N . THR B 1 107 ? -9.719 -3.9 2.014 1 89.62 107 THR B N 1
ATOM 2832 C CA . THR B 1 107 ? -9.461 -4.578 0.748 1 89.62 107 THR B CA 1
ATOM 2833 C C . THR B 1 107 ? -9.961 -3.742 -0.426 1 89.62 107 THR B C 1
ATOM 2835 O O . THR B 1 107 ? -9.258 -3.582 -1.425 1 89.62 107 THR B O 1
ATOM 2838 N N . TYR B 1 108 ? -11.117 -3.23 -0.271 1 93.19 108 TYR B N 1
ATOM 2839 C CA . TYR B 1 108 ? -11.68 -2.445 -1.364 1 93.19 108 TYR B CA 1
ATOM 2840 C C . TYR B 1 108 ? -10.891 -1.16 -1.577 1 93.19 108 TYR B C 1
ATOM 2842 O O . TYR B 1 108 ? -10.664 -0.747 -2.715 1 93.19 108 TYR B O 1
ATOM 2850 N N . GLU B 1 109 ? -10.492 -0.519 -0.525 1 91.56 109 GLU B N 1
ATOM 2851 C CA . GLU B 1 109 ? -9.672 0.686 -0.622 1 91.56 109 GLU B CA 1
ATOM 2852 C C . GLU B 1 109 ? -8.344 0.395 -1.311 1 91.56 109 GLU B C 1
ATOM 2854 O O . GLU B 1 109 ? -7.875 1.191 -2.125 1 91.56 109 GLU B O 1
ATOM 2859 N N . SER B 1 110 ? -7.777 -0.742 -0.932 1 94.31 110 SER B N 1
ATOM 2860 C CA . SER B 1 110 ? -6.547 -1.164 -1.597 1 94.31 110 SER B CA 1
ATOM 2861 C C . SER B 1 110 ? -6.766 -1.345 -3.096 1 94.31 110 SER B C 1
ATOM 2863 O O . SER B 1 110 ? -5.953 -0.893 -3.904 1 94.31 110 SER B O 1
ATOM 2865 N N . TYR B 1 111 ? -7.898 -1.974 -3.488 1 97 111 TYR B N 1
ATOM 2866 C CA . TYR B 1 111 ? -8.25 -2.191 -4.887 1 97 111 TYR B CA 1
ATOM 2867 C C . TYR B 1 111 ? -8.375 -0.867 -5.629 1 97 111 TYR B C 1
ATOM 2869 O O . TYR B 1 111 ? -7.781 -0.69 -6.695 1 97 111 TYR B O 1
ATOM 2877 N N . ILE B 1 112 ? -9.062 0.08 -5.051 1 96.75 112 ILE B N 1
ATOM 2878 C CA . ILE B 1 112 ? -9.289 1.376 -5.684 1 96.75 112 ILE B CA 1
ATOM 2879 C C . ILE B 1 112 ? -7.965 2.119 -5.824 1 96.75 112 ILE B C 1
ATOM 2881 O O . ILE B 1 112 ? -7.691 2.723 -6.863 1 96.75 112 ILE B O 1
ATOM 2885 N N . ALA B 1 113 ? -7.145 2.088 -4.793 1 96.69 113 ALA B N 1
ATOM 2886 C CA . ALA B 1 113 ? -5.848 2.758 -4.848 1 96.69 113 ALA B CA 1
ATOM 2887 C C . ALA B 1 113 ? -4.98 2.186 -5.965 1 96.69 113 ALA B C 1
ATOM 2889 O O . ALA B 1 113 ? -4.352 2.936 -6.719 1 96.69 113 ALA B O 1
ATOM 2890 N N . MET B 1 114 ? -4.938 0.868 -6.066 1 97.44 114 MET B N 1
ATOM 2891 C CA . MET B 1 114 ? -4.168 0.229 -7.129 1 97.44 114 MET B CA 1
ATOM 2892 C C . MET B 1 114 ? -4.723 0.596 -8.5 1 97.44 114 MET B C 1
ATOM 2894 O O . MET B 1 114 ? -3.961 0.859 -9.438 1 97.44 114 MET B O 1
ATOM 2898 N N . LEU B 1 115 ? -6.039 0.605 -8.625 1 96.75 115 LEU B N 1
ATOM 2899 C CA . LEU B 1 115 ? -6.68 0.96 -9.883 1 96.75 115 LEU B CA 1
ATOM 2900 C C . LEU B 1 115 ? -6.312 2.381 -10.297 1 96.75 115 LEU B C 1
ATOM 2902 O O . LEU B 1 115 ? -5.992 2.627 -11.469 1 96.75 115 LEU B O 1
ATOM 2906 N N . LEU B 1 116 ? -6.371 3.277 -9.359 1 97.62 116 LEU B N 1
ATOM 2907 C CA . LEU B 1 116 ? -5.977 4.652 -9.633 1 97.62 116 LEU B CA 1
ATOM 2908 C C . LEU B 1 116 ? -4.504 4.727 -10.031 1 97.62 116 LEU B C 1
ATOM 2910 O O . LEU B 1 116 ? -4.137 5.484 -10.938 1 97.62 116 LEU B O 1
ATOM 2914 N N . GLY B 1 117 ? -3.66 3.971 -9.328 1 97.69 117 GLY B N 1
ATOM 2915 C CA . GLY B 1 117 ? -2.258 3.883 -9.711 1 97.69 117 GLY B CA 1
ATOM 2916 C C . GLY B 1 117 ? -2.051 3.41 -11.133 1 97.69 117 GLY B C 1
ATOM 2917 O O . GLY B 1 117 ? -1.136 3.869 -11.82 1 97.69 117 GLY B O 1
ATOM 2918 N N . GLN B 1 118 ? -2.891 2.52 -11.594 1 96.5 118 GLN B N 1
ATOM 2919 C CA . GLN B 1 118 ? -2.816 2.023 -12.969 1 96.5 118 GLN B CA 1
ATOM 2920 C C . GLN B 1 118 ? -3.123 3.131 -13.969 1 96.5 118 GLN B C 1
ATOM 2922 O O . GLN B 1 118 ? -2.348 3.365 -14.898 1 96.5 118 GLN B O 1
ATOM 2927 N N . PHE B 1 119 ? -4.211 3.814 -13.766 1 96.5 119 PHE B N 1
ATOM 2928 C CA . PHE B 1 119 ? -4.645 4.848 -14.695 1 96.5 119 PHE B CA 1
ATOM 2929 C C . PHE B 1 119 ? -3.662 6.012 -14.703 1 96.5 119 PHE B C 1
ATOM 2931 O O . PHE B 1 119 ? -3.27 6.492 -15.773 1 96.5 119 PHE B O 1
ATOM 2938 N N . LEU B 1 120 ? -3.227 6.438 -13.555 1 97.56 120 LEU B N 1
ATOM 2939 C CA . LEU B 1 120 ? -2.283 7.547 -13.445 1 97.56 120 L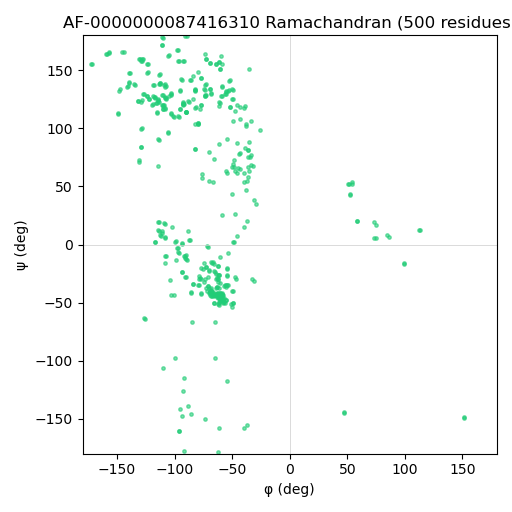EU B CA 1
ATOM 2940 C C . L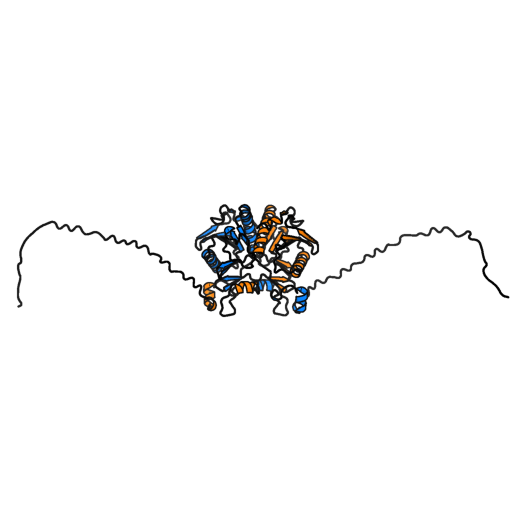EU B 1 120 ? -0.91 7.148 -13.977 1 97.56 120 LEU B C 1
ATOM 2942 O O . LEU B 1 120 ? -0.231 7.949 -14.617 1 97.56 120 LEU B O 1
ATOM 2946 N N . GLY B 1 121 ? -0.588 5.918 -13.625 1 95.88 121 GLY B N 1
ATOM 2947 C CA . GLY B 1 121 ? 0.748 5.434 -13.938 1 95.88 121 GLY B CA 1
ATOM 2948 C C . GLY B 1 121 ? 1.06 5.453 -15.422 1 95.88 121 GLY B C 1
ATOM 2949 O O . GLY B 1 121 ? 2.154 5.852 -15.82 1 95.88 121 GLY B O 1
ATOM 2950 N N . ASP B 1 122 ? 0.158 5 -16.203 1 91.69 122 ASP B N 1
ATOM 2951 C CA . ASP B 1 122 ? 0.33 5.004 -17.656 1 91.69 122 ASP B CA 1
ATOM 2952 C C . ASP B 1 122 ? 0.632 6.41 -18.156 1 91.69 122 ASP B C 1
ATOM 2954 O O . ASP B 1 122 ? 1.583 6.609 -18.922 1 91.69 122 ASP B O 1
ATOM 2958 N N . PHE B 1 123 ? -0.133 7.336 -17.719 1 96 123 PHE B N 1
ATOM 2959 C CA . PHE B 1 123 ? 0.003 8.727 -18.141 1 96 123 PHE B CA 1
ATOM 2960 C C . PHE B 1 123 ? 1.33 9.305 -17.672 1 96 123 PHE B C 1
ATOM 2962 O O . PHE B 1 123 ? 2.041 9.953 -18.438 1 96 123 PHE B O 1
ATOM 2969 N N . ILE B 1 124 ? 1.709 9.047 -16.453 1 96.5 124 ILE B N 1
ATOM 2970 C CA . ILE B 1 124 ? 2.895 9.609 -15.82 1 96.5 124 ILE B CA 1
ATOM 2971 C C . ILE B 1 124 ? 4.152 9.039 -16.469 1 96.5 124 ILE B C 1
ATOM 2973 O O . ILE B 1 124 ? 5.098 9.773 -16.766 1 96.5 124 ILE B O 1
ATOM 2977 N N . ARG B 1 125 ? 4.16 7.785 -16.75 1 92.81 125 ARG B N 1
ATOM 2978 C CA . ARG B 1 125 ? 5.316 7.137 -17.359 1 92.81 125 ARG B CA 1
ATOM 2979 C C . ARG B 1 125 ? 5.496 7.598 -18.797 1 92.81 125 ARG B C 1
ATOM 2981 O O . ARG B 1 125 ? 6.609 7.926 -19.219 1 92.81 125 ARG B O 1
ATOM 2988 N N . GLN B 1 126 ? 4.402 7.656 -19.5 1 93.44 126 GLN B N 1
ATOM 2989 C CA . GLN B 1 126 ? 4.457 8.023 -20.906 1 93.44 126 GLN B CA 1
ATOM 2990 C C . GLN B 1 126 ? 4.969 9.453 -21.078 1 93.44 126 GLN B C 1
ATOM 2992 O O . GLN B 1 126 ? 5.594 9.773 -22.094 1 93.44 126 GLN B O 1
ATOM 2997 N N . ASN B 1 127 ? 4.727 10.289 -20.125 1 96.25 127 ASN B N 1
ATOM 2998 C CA . ASN B 1 127 ? 5.094 11.703 -20.234 1 96.25 127 ASN B CA 1
ATOM 2999 C C . ASN B 1 127 ? 6.277 12.047 -19.328 1 96.25 127 ASN B C 1
ATOM 3001 O O . ASN B 1 127 ? 6.637 13.211 -19.188 1 96.25 127 ASN B O 1
ATOM 3005 N N . ASN B 1 128 ? 6.863 11.023 -18.672 1 94.38 128 ASN B N 1
ATOM 3006 C CA . ASN B 1 128 ? 8.031 11.18 -17.828 1 94.38 128 ASN B CA 1
ATOM 3007 C C . ASN B 1 128 ? 7.836 12.297 -16.797 1 94.38 128 ASN B C 1
ATOM 3009 O O . ASN B 1 128 ? 8.68 13.18 -16.672 1 94.38 128 ASN B O 1
ATOM 3013 N N . LEU B 1 129 ? 6.738 12.203 -16.078 1 97.38 129 LEU B N 1
ATOM 3014 C CA . LEU B 1 129 ? 6.332 13.32 -15.234 1 97.38 129 LEU B CA 1
ATOM 3015 C C . LEU B 1 129 ? 6.855 13.148 -13.812 1 97.38 129 LEU B C 1
ATOM 3017 O O . LEU B 1 129 ? 6.93 14.125 -13.055 1 97.38 129 LEU B O 1
ATOM 3021 N N . GLY B 1 130 ? 7.141 11.898 -13.367 1 97.44 130 GLY B N 1
ATOM 3022 C CA . GLY B 1 130 ? 7.535 11.625 -11.992 1 97.44 130 GLY B CA 1
ATOM 3023 C C . GLY B 1 130 ? 7.148 10.234 -11.523 1 97.44 130 GLY B C 1
ATOM 3024 O O . GLY B 1 130 ? 7.188 9.281 -12.297 1 97.44 130 GLY B O 1
ATOM 3025 N N . ILE B 1 131 ? 6.863 10.109 -10.219 1 97.5 131 ILE B N 1
ATOM 3026 C CA . ILE B 1 131 ? 6.633 8.773 -9.672 1 97.5 131 ILE B CA 1
ATOM 3027 C C . ILE B 1 131 ? 5.309 8.758 -8.906 1 97.5 131 ILE B C 1
ATOM 3029 O O . ILE B 1 131 ? 4.773 9.812 -8.562 1 97.5 131 ILE B O 1
ATOM 3033 N N . LEU B 1 132 ? 4.828 7.504 -8.758 1 98.31 132 LEU B N 1
ATOM 3034 C CA . LEU B 1 132 ? 3.707 7.238 -7.859 1 98.31 132 LEU B CA 1
ATOM 3035 C C . LEU B 1 132 ? 4.148 6.398 -6.668 1 98.31 132 LEU B C 1
ATOM 3037 O O . LEU B 1 132 ? 4.957 5.48 -6.816 1 98.31 132 LEU B O 1
ATOM 3041 N N . LEU B 1 133 ? 3.664 6.738 -5.488 1 97.62 133 LEU B N 1
ATOM 3042 C CA . LEU B 1 133 ? 3.773 5.902 -4.297 1 97.62 133 LEU B CA 1
ATOM 3043 C C . LEU B 1 133 ? 2.402 5.395 -3.861 1 97.62 133 LEU B C 1
ATOM 3045 O O . LEU B 1 133 ? 1.391 6.062 -4.082 1 97.62 133 LEU B O 1
ATOM 3049 N N . GLY B 1 134 ? 2.424 4.156 -3.312 1 96.06 134 GLY B N 1
ATOM 3050 C CA . GLY B 1 134 ? 1.188 3.559 -2.834 1 96.06 134 GLY B CA 1
ATOM 3051 C C . GLY B 1 134 ? 0.973 3.746 -1.344 1 96.06 134 GLY B C 1
ATOM 3052 O O . GLY B 1 134 ? 1.551 4.648 -0.736 1 96.06 134 GLY B O 1
ATOM 3053 N N . ALA B 1 135 ? 0.091 2.895 -0.793 1 91.62 135 ALA B N 1
ATOM 3054 C CA . ALA B 1 135 ? -0.433 3.051 0.561 1 91.62 135 ALA B CA 1
ATOM 3055 C C . ALA B 1 135 ? 0.638 2.738 1.603 1 91.62 135 ALA B C 1
ATOM 3057 O O . ALA B 1 135 ? 0.416 2.916 2.803 1 91.62 135 ALA B O 1
ATOM 3058 N N . ASP B 1 136 ? 1.775 2.373 1.178 1 87.25 136 ASP B N 1
ATOM 3059 C CA . ASP B 1 136 ? 2.904 2.143 2.074 1 87.25 136 ASP B CA 1
ATOM 3060 C C . ASP B 1 136 ? 4 3.184 1.853 1 87.25 136 ASP B C 1
ATOM 3062 O O . ASP B 1 136 ? 5.121 3.027 2.346 1 87.25 136 ASP B O 1
ATOM 3066 N N . GLY B 1 137 ? 3.744 4.18 1.065 1 89.88 137 GLY B N 1
ATOM 3067 C CA . GLY B 1 137 ? 4.633 5.324 0.927 1 89.88 137 GLY B CA 1
ATOM 3068 C C . GLY B 1 137 ? 4.496 6.328 2.057 1 89.88 137 GLY B C 1
ATOM 3069 O O . GLY B 1 137 ? 3.574 7.145 2.059 1 89.88 137 GLY B O 1
ATOM 3070 N N . ILE B 1 138 ? 5.457 6.348 2.979 1 85.31 138 ILE B N 1
ATOM 3071 C CA . ILE B 1 138 ? 5.41 7.207 4.156 1 85.31 138 ILE B CA 1
ATOM 3072 C C . ILE B 1 138 ? 6.125 8.523 3.867 1 85.31 138 ILE B C 1
ATOM 3074 O O . ILE B 1 138 ? 7.316 8.531 3.543 1 85.31 138 ILE B O 1
ATOM 3078 N N . LEU B 1 139 ? 5.379 9.625 3.977 1 90.06 139 LEU B N 1
ATOM 3079 C CA . LEU B 1 139 ? 5.91 10.93 3.592 1 90.06 139 LEU B CA 1
ATOM 3080 C C . LEU B 1 139 ? 6.016 11.852 4.805 1 90.06 139 LEU B C 1
ATOM 3082 O O . LEU B 1 139 ? 5.035 12.047 5.523 1 90.06 139 LEU B O 1
ATOM 3086 N N . ARG B 1 140 ? 7.203 12.305 5.051 1 86.81 140 ARG B N 1
ATOM 3087 C CA . ARG B 1 140 ? 7.395 13.461 5.922 1 86.81 140 ARG B CA 1
ATOM 3088 C C . ARG B 1 140 ? 7.125 14.766 5.172 1 86.81 140 ARG B C 1
ATOM 3090 O O . ARG B 1 140 ? 7.957 15.211 4.379 1 86.81 140 ARG B O 1
ATOM 3097 N N . LEU B 1 141 ? 5.973 15.344 5.434 1 90.75 141 LEU B N 1
ATOM 3098 C CA . LEU B 1 141 ? 5.547 16.547 4.73 1 90.75 141 LEU B CA 1
ATOM 3099 C C . LEU B 1 141 ? 6.23 17.781 5.301 1 90.75 141 LEU B C 1
ATOM 3101 O O . LEU B 1 141 ? 6.492 18.75 4.578 1 90.75 141 LEU B O 1
ATOM 3105 N N . ALA B 1 142 ? 6.461 17.812 6.539 1 86 142 ALA B N 1
ATOM 3106 C CA . ALA B 1 142 ? 7.129 18.828 7.34 1 86 142 ALA B CA 1
ATOM 3107 C C . ALA B 1 142 ? 7.637 18.25 8.656 1 86 142 ALA B C 1
ATOM 3109 O O . ALA B 1 142 ? 7.301 17.125 9.016 1 86 142 ALA B O 1
ATOM 3110 N N . PRO B 1 143 ? 8.555 19.031 9.273 1 78.62 143 PRO B N 1
ATOM 3111 C CA . PRO B 1 143 ? 8.977 18.547 10.586 1 78.62 143 PRO B CA 1
ATOM 3112 C C . PRO B 1 143 ? 7.793 18.25 11.508 1 78.62 143 PRO B C 1
ATOM 3114 O O . PRO B 1 143 ? 6.961 19.125 11.75 1 78.62 143 PRO B O 1
ATOM 3117 N N . GLY B 1 144 ? 7.652 17.016 11.922 1 70.69 144 GLY B N 1
ATOM 3118 C CA . GLY B 1 144 ? 6.605 16.625 12.844 1 70.69 144 GLY B CA 1
ATOM 3119 C C . GLY B 1 144 ? 5.293 16.297 12.164 1 70.69 144 GLY B C 1
ATOM 3120 O O . GLY B 1 144 ? 4.277 16.062 12.82 1 70.69 144 GLY B O 1
ATOM 3121 N N . LEU B 1 145 ? 5.293 16.266 10.859 1 80.75 145 LEU B N 1
ATOM 3122 C CA . LEU B 1 145 ? 4.09 15.969 10.094 1 80.75 145 LEU B CA 1
ATOM 3123 C C . LEU B 1 145 ? 4.348 14.852 9.086 1 80.75 145 LEU B C 1
ATOM 3125 O O . LEU B 1 145 ? 4.98 15.07 8.055 1 80.75 145 LEU B O 1
ATOM 3129 N N . VAL B 1 146 ? 3.904 13.602 9.477 1 82.69 146 VAL B N 1
ATOM 3130 C CA . VAL B 1 146 ? 4.059 12.43 8.625 1 82.69 146 VAL B CA 1
ATOM 3131 C C . VAL B 1 146 ? 2.688 11.922 8.195 1 82.69 146 VAL B C 1
ATOM 3133 O O . VAL B 1 146 ? 1.804 11.719 9.031 1 82.69 146 VAL B O 1
ATOM 3136 N N . ARG B 1 147 ? 2.482 11.836 6.879 1 84.62 147 ARG B N 1
ATOM 3137 C CA . ARG B 1 147 ? 1.249 11.312 6.301 1 84.62 147 ARG B CA 1
ATOM 3138 C C . ARG B 1 147 ? 1.537 10.148 5.355 1 84.62 147 ARG B C 1
ATOM 3140 O O . ARG B 1 147 ? 2.66 10.008 4.867 1 84.62 147 ARG B O 1
ATOM 3147 N N . ILE B 1 148 ? 0.519 9.305 5.191 1 88.12 148 ILE B N 1
ATOM 3148 C CA . ILE B 1 148 ? 0.576 8.172 4.273 1 88.12 148 ILE B CA 1
ATOM 3149 C C . ILE B 1 148 ? -0.648 8.188 3.359 1 88.12 148 ILE B C 1
ATOM 3151 O O . ILE B 1 148 ? -1.605 7.445 3.58 1 88.12 148 ILE B O 1
ATOM 3155 N N . PRO B 1 149 ? -0.601 8.953 2.279 1 94 149 PRO B N 1
ATOM 3156 C CA . PRO B 1 149 ? -1.716 8.906 1.33 1 94 149 PRO B CA 1
ATOM 3157 C C . PRO B 1 149 ? -1.904 7.52 0.715 1 94 149 PRO B C 1
ATOM 3159 O O . PRO B 1 149 ? -0.956 6.734 0.65 1 94 149 PRO B O 1
ATOM 3162 N N . ASP B 1 150 ? -3.115 7.277 0.247 1 94.19 150 ASP B N 1
ATOM 3163 C CA . ASP B 1 150 ? -3.346 6.004 -0.428 1 94.19 150 ASP B CA 1
ATOM 3164 C C . ASP B 1 150 ? -2.59 5.938 -1.753 1 94.19 150 ASP B C 1
ATOM 3166 O O . ASP B 1 150 ? -2.139 4.867 -2.164 1 94.19 150 ASP B O 1
ATOM 3170 N N . VAL B 1 151 ? -2.568 7.023 -2.449 1 98.19 151 VAL B N 1
ATOM 3171 C CA . VAL B 1 151 ? -1.735 7.215 -3.631 1 98.19 151 VAL B CA 1
ATOM 3172 C C . VAL B 1 151 ? -1.153 8.625 -3.627 1 98.19 151 VAL B C 1
ATOM 3174 O O . VAL B 1 151 ? -1.844 9.594 -3.279 1 98.19 151 VAL B O 1
ATOM 3177 N N . SER B 1 152 ? 0.127 8.75 -4.008 1 98.5 152 SER B N 1
ATOM 3178 C CA . SER B 1 152 ? 0.729 10.07 -4.137 1 98.5 152 SER B CA 1
ATOM 3179 C C . SER B 1 152 ? 1.531 10.195 -5.43 1 98.5 152 SER B C 1
ATOM 3181 O O . SER B 1 152 ? 2.201 9.242 -5.84 1 98.5 152 SER B O 1
ATOM 3183 N N . PHE B 1 153 ? 1.396 11.266 -6.066 1 98.75 153 PHE B N 1
ATOM 3184 C CA . PHE B 1 153 ? 2.225 11.609 -7.215 1 98.75 153 PHE B CA 1
ATOM 3185 C C . PHE B 1 153 ? 3.285 12.633 -6.832 1 98.75 153 PHE B C 1
ATOM 3187 O O . PHE B 1 153 ? 2.979 13.648 -6.199 1 98.75 153 PHE B O 1
ATOM 3194 N N . ILE B 1 154 ? 4.504 12.375 -7.145 1 98.5 154 ILE B N 1
ATOM 3195 C CA . ILE B 1 154 ? 5.629 13.281 -6.949 1 98.5 154 ILE B CA 1
ATOM 3196 C C . ILE B 1 154 ? 6.277 13.594 -8.297 1 98.5 154 ILE B C 1
ATOM 3198 O O . ILE B 1 154 ? 6.73 12.68 -9 1 98.5 154 ILE B O 1
ATOM 3202 N N . ALA B 1 155 ? 6.281 14.828 -8.609 1 98.38 155 ALA B N 1
ATOM 3203 C CA . ALA B 1 155 ? 6.867 15.25 -9.875 1 98.38 155 ALA B CA 1
ATOM 3204 C C . ALA B 1 155 ? 8.367 14.969 -9.914 1 98.38 155 ALA B C 1
ATOM 3206 O O . ALA B 1 155 ? 9.039 15.039 -8.883 1 98.38 155 ALA B O 1
ATOM 3207 N N . ARG B 1 156 ? 8.875 14.836 -11.055 1 96.81 156 ARG B N 1
ATOM 3208 C CA . ARG B 1 156 ? 10.266 14.461 -11.281 1 96.81 156 ARG B CA 1
ATOM 3209 C C . ARG B 1 156 ? 11.219 15.492 -10.688 1 96.81 156 ARG B C 1
ATOM 3211 O O . ARG B 1 156 ? 12.227 15.141 -10.07 1 96.81 156 ARG B O 1
ATOM 3218 N N . HIS B 1 157 ? 10.969 16.734 -10.844 1 96.81 157 HIS B N 1
ATOM 3219 C CA . HIS B 1 157 ? 11.883 17.781 -10.422 1 96.81 157 HIS B CA 1
ATOM 3220 C C . HIS B 1 157 ? 11.984 17.844 -8.906 1 96.81 157 HIS B C 1
ATOM 3222 O O . HIS B 1 157 ? 12.898 18.469 -8.367 1 96.81 157 HIS B O 1
ATOM 3228 N N . LYS B 1 158 ? 11.078 17.219 -8.141 1 97 158 LYS B N 1
ATOM 3229 C CA . LYS B 1 158 ? 11.094 17.25 -6.684 1 97 158 LYS B CA 1
ATOM 3230 C C . LYS B 1 158 ? 11.914 16.094 -6.121 1 97 158 LYS B C 1
ATOM 3232 O O . LYS B 1 158 ? 12.234 16.078 -4.934 1 97 158 LYS B O 1
ATOM 3237 N N . LEU B 1 159 ? 12.242 15.148 -6.973 1 96.69 159 LEU B N 1
ATOM 3238 C CA . LEU B 1 159 ? 13.023 14.008 -6.512 1 96.69 159 LEU B CA 1
ATOM 3239 C C . LEU B 1 159 ? 14.477 14.398 -6.27 1 96.69 159 LEU B C 1
ATOM 3241 O O . LEU B 1 159 ? 15.117 14.984 -7.148 1 96.69 159 LEU B O 1
ATOM 3245 N N . PRO B 1 160 ? 14.977 14.055 -5.074 1 94.19 160 PRO B N 1
ATOM 3246 C CA . PRO B 1 160 ? 16.391 14.352 -4.824 1 94.19 160 PRO B CA 1
ATOM 3247 C C . PRO B 1 160 ? 17.328 13.641 -5.797 1 94.19 160 PRO B C 1
ATOM 3249 O O . PRO B 1 160 ? 17.281 12.414 -5.922 1 94.19 160 PRO B O 1
ATOM 3252 N N . ASP B 1 161 ? 18.125 14.43 -6.504 1 91.88 161 ASP B N 1
ATOM 3253 C CA . ASP B 1 161 ? 19.094 13.93 -7.477 1 91.88 161 ASP B CA 1
ATOM 3254 C C . ASP B 1 161 ? 18.406 13.109 -8.562 1 91.88 161 ASP B C 1
ATOM 3256 O O . ASP B 1 161 ? 18.984 12.18 -9.117 1 91.88 161 ASP B O 1
ATOM 3260 N N . GLY B 1 162 ? 17.109 13.352 -8.68 1 92 162 GLY B N 1
ATOM 3261 C CA . GLY B 1 162 ? 16.344 12.672 -9.703 1 92 162 GLY B CA 1
ATOM 3262 C C . GLY B 1 162 ? 16.094 11.211 -9.398 1 92 162 GLY B C 1
ATOM 3263 O O . GLY B 1 162 ? 15.719 10.438 -10.281 1 92 162 GLY B O 1
ATOM 3264 N N . LYS B 1 163 ? 16.234 10.836 -8.141 1 93.31 163 LYS B N 1
ATOM 3265 C CA . LYS B 1 163 ? 16.141 9.43 -7.777 1 93.31 163 LYS B CA 1
ATOM 3266 C C . LYS B 1 163 ? 15.062 9.219 -6.711 1 93.31 163 LYS B C 1
ATOM 3268 O O . LYS B 1 163 ? 14.828 10.094 -5.879 1 93.31 163 LYS B O 1
ATOM 3273 N N . VAL B 1 164 ? 14.453 8.07 -6.785 1 95.06 164 VAL B N 1
ATOM 3274 C CA . VAL B 1 164 ? 13.508 7.695 -5.738 1 95.06 164 VAL B CA 1
ATOM 3275 C C . VAL B 1 164 ? 14.258 7.453 -4.43 1 95.06 164 VAL B C 1
ATOM 3277 O O . VAL B 1 164 ? 15.242 6.707 -4.402 1 95.06 164 VAL B O 1
ATOM 3280 N N . PRO B 1 165 ? 13.82 8.07 -3.316 1 92.69 165 PRO B N 1
ATOM 3281 C CA . PRO B 1 165 ? 14.5 7.863 -2.035 1 92.69 165 PRO B CA 1
ATOM 3282 C C . PRO B 1 165 ? 14.492 6.398 -1.595 1 92.69 165 PRO B C 1
ATOM 3284 O O . PRO B 1 165 ? 13.547 5.668 -1.888 1 92.69 165 PRO B O 1
ATOM 3287 N N . ARG B 1 166 ? 15.492 6.02 -0.863 1 88.06 166 ARG B N 1
ATOM 3288 C CA . ARG B 1 166 ? 15.617 4.652 -0.367 1 88.06 166 ARG B CA 1
ATOM 3289 C C . ARG B 1 166 ? 15.359 4.586 1.136 1 88.06 166 ARG B C 1
ATOM 3291 O O . ARG B 1 166 ? 15.641 3.57 1.774 1 88.06 166 ARG B O 1
ATOM 3298 N N . THR B 1 167 ? 14.75 5.605 1.67 1 83.81 167 THR B N 1
ATOM 3299 C CA . THR B 1 167 ? 14.445 5.695 3.094 1 83.81 167 THR B CA 1
ATOM 3300 C C . THR B 1 167 ? 13.062 5.137 3.391 1 83.81 167 THR B C 1
ATOM 3302 O O . THR B 1 167 ? 12.234 5.004 2.488 1 83.81 167 THR B O 1
ATOM 3305 N N . LEU B 1 168 ? 12.836 4.742 4.625 1 80.31 168 LEU B N 1
ATOM 3306 C CA . LEU B 1 168 ? 11.508 4.328 5.07 1 80.31 168 LEU B CA 1
ATOM 3307 C C . LEU B 1 168 ? 10.508 5.473 4.941 1 80.31 168 LEU B C 1
ATOM 3309 O O . LEU B 1 168 ? 9.391 5.277 4.453 1 80.31 168 LEU B O 1
ATOM 3313 N N . VAL B 1 169 ? 10.953 6.617 5.504 1 83.94 169 VAL B N 1
ATOM 3314 C CA . VAL B 1 169 ? 10.18 7.855 5.434 1 83.94 169 VAL B CA 1
ATOM 3315 C C . VAL B 1 169 ? 10.867 8.844 4.496 1 83.94 169 VAL B C 1
ATOM 3317 O O . VAL B 1 169 ? 12.031 9.195 4.707 1 83.94 169 VAL B O 1
ATOM 3320 N N . ALA B 1 170 ? 10.188 9.25 3.447 1 89.62 170 ALA B N 1
ATOM 3321 C CA . ALA B 1 170 ? 10.758 10.219 2.52 1 89.62 170 ALA B CA 1
ATOM 3322 C C . ALA B 1 170 ? 10.312 11.633 2.863 1 89.62 170 ALA B C 1
ATOM 3324 O O . ALA B 1 170 ? 9.133 11.867 3.139 1 89.62 170 ALA B O 1
ATOM 3325 N N . THR B 1 171 ? 11.289 12.555 2.902 1 91.62 171 THR B N 1
ATOM 3326 C CA . THR B 1 171 ? 10.961 13.969 3.053 1 91.62 171 THR B CA 1
ATOM 3327 C C . THR B 1 171 ? 10.578 14.586 1.711 1 91.62 171 THR B C 1
ATOM 3329 O O . THR B 1 171 ? 11.422 15.133 1.003 1 91.62 171 THR B O 1
ATOM 3332 N N . LEU B 1 172 ? 9.328 14.398 1.301 1 95.5 172 LEU B N 1
ATOM 3333 C CA . LEU B 1 172 ? 8.773 14.867 0.036 1 95.5 172 LEU B CA 1
ATOM 3334 C C . LEU B 1 172 ? 7.344 15.367 0.22 1 95.5 172 LEU B C 1
ATOM 3336 O O . LEU B 1 172 ? 6.559 14.766 0.956 1 95.5 172 LEU B O 1
ATOM 3340 N N . VAL B 1 173 ? 7.059 16.484 -0.383 1 97.25 173 VAL B N 1
ATOM 3341 C CA . VAL B 1 173 ? 5.684 16.969 -0.495 1 97.25 173 VAL B CA 1
ATOM 3342 C C . VAL B 1 173 ? 5.094 16.547 -1.837 1 97.25 173 VAL B C 1
ATOM 3344 O O . VAL B 1 173 ? 5.598 16.922 -2.895 1 97.25 173 VAL B O 1
ATOM 3347 N N . PRO B 1 174 ? 4.051 15.734 -1.878 1 98.56 174 PRO B N 1
ATOM 3348 C CA . PRO B 1 174 ? 3.486 15.312 -3.16 1 98.56 174 PRO B CA 1
ATOM 3349 C C . PRO B 1 174 ? 2.791 16.453 -3.902 1 98.56 174 PRO B C 1
ATOM 3351 O O . PRO B 1 174 ? 2.393 17.438 -3.285 1 98.56 174 PRO B O 1
ATOM 3354 N N . ASP B 1 175 ? 2.717 16.266 -5.227 1 98.88 175 ASP B N 1
ATOM 3355 C CA . ASP B 1 175 ? 1.964 17.203 -6.051 1 98.88 175 ASP B CA 1
ATOM 3356 C C . ASP B 1 175 ? 0.478 16.859 -6.062 1 98.88 175 ASP B C 1
ATOM 3358 O O . ASP B 1 175 ? -0.374 17.734 -6.152 1 98.88 175 ASP B O 1
ATOM 3362 N N . LEU B 1 176 ? 0.162 15.625 -6.004 1 98.88 176 LEU B N 1
ATOM 3363 C CA . LEU B 1 176 ? -1.182 15.078 -5.875 1 98.88 176 LEU B CA 1
ATOM 3364 C C . LEU B 1 176 ? -1.245 14.062 -4.738 1 98.88 176 LEU B C 1
ATOM 3366 O O . LEU B 1 176 ? -0.428 13.141 -4.68 1 98.88 176 LEU B O 1
ATOM 3370 N N . ALA B 1 177 ? -2.127 14.273 -3.762 1 98.69 177 ALA B N 1
ATOM 3371 C CA . ALA B 1 177 ? -2.439 13.297 -2.727 1 98.69 177 ALA B CA 1
ATOM 3372 C C . ALA B 1 177 ? -3.848 12.734 -2.91 1 98.69 177 ALA B C 1
ATOM 3374 O O . ALA B 1 177 ? -4.809 13.492 -3.072 1 98.69 177 ALA B O 1
ATOM 3375 N N . ILE B 1 178 ? -3.979 11.414 -2.912 1 98.62 178 ILE B N 1
ATOM 3376 C CA . ILE B 1 178 ? -5.266 10.75 -3.062 1 98.62 178 ILE B CA 1
ATOM 3377 C C . ILE B 1 178 ? -5.586 9.953 -1.8 1 98.62 178 ILE B C 1
ATOM 3379 O O . ILE B 1 178 ? -4.754 9.172 -1.324 1 98.62 178 ILE B O 1
ATOM 3383 N N . GLU B 1 179 ? -6.758 10.188 -1.22 1 96 179 GLU B N 1
ATOM 3384 C CA . GLU B 1 179 ? -7.312 9.414 -0.113 1 96 179 GLU B CA 1
ATOM 3385 C C . GLU B 1 179 ? -8.578 8.68 -0.535 1 96 179 GLU B C 1
ATOM 3387 O O . GLU B 1 179 ? -9.477 9.266 -1.145 1 96 179 GLU B O 1
ATOM 3392 N N . VAL B 1 180 ? -8.586 7.41 -0.344 1 95.56 180 VAL B N 1
ATOM 3393 C CA . VAL B 1 180 ? -9.805 6.641 -0.542 1 95.56 180 VAL B CA 1
ATOM 3394 C C . VAL B 1 180 ? -10.594 6.57 0.767 1 95.56 180 VAL B C 1
ATOM 3396 O O . VAL B 1 180 ? -10.133 5.969 1.742 1 95.56 180 VAL B O 1
ATOM 3399 N N . ILE B 1 181 ? -11.742 7.188 0.736 1 89.38 181 ILE B N 1
ATOM 3400 C CA . ILE B 1 181 ? -12.523 7.332 1.955 1 89.38 181 ILE B CA 1
ATOM 3401 C C . ILE B 1 181 ? -13.156 5.992 2.326 1 89.38 181 ILE B C 1
ATOM 3403 O O . ILE B 1 181 ? -13.711 5.305 1.469 1 89.38 181 ILE B O 1
ATOM 3407 N N . SER B 1 182 ? -12.961 5.594 3.512 1 76.75 182 SER B N 1
ATOM 3408 C CA . SER B 1 182 ? -13.586 4.395 4.051 1 76.75 182 SER B CA 1
ATOM 3409 C C . SER B 1 182 ? -14.625 4.742 5.117 1 76.75 182 SER B C 1
ATOM 3411 O O . SER B 1 182 ? -14.766 5.906 5.492 1 76.75 182 SER B O 1
ATOM 3413 N N . LYS B 1 183 ? -15.375 3.756 5.562 1 70.94 183 LYS B N 1
ATOM 3414 C CA . LYS B 1 183 ? -16.375 3.949 6.613 1 70.94 183 LYS B CA 1
ATOM 3415 C C . LYS B 1 183 ? -15.719 4.398 7.914 1 70.94 183 LYS B C 1
ATOM 3417 O O . LYS B 1 183 ? -16.344 5.062 8.742 1 70.94 183 LYS B O 1
ATOM 3422 N N . GLY B 1 184 ? -14.391 4.18 8.016 1 67.94 184 GLY B N 1
ATOM 3423 C CA . GLY B 1 184 ? -13.688 4.504 9.25 1 67.94 184 GLY B CA 1
ATOM 3424 C C . GLY B 1 184 ? -13.141 5.922 9.266 1 67.94 184 GLY B C 1
ATOM 3425 O O . GLY B 1 184 ? -12.734 6.418 10.32 1 67.94 184 GLY B O 1
ATOM 3426 N N . ASN B 1 185 ? -13.195 6.551 8.172 1 75.44 185 ASN B N 1
ATOM 3427 C CA . ASN B 1 185 ? -12.727 7.93 8.133 1 75.44 185 ASN B CA 1
ATOM 3428 C C . ASN B 1 185 ? -13.789 8.906 8.633 1 75.44 185 ASN B C 1
ATOM 3430 O O . ASN B 1 185 ? -14.961 8.781 8.281 1 75.44 185 ASN B O 1
ATOM 3434 N N . THR B 1 186 ? -13.383 9.828 9.508 1 74.88 186 THR B N 1
ATOM 3435 C CA . THR B 1 186 ? -14.297 10.867 9.969 1 74.88 186 THR B CA 1
ATOM 3436 C C . THR B 1 186 ? -14.117 12.148 9.164 1 74.88 186 THR B C 1
ATOM 3438 O O . THR B 1 186 ? -13.055 12.375 8.57 1 74.88 186 THR B O 1
ATOM 3441 N N . ALA B 1 187 ? -15.148 12.938 9.18 1 81.12 187 ALA B N 1
ATOM 3442 C CA . ALA B 1 187 ? -15.078 14.227 8.492 1 81.12 187 ALA B CA 1
ATOM 3443 C C . ALA B 1 187 ? -13.961 15.094 9.07 1 81.12 187 ALA B C 1
ATOM 3445 O O . ALA B 1 187 ? -13.258 15.781 8.32 1 81.12 187 ALA B O 1
ATOM 3446 N N . GLU B 1 188 ? -13.828 15.125 10.344 1 76.62 188 GLU B N 1
ATOM 3447 C CA . GLU B 1 188 ? -12.805 15.914 11.016 1 76.62 188 GLU B CA 1
ATOM 3448 C C . GLU B 1 188 ? -11.406 15.484 10.602 1 76.62 188 GLU B C 1
ATOM 3450 O O . GLU B 1 188 ? -10.547 16.328 10.305 1 76.62 188 GLU B O 1
ATOM 3455 N N . GLU B 1 189 ? -11.172 14.188 10.578 1 75.5 189 GLU B N 1
ATOM 3456 C CA . GLU B 1 189 ? -9.883 13.656 10.141 1 75.5 189 GLU B CA 1
ATOM 3457 C C . GLU B 1 189 ? -9.57 14.086 8.711 1 75.5 189 GLU B C 1
ATOM 3459 O O . GLU B 1 189 ? -8.445 14.5 8.414 1 75.5 189 GLU B O 1
ATOM 3464 N N . MET B 1 190 ? -10.57 14.016 7.914 1 86.62 190 MET B N 1
ATOM 3465 C CA . MET B 1 190 ? -10.367 14.336 6.504 1 86.62 190 MET B CA 1
ATOM 3466 C C . MET B 1 190 ? -10.125 15.828 6.316 1 86.62 190 MET B C 1
ATOM 3468 O O . MET B 1 190 ? -9.312 16.234 5.473 1 86.62 190 MET B O 1
ATOM 3472 N N . GLN B 1 191 ? -10.797 16.609 7.109 1 87.5 191 GLN B N 1
ATOM 3473 C CA . GLN B 1 191 ? -10.57 18.047 7.051 1 87.5 191 GLN B CA 1
ATOM 3474 C C . GLN B 1 191 ? -9.164 18.406 7.539 1 87.5 191 GLN B C 1
ATOM 3476 O O . GLN B 1 191 ? -8.508 19.266 6.969 1 87.5 191 GLN B O 1
ATOM 3481 N N . GLU B 1 192 ? -8.734 17.828 8.602 1 82.88 192 GLU B N 1
ATOM 3482 C CA . GLU B 1 192 ? -7.391 18.062 9.109 1 82.88 192 GLU B CA 1
ATOM 3483 C C . GLU B 1 192 ? -6.336 17.672 8.078 1 82.88 192 GLU B C 1
ATOM 3485 O O . GLU B 1 192 ? -5.359 18.406 7.871 1 82.88 192 GLU B O 1
ATOM 3490 N N . LYS B 1 193 ? -6.539 16.531 7.434 1 88.69 193 LYS B N 1
ATOM 3491 C CA . LYS B 1 193 ? -5.625 16.109 6.375 1 88.69 193 LYS B CA 1
ATOM 3492 C C . LYS B 1 193 ? -5.566 17.141 5.254 1 88.69 193 LYS B C 1
ATOM 3494 O O . LYS B 1 193 ? -4.48 17.484 4.773 1 88.69 193 LYS B O 1
ATOM 3499 N N . LEU B 1 194 ? -6.703 17.562 4.93 1 94.06 194 LEU B N 1
ATOM 3500 C CA . LEU B 1 194 ? -6.797 18.547 3.855 1 94.06 194 LEU B CA 1
ATOM 3501 C C . LEU B 1 194 ? -5.996 19.797 4.195 1 94.06 194 LEU B C 1
ATOM 3503 O O . LEU B 1 194 ? -5.23 20.297 3.367 1 94.06 194 LEU B O 1
ATOM 3507 N N . ARG B 1 195 ? -6.172 20.312 5.383 1 91.81 195 ARG B N 1
ATOM 3508 C CA . ARG B 1 195 ? -5.434 21.484 5.836 1 91.81 195 ARG B CA 1
ATOM 3509 C C . ARG B 1 195 ? -3.93 21.234 5.816 1 91.81 195 ARG B C 1
ATOM 3511 O O . ARG B 1 195 ? -3.164 22.047 5.309 1 91.81 195 ARG B O 1
ATOM 3518 N N . ASP B 1 196 ? -3.496 20.094 6.336 1 88.62 196 ASP B N 1
ATOM 3519 C CA . ASP B 1 196 ? -2.082 19.734 6.355 1 88.62 196 ASP B CA 1
ATOM 3520 C C . ASP B 1 196 ? -1.497 19.719 4.945 1 88.62 196 ASP B C 1
ATOM 3522 O O . ASP B 1 196 ? -0.421 20.266 4.711 1 88.62 196 ASP B O 1
ATOM 3526 N N . TYR B 1 197 ? -2.227 19.078 4.008 1 96.31 197 TYR B N 1
ATOM 3527 C CA . TYR B 1 197 ? -1.743 18.938 2.637 1 96.31 197 TYR B CA 1
ATOM 3528 C C . TYR B 1 197 ? -1.522 20.312 2.004 1 96.31 197 TYR B C 1
ATOM 3530 O O . TYR B 1 197 ? -0.45 20.578 1.459 1 96.31 197 TYR B O 1
ATOM 3538 N N . PHE B 1 198 ? -2.465 21.156 2.129 1 97.88 198 PHE B N 1
ATOM 3539 C CA . PHE B 1 198 ? -2.359 22.422 1.409 1 97.88 198 PHE B CA 1
ATOM 3540 C C . PHE B 1 198 ? -1.419 23.375 2.131 1 97.88 198 PHE B C 1
ATOM 3542 O O . PHE B 1 198 ? -0.735 24.172 1.495 1 97.88 198 PHE B O 1
ATOM 3549 N N . GLU B 1 199 ? -1.306 23.281 3.457 1 95.31 199 GLU B N 1
ATOM 3550 C CA . GLU B 1 199 ? -0.372 24.109 4.215 1 95.31 199 GLU B CA 1
ATOM 3551 C C . GLU B 1 199 ? 1.067 23.859 3.773 1 95.31 199 GLU B C 1
ATOM 3553 O O . GLU B 1 199 ? 1.886 24.781 3.764 1 95.31 199 GLU B O 1
ATOM 3558 N N . VAL B 1 200 ? 1.353 22.656 3.387 1 95.62 200 VAL B N 1
ATOM 3559 C CA . VAL B 1 200 ? 2.736 22.328 3.055 1 95.62 200 VAL B CA 1
ATOM 3560 C C . VAL B 1 200 ? 2.947 22.453 1.547 1 95.62 200 VAL B C 1
ATOM 3562 O O . VAL B 1 200 ? 4.051 22.203 1.049 1 95.62 200 VAL B O 1
ATOM 3565 N N . GLY B 1 201 ? 1.88 22.672 0.742 1 97.44 201 GLY B N 1
ATOM 3566 C CA . GLY B 1 201 ? 2.094 23.031 -0.651 1 97.44 201 GLY B CA 1
ATOM 3567 C C . GLY B 1 201 ? 1.631 21.953 -1.62 1 97.44 201 GLY B C 1
ATOM 3568 O O . GLY B 1 201 ? 1.987 21.984 -2.801 1 97.44 201 GLY B O 1
ATOM 3569 N N . VAL B 1 202 ? 0.912 21 -1.179 1 98.19 202 VAL B N 1
ATOM 3570 C CA . VAL B 1 202 ? 0.283 20.062 -2.111 1 98.19 202 VAL B CA 1
ATOM 3571 C C . VAL B 1 202 ? -0.628 20.828 -3.068 1 98.19 202 VAL B C 1
ATOM 3573 O O . VAL B 1 202 ? -1.393 21.703 -2.645 1 98.19 202 VAL B O 1
ATOM 3576 N N . GLY B 1 203 ? -0.567 20.484 -4.379 1 98.06 203 GLY B N 1
ATOM 3577 C CA . GLY B 1 203 ? -1.285 21.25 -5.379 1 98.06 203 GLY B CA 1
ATOM 3578 C C . GLY B 1 203 ? -2.684 20.734 -5.648 1 98.06 203 GLY B C 1
ATOM 3579 O O . GLY B 1 203 ? -3.557 21.469 -6.098 1 98.06 203 GLY B O 1
ATOM 3580 N N . LEU B 1 204 ? -2.883 19.469 -5.449 1 98.81 204 LEU B N 1
ATOM 3581 C CA . LEU B 1 204 ? -4.129 18.797 -5.785 1 98.81 204 LEU B CA 1
ATOM 3582 C C . LEU B 1 204 ? -4.395 17.641 -4.82 1 98.81 204 LEU B C 1
ATOM 3584 O O . LEU B 1 204 ? -3.482 16.891 -4.48 1 98.81 204 LEU B O 1
ATOM 3588 N N . VAL B 1 205 ? -5.664 17.578 -4.293 1 98.81 205 VAL B N 1
ATOM 3589 C CA . VAL B 1 205 ? -6.074 16.484 -3.43 1 98.81 205 VAL B CA 1
ATOM 3590 C C . VAL B 1 205 ? -7.355 15.852 -3.973 1 98.81 205 VAL B C 1
ATOM 3592 O O . VAL B 1 205 ? -8.297 16.562 -4.336 1 98.81 205 VAL B O 1
ATOM 3595 N N . TRP B 1 206 ? -7.391 14.523 -4.121 1 98.75 206 TRP B N 1
ATOM 3596 C CA . TRP B 1 206 ? -8.594 13.766 -4.445 1 98.75 206 TRP B CA 1
ATOM 3597 C C . TRP B 1 206 ? -9.047 12.93 -3.256 1 98.75 206 TRP B C 1
ATOM 3599 O O . TRP B 1 206 ? -8.273 12.125 -2.721 1 98.75 206 TRP B O 1
ATOM 3609 N N . TYR B 1 207 ? -10.227 13.18 -2.779 1 97.88 207 TYR B N 1
ATOM 3610 C CA . TYR B 1 207 ? -10.906 12.25 -1.883 1 97.88 207 TYR B CA 1
ATOM 3611 C C . TYR B 1 207 ? -11.875 11.359 -2.65 1 97.88 207 TYR B C 1
ATOM 3613 O O . TYR B 1 207 ? -12.891 11.836 -3.16 1 97.88 207 TYR B O 1
ATOM 3621 N N . VAL B 1 208 ? -11.562 10.094 -2.77 1 97.81 208 VAL B N 1
ATOM 3622 C CA . VAL B 1 208 ? -12.367 9.125 -3.512 1 97.81 208 VAL B CA 1
ATOM 3623 C C . VAL B 1 208 ? -13.398 8.484 -2.582 1 97.81 208 VAL B C 1
ATOM 3625 O O . VAL B 1 208 ? -13.031 7.754 -1.657 1 97.81 208 VAL B O 1
ATOM 3628 N N . ASP B 1 209 ? -14.656 8.758 -2.852 1 94.38 209 ASP B N 1
ATOM 3629 C CA . ASP B 1 209 ? -15.766 8.281 -2.033 1 94.38 209 ASP B CA 1
ATOM 3630 C C . ASP B 1 209 ? -16.516 7.148 -2.725 1 94.38 209 ASP B C 1
ATOM 3632 O O . ASP B 1 209 ? -17.422 7.391 -3.52 1 94.38 209 ASP B O 1
ATOM 3636 N N . HIS B 1 210 ? -16.156 5.922 -2.375 1 90.56 210 HIS B N 1
ATOM 3637 C CA . HIS B 1 210 ? -16.734 4.781 -3.074 1 90.56 210 HIS B CA 1
ATOM 3638 C C . HIS B 1 210 ? -18.172 4.527 -2.621 1 90.56 210 HIS B C 1
ATOM 3640 O O . HIS B 1 210 ? -18.938 3.887 -3.332 1 90.56 210 HIS B O 1
ATOM 3646 N N . LEU B 1 211 ? -18.531 5.027 -1.428 1 86.56 211 LEU B N 1
ATOM 3647 C CA . LEU B 1 211 ? -19.906 4.867 -0.974 1 86.56 211 LEU B CA 1
ATOM 3648 C C . LEU B 1 211 ? -20.859 5.699 -1.826 1 86.56 211 LEU B C 1
ATOM 3650 O O . LEU B 1 211 ? -21.953 5.234 -2.186 1 86.56 211 LEU B O 1
ATOM 3654 N N . ARG B 1 212 ? -20.469 6.895 -2.164 1 92.19 212 ARG B N 1
ATOM 3655 C CA . ARG B 1 212 ? -21.297 7.777 -2.977 1 92.19 212 ARG B CA 1
ATOM 3656 C C . ARG B 1 212 ? -20.891 7.711 -4.445 1 92.19 212 ARG B C 1
ATOM 3658 O O . ARG B 1 212 ? -21.516 8.359 -5.293 1 92.19 212 ARG B O 1
ATOM 3665 N N . LYS B 1 213 ? -19.875 6.973 -4.801 1 94.25 213 LYS B N 1
ATOM 3666 C CA . LYS B 1 213 ? -19.344 6.801 -6.156 1 94.25 213 LYS B CA 1
ATOM 3667 C C . LYS B 1 213 ? -19.031 8.148 -6.801 1 94.25 213 LYS B C 1
ATOM 3669 O O . LYS B 1 213 ? -19.484 8.43 -7.914 1 94.25 213 LYS B O 1
ATOM 3674 N N . GLN B 1 214 ? -18.281 8.93 -6.102 1 97.25 214 GLN B N 1
ATOM 3675 C CA . GLN B 1 214 ? -17.828 10.242 -6.547 1 97.25 214 GLN B CA 1
ATOM 3676 C C . GLN B 1 214 ? -16.406 10.531 -6.062 1 97.25 214 GLN B C 1
ATOM 3678 O O . GLN B 1 214 ? -15.859 9.789 -5.242 1 97.25 214 GLN B O 1
ATOM 3683 N N . VAL B 1 215 ? -15.844 11.547 -6.664 1 98.44 215 VAL B N 1
ATOM 3684 C CA . VAL B 1 215 ? -14.547 12.055 -6.223 1 98.44 215 VAL B CA 1
ATOM 3685 C C . VAL B 1 215 ? -14.664 13.531 -5.859 1 98.44 215 VAL B C 1
ATOM 3687 O O . VAL B 1 215 ? -15.219 14.328 -6.625 1 98.44 215 VAL B O 1
ATOM 3690 N N . ARG B 1 216 ? -14.266 13.898 -4.641 1 98.31 216 ARG B N 1
ATOM 3691 C CA . ARG B 1 216 ? -14.109 15.297 -4.262 1 98.31 216 ARG B CA 1
ATOM 3692 C C . ARG B 1 216 ? -12.711 15.805 -4.602 1 98.31 216 ARG B C 1
ATOM 3694 O O . ARG B 1 216 ? -11.719 15.227 -4.164 1 98.31 216 ARG B O 1
ATOM 3701 N N . VAL B 1 217 ? -12.711 16.844 -5.387 1 98.81 217 VAL B N 1
ATOM 3702 C CA . VAL B 1 217 ? -11.461 17.406 -5.871 1 98.81 217 VAL B CA 1
ATOM 3703 C C . VAL B 1 217 ? -11.188 18.734 -5.16 1 98.81 217 VAL B C 1
ATOM 3705 O O . VAL B 1 217 ? -12.039 19.625 -5.16 1 98.81 217 VAL B O 1
ATOM 3708 N N . TYR B 1 218 ? -9.977 18.828 -4.547 1 98.75 218 TYR B N 1
ATOM 3709 C CA . TYR B 1 218 ? -9.594 20.047 -3.846 1 98.75 218 TYR B CA 1
ATOM 3710 C C . TYR B 1 218 ? -8.359 20.672 -4.473 1 98.75 218 TYR B C 1
ATOM 3712 O O . TYR B 1 218 ? -7.352 20 -4.688 1 98.75 218 TYR B O 1
ATOM 3720 N N . THR B 1 219 ? -8.438 21.969 -4.801 1 98.5 219 THR B N 1
ATOM 3721 C CA . THR B 1 219 ? -7.281 22.734 -5.254 1 98.5 219 THR B CA 1
ATOM 3722 C C . THR B 1 219 ? -6.828 23.719 -4.176 1 98.5 219 THR B C 1
ATOM 3724 O O . THR B 1 219 ? -5.777 24.344 -4.309 1 98.5 219 THR B O 1
ATOM 3727 N N . ALA B 1 220 ? -7.578 23.875 -3.184 1 97.88 220 ALA B N 1
ATOM 3728 C CA . ALA B 1 220 ? -7.34 24.562 -1.918 1 97.88 220 ALA B CA 1
ATOM 3729 C C . ALA B 1 220 ? -8.273 24.047 -0.827 1 97.88 220 ALA B C 1
ATOM 3731 O O . ALA B 1 220 ? -9.227 23.328 -1.112 1 97.88 220 ALA B O 1
ATOM 3732 N N . VAL B 1 221 ? -7.977 24.359 0.407 1 96.06 221 VAL B N 1
ATOM 3733 C CA . VAL B 1 221 ? -8.727 23.828 1.537 1 96.06 221 VAL B CA 1
ATOM 3734 C C . VAL B 1 221 ? -10.219 24.125 1.355 1 96.06 221 VAL B C 1
ATOM 3736 O O . VAL B 1 221 ? -11.07 23.281 1.664 1 96.06 221 VAL B O 1
ATOM 3739 N N . ASP B 1 222 ? -10.5 25.25 0.775 1 95.81 222 ASP B N 1
ATOM 3740 C CA . ASP B 1 222 ? -11.883 25.688 0.684 1 95.81 222 ASP B CA 1
ATOM 3741 C C . ASP B 1 222 ? -12.383 25.656 -0.76 1 95.81 222 ASP B C 1
ATOM 3743 O O . ASP B 1 222 ? -13.438 26.203 -1.073 1 95.81 222 ASP B O 1
ATOM 3747 N N . GLN B 1 223 ? -11.68 25.062 -1.688 1 97.75 223 GLN B N 1
ATOM 3748 C CA . GLN B 1 223 ? -12.07 24.938 -3.09 1 97.75 223 GLN B CA 1
ATOM 3749 C C . GLN B 1 223 ? -12.312 23.484 -3.467 1 97.75 223 GLN B C 1
ATOM 3751 O O . GLN B 1 223 ? -11.406 22.797 -3.938 1 97.75 223 GLN B O 1
ATOM 3756 N N . GLU B 1 224 ? -13.562 23.125 -3.297 1 97.81 224 GLU B N 1
ATOM 3757 C CA . GLU B 1 224 ? -13.992 21.75 -3.537 1 97.81 224 GLU B CA 1
ATOM 3758 C C . GLU B 1 224 ? -14.836 21.656 -4.805 1 97.81 224 GLU B C 1
ATOM 3760 O O . GLU B 1 224 ? -15.688 22.516 -5.062 1 97.81 224 GLU B O 1
ATOM 3765 N N . GLN B 1 225 ? -14.602 20.688 -5.613 1 98.25 225 GLN B N 1
ATOM 3766 C CA . GLN B 1 225 ? -15.461 20.266 -6.719 1 98.25 225 GLN B CA 1
ATOM 3767 C C . GLN B 1 225 ? -15.828 18.781 -6.602 1 98.25 225 GLN B C 1
ATOM 3769 O O . GLN B 1 225 ? -14.953 17.938 -6.426 1 98.25 225 GLN B O 1
ATOM 3774 N N . ILE B 1 226 ? -17.109 18.5 -6.66 1 98.25 226 ILE B N 1
ATOM 3775 C CA . ILE B 1 226 ? -17.562 17.109 -6.648 1 98.25 226 ILE B CA 1
ATOM 3776 C C . ILE B 1 226 ? -17.703 16.609 -8.078 1 98.25 226 ILE B C 1
ATOM 3778 O O . ILE B 1 226 ? -18.375 17.219 -8.898 1 98.25 226 ILE B O 1
ATOM 3782 N N . VAL B 1 227 ? -17 15.539 -8.406 1 98.56 227 VAL B N 1
ATOM 3783 C CA . VAL B 1 227 ? -17.078 14.898 -9.719 1 98.56 227 VAL B CA 1
ATOM 3784 C C . VAL B 1 227 ? -17.812 13.57 -9.602 1 98.56 227 VAL B C 1
ATOM 3786 O O . VAL B 1 227 ? -17.328 12.641 -8.953 1 98.56 227 VAL B O 1
ATOM 3789 N N . GLY B 1 228 ? -18.938 13.477 -10.25 1 97.62 228 GLY B N 1
ATOM 3790 C CA . GLY B 1 228 ? -19.797 12.312 -10.117 1 97.62 228 GLY B CA 1
ATOM 3791 C C . GLY B 1 228 ? -19.469 11.219 -11.117 1 97.62 228 GLY B C 1
ATOM 3792 O O . GLY B 1 228 ? -18.578 11.375 -11.961 1 97.62 228 GLY B O 1
ATOM 3793 N N . ILE B 1 229 ? -20.219 10.156 -11.016 1 96.25 229 ILE B N 1
ATOM 3794 C CA . ILE B 1 229 ? -19.969 8.914 -11.734 1 96.25 229 ILE B CA 1
ATOM 3795 C C . ILE B 1 229 ? -20.109 9.148 -13.234 1 96.25 229 ILE B C 1
ATOM 3797 O O . ILE B 1 229 ? -19.469 8.469 -14.047 1 96.25 229 ILE B O 1
ATOM 3801 N N . GLU B 1 230 ? -20.875 10.133 -13.68 1 96.88 230 GLU B N 1
ATOM 3802 C CA . GLU B 1 230 ? -21.125 10.375 -15.094 1 96.88 230 GLU B CA 1
ATOM 3803 C C . GLU B 1 230 ? -20.125 11.391 -15.656 1 96.88 230 GLU B C 1
ATOM 3805 O O . GLU B 1 230 ? -20.172 11.719 -16.844 1 96.88 230 GLU B O 1
ATOM 3810 N N . GLU B 1 231 ? -19.25 11.844 -14.797 1 98.25 231 GLU B N 1
ATOM 3811 C CA . GLU B 1 231 ? -18.297 12.875 -15.188 1 98.25 231 GLU B CA 1
ATOM 3812 C C . GLU B 1 231 ? -16.875 12.312 -15.266 1 98.25 231 GLU B C 1
ATOM 3814 O O . GLU B 1 231 ? -16.672 11.102 -15.133 1 98.25 231 GLU B O 1
ATOM 3819 N N . SER B 1 232 ? -15.953 13.227 -15.672 1 98.38 232 SER B N 1
ATOM 3820 C CA . SER B 1 232 ? -14.555 12.844 -15.773 1 98.38 232 SER B CA 1
ATOM 3821 C C . SER B 1 232 ? -13.688 13.656 -14.828 1 98.38 232 SER B C 1
ATOM 3823 O O . SER B 1 232 ? -13.883 14.867 -14.672 1 98.38 232 SER B O 1
ATOM 3825 N N . LEU B 1 233 ? -12.789 12.922 -14.203 1 97.5 233 LEU B N 1
ATOM 3826 C CA . LEU B 1 233 ? -11.742 13.555 -13.406 1 97.5 233 LEU B CA 1
ATOM 3827 C C . LEU B 1 233 ? -10.656 14.133 -14.305 1 97.5 233 LEU B C 1
ATOM 3829 O O . LEU B 1 233 ? -10.312 13.539 -15.336 1 97.5 233 LEU B O 1
ATOM 3833 N N . ASP B 1 234 ? -10.102 15.266 -13.93 1 96.94 234 ASP B N 1
ATOM 3834 C CA . ASP B 1 234 ? -8.945 15.789 -14.648 1 96.94 234 ASP B CA 1
ATOM 3835 C C . ASP B 1 234 ? -7.805 16.125 -13.688 1 96.94 234 ASP B C 1
ATOM 3837 O O . ASP B 1 234 ? -8.031 16.375 -12.5 1 96.94 234 ASP B O 1
ATOM 3841 N N . GLY B 1 235 ? -6.578 16.172 -14.211 1 97.62 235 GLY B N 1
ATOM 3842 C CA . GLY B 1 235 ? -5.383 16.375 -13.406 1 97.62 235 GLY B CA 1
ATOM 3843 C C . GLY B 1 235 ? -5.047 17.844 -13.18 1 97.62 235 GLY B C 1
ATOM 3844 O O . GLY B 1 235 ? -4.035 18.156 -12.555 1 97.62 235 GLY B O 1
ATOM 3845 N N . GLY B 1 236 ? -5.875 18.719 -13.648 1 96.69 236 GLY B N 1
ATOM 3846 C CA . GLY B 1 236 ? -5.633 20.156 -13.484 1 96.69 236 GLY B CA 1
ATOM 3847 C C . GLY B 1 236 ? -4.219 20.562 -13.844 1 96.69 236 GLY B C 1
ATOM 3848 O O . GLY B 1 236 ? -3.639 20.047 -14.797 1 96.69 236 GLY B O 1
ATOM 3849 N N . ASP B 1 237 ? -3.705 21.562 -13.078 1 97.31 237 ASP B N 1
ATOM 3850 C CA . ASP B 1 237 ? -2.371 22.094 -13.336 1 97.31 237 ASP B CA 1
ATOM 3851 C C . ASP B 1 237 ? -1.292 21.109 -12.914 1 97.31 237 ASP B C 1
ATOM 3853 O O . ASP B 1 237 ? -0.148 21.188 -13.359 1 97.31 237 ASP B O 1
ATOM 3857 N N . VAL B 1 238 ? -1.651 20.203 -12.094 1 98.38 238 VAL B N 1
ATOM 3858 C CA . VAL B 1 238 ? -0.695 19.25 -11.547 1 98.38 238 VAL B CA 1
ATOM 3859 C C . VAL B 1 238 ? -0.379 18.188 -12.594 1 98.38 238 VAL B C 1
ATOM 3861 O O . VAL B 1 238 ? 0.775 17.781 -12.742 1 98.38 238 VAL B O 1
ATOM 3864 N N . LEU B 1 239 ? -1.397 17.719 -13.297 1 98.44 239 LEU B N 1
ATOM 3865 C CA . LEU B 1 239 ? -1.266 16.734 -14.375 1 98.44 239 LEU B CA 1
ATOM 3866 C C . LEU B 1 239 ? -2.02 17.188 -15.617 1 98.44 239 LEU B C 1
ATOM 3868 O O . LEU B 1 239 ? -2.984 16.547 -16.031 1 98.44 239 LEU B O 1
ATOM 3872 N N . PRO B 1 240 ? -1.444 18.172 -16.25 1 98 240 PRO B N 1
ATOM 3873 C CA . PRO B 1 240 ? -2.15 18.688 -17.422 1 98 240 PRO B CA 1
ATOM 3874 C C . PRO B 1 240 ? -2.363 17.641 -18.5 1 98 240 PRO B C 1
ATOM 3876 O O . PRO B 1 240 ? -1.425 16.922 -18.875 1 98 240 PRO B O 1
ATOM 3879 N N . GLY B 1 241 ? -3.67 17.469 -18.969 1 97.75 241 GLY B N 1
ATOM 3880 C CA . GLY B 1 241 ? -4 16.547 -20.047 1 97.75 241 GLY B CA 1
ATOM 3881 C C . GLY B 1 241 ? -4.551 15.227 -19.547 1 97.75 241 GLY B C 1
ATOM 3882 O O . GLY B 1 241 ? -5.129 14.461 -20.312 1 97.75 241 GLY B O 1
ATOM 3883 N N . PHE B 1 242 ? -4.359 14.938 -18.281 1 98.25 242 PHE B N 1
ATOM 3884 C CA . PHE B 1 242 ? -4.891 13.695 -17.734 1 98.25 242 PHE B CA 1
ATOM 3885 C C . PHE B 1 242 ? -6.402 13.781 -17.562 1 98.25 242 PHE B C 1
ATOM 3887 O O . PHE B 1 242 ? -6.918 14.766 -17.031 1 98.25 242 PHE B O 1
ATOM 3894 N N . THR B 1 243 ? -7.094 12.773 -18 1 98.06 243 THR B N 1
ATOM 3895 C CA . THR B 1 243 ? -8.523 12.625 -17.766 1 98.06 243 THR B CA 1
ATOM 3896 C C . THR B 1 243 ? -8.875 11.18 -17.438 1 98.06 243 THR B C 1
ATOM 3898 O O . THR B 1 243 ? -8.242 10.25 -17.938 1 98.06 243 THR B O 1
ATOM 3901 N N . LEU B 1 244 ? -9.859 11 -16.625 1 97.88 244 LEU B N 1
ATOM 3902 C CA . LEU B 1 244 ? -10.305 9.68 -16.203 1 97.88 244 LEU B CA 1
ATOM 3903 C C . LEU B 1 244 ? -11.805 9.68 -15.93 1 97.88 244 LEU B C 1
ATOM 3905 O O . LEU B 1 244 ? -12.281 10.344 -15.016 1 97.88 244 LEU B O 1
ATOM 3909 N N . PRO B 1 245 ? -12.594 8.953 -16.766 1 97.81 245 PRO B N 1
ATOM 3910 C CA . PRO B 1 245 ? -14 8.805 -16.391 1 97.81 245 PRO B CA 1
ATOM 3911 C C . PRO B 1 245 ? -14.188 8.211 -14.992 1 97.81 245 PRO B C 1
ATOM 3913 O O . PRO B 1 245 ? -13.602 7.172 -14.68 1 97.81 245 PRO B O 1
ATOM 3916 N N . VAL B 1 246 ? -14.984 8.859 -14.188 1 97.88 246 VAL B N 1
ATOM 3917 C CA . VAL B 1 246 ? -15.164 8.414 -12.805 1 97.88 246 VAL B CA 1
ATOM 3918 C C . VAL B 1 246 ? -15.781 7.02 -12.789 1 97.88 246 VAL B C 1
ATOM 3920 O O . VAL B 1 246 ? -15.469 6.203 -11.922 1 97.88 246 VAL B O 1
ATOM 3923 N N . SER B 1 247 ? -16.578 6.676 -13.805 1 96.44 247 SER B N 1
ATOM 3924 C CA . SER B 1 247 ? -17.188 5.359 -13.906 1 96.44 247 SER B CA 1
ATOM 3925 C C . SER B 1 247 ? -16.141 4.258 -14.008 1 96.44 247 SER B C 1
ATOM 3927 O O . SER B 1 247 ? -16.391 3.121 -13.602 1 96.44 247 SER B O 1
ATOM 3929 N N . SER B 1 248 ? -14.961 4.594 -14.516 1 94.88 248 SER B N 1
ATOM 3930 C CA . SER B 1 248 ? -13.891 3.617 -14.672 1 94.88 248 SER B CA 1
ATOM 3931 C C . SER B 1 248 ? -13.32 3.203 -13.32 1 94.88 248 SER B C 1
ATOM 3933 O O . SER B 1 248 ? -12.711 2.139 -13.195 1 94.88 248 SER B O 1
ATOM 3935 N N . ILE B 1 249 ? -13.484 4.043 -12.281 1 94.5 249 ILE B N 1
ATOM 3936 C CA . ILE B 1 249 ? -12.984 3.762 -10.945 1 94.5 249 ILE B CA 1
ATOM 3937 C C . ILE B 1 249 ? -13.898 2.746 -10.258 1 94.5 249 ILE B C 1
ATOM 3939 O O . ILE B 1 249 ? -13.43 1.931 -9.453 1 94.5 249 ILE B O 1
ATOM 3943 N N . TYR B 1 250 ? -15.18 2.752 -10.617 1 89.94 250 TYR B N 1
ATOM 3944 C CA . TYR B 1 250 ? -16.156 1.958 -9.875 1 89.94 250 TYR B CA 1
ATOM 3945 C C . TYR B 1 250 ? -16.703 0.833 -10.742 1 89.94 250 TYR B C 1
ATOM 3947 O O . TYR B 1 250 ? -17.75 0.246 -10.414 1 89.94 250 TYR B O 1
ATOM 3955 N N . ALA B 1 251 ? -16.031 0.608 -11.922 1 74.81 251 ALA B N 1
ATOM 3956 C CA . ALA B 1 251 ? -16.516 -0.392 -12.867 1 74.81 251 ALA B CA 1
ATOM 3957 C C . ALA B 1 251 ? -16.172 -1.804 -12.391 1 74.81 251 ALA B C 1
ATOM 3959 O O . ALA B 1 251 ? -15.008 -2.188 -12.344 1 74.81 251 ALA B O 1
ATOM 3960 N N . GLU B 1 252 ? -16.594 -2.287 -11.289 1 66.44 252 GLU B N 1
ATOM 3961 C CA . GLU B 1 252 ? -16.266 -3.646 -10.867 1 66.44 252 GLU B CA 1
ATOM 3962 C C . GLU B 1 252 ? -16.766 -4.672 -11.891 1 66.44 252 GLU B C 1
ATOM 3964 O O . GLU B 1 252 ? -17.734 -4.426 -12.602 1 66.44 252 GLU B O 1
#

Radius of gyration: 38.23 Å; Cα contacts (8 Å, |Δi|>4): 878; chains: 2; bounding box: 88×207×51 Å

Foldseek 3Di:
DDDDDDDDDDDPDDDDDDPPDDPDDDDPPPPPVPPPPPPPPPCPDQVLLPDDPVNCCVVVVVPPCVVDDADPHSGGDDVVNVVVCLVPNVFDWWFDPNDTHGDDDDPLLLVLLVLVCVQVVVLCVVVVFFDKDAQQAWEDLDVRGIDRARMFGAGQVQDVVSDDDPDSYYHGQGQEGEHEDDPPDDPVNVLVVQCSNVVSPHQKYWYQYLPQLWIWIDRHSPDTDIGHQQGWDDPPPSRPPRIGRSVSSNVD/DDDDDPDDDDDDDDDDPPPPDDDDDPPPVPPDPPPPPPPPPPCPDQPLLPDDPVNCCVVVVVPPCVVDDADPHSGGQDVVNVVVCLVPNVFDWWFDPNDTHGDDDDPLLLVLLVLVCVQVVVLCVVVVFFDKDAQQAWEDLDVRGIDRARMFGAGQVQDVVSDDDPDSYYHGQGQEGEHEDDPPDDPVNVLVVQCSNVVSPHQKYWYQYLVQLWIWIDRHSPDTDIGHQQGWDDPPPSRPPRIGRSVSSNVD

Organism: NCBI:txid2527985

pLDDT: mean 71.38, std 28.7, range [15.37, 98.88]

InterPro domains:
  IPR008538 Putative restriction endonuclease [PF05685] (86-246)
  IPR008538 Putative restriction endonuclease [cd06260] (93-245)
  IPR011335 Restriction endonuclease type II-like [SSF52980] (75-250)
  IPR012296 Nuclease, putative, TT1808 [G3DSA:3.90.1570.10] (71-250)